Protein AF-0000000070552218 (afdb_homodimer)

InterPro domains:
  IPR000847 LysR, HTH, N-terminal domain [PF00126] (8-64)
  IPR000847 LysR, HTH, N-terminal domain [PR00039] (20-31)
  IPR000847 LysR, HTH, N-terminal domain [PR00039] (31-41)
  IPR000847 LysR, HTH, N-terminal domain [PR00039] (41-52)
  IPR000847 LysR, HTH, N-terminal domain [PS50931] (9-60)
  IPR005119 LysR, substrate-binding [PF03466] (91-292)
  IPR036388 Winged helix-like DNA-binding domain superfamily [G3DSA:1.10.10.10] (3-89)
  IPR036390 Winged helix DNA-binding domain superfamily [SSF46785] (3-112)
  IPR050950 HTH-type LysR transcriptional regulators [PTHR30419] (8-292)

Secondary structure (DSSP, 8-state):
----HHHHHHHHHHHHHT-HHHHHHHHT--HHHHHHHHHHHHHHHTS--EEEETTEEEE-HHHHHHHHHHHHHHHHHHHHHHHHHH-S-TTSEEEEEEE-HHHIIIIIHHHHHHHHHH-TTEEEEEEE--HHHHHHHHHTTSSSEEEEESP----TTEEEEEEEEE-EEEEE-GGGGGGGGSEE-TGGGGGS-EEEE-TTSHHHHHHHHHHHHTT-----SEEESSGGGHHHHHHTT--EEEEEHHHHHHHHHTTSSEEEEESSPPPPEEEEEEEETTS---HHHHHHHHHHH----TT-/----HHHHHHHHHHHHHT-HHHHHHHHT--HHHHHHHHHHHHHHHTS--EEEETTEEEE-HHHHHHHHHHHHHHHHHHHHHHHHHH-S-TTSEEEEEEE-HHHIIIIIHHHHHHHHHH-TTEEEEEEE--HHHHHHHHHTTSSSEEEEESP----TTEEEEEEEEE-EEEEE-GGGGGGGGSEE-HHHHTTS-EEEE-TTSHHHHHHHHHHHHTT-----SEEESSGGGHHHHHHTT--EEEEEHHHHHHHHHTTSSEEEEESSPPPPEEEEEEEETTS---HHHHHHHHHHHS---TT-

Sequence (600 aa):
MDVNFEYYKIFYYVARYKNFTKAAQALGSSQPNVTRAMNCLEQQINSTLFVRNNRGIQLTPEGEKLYIRVTAAMTQLMAAEEELADSASLSHGSISIGASETALNIFLLDKLKAFHMVNPGIRLKIYNHSTPEAIDAVKNGLVDFAVVSSPVYADSSLKTVVLHSFQEILVGGTTFTALGSQELSIRELTDYPLICLGRETMTFRFYKDLFMSHGVELEPDTEAATTDQILPLVKCELGLAFLPETMAQESIDKKEIVKISLKDNIPKRNICLVYDSRHPVSSAARKLRKTIGEINYGENMDVNFEYYKIFYYVARYKNFTKAAQALGSSQPNVTRAMNCLEQQINSTLFVRNNRGIQLTPEGEKLYIRVTAAMTQLMAAEEELADSASLSHGSISIGASETALNIFLLDKLKAFHMVNPGIRLKIYNHSTPEAIDAVKNGLVDFAVVSSPVYADSSLKTVVLHSFQEILVGGTTFTALGSQELSIRELTDYPLICLGRETMTFRFYKDLFMSHGVELEPDTEAATTDQILPLVKCELGLAFLPETMAQESIDKKEIVKISLKDNIPKRNICLVYDSRHPVSSAARKLRKTIGEINYGEN

Foldseek 3Di:
DPQDLVLLVLLLLCAVVLDLCRSCVVVVHHSVVSVVSQVVRCVVVVHDAWDQDPVGIHGDPVNVVSNLLSLLVVQQVVQVVQLVVVPPDLQAGEAEEEEEQQQCPPAVVVLVVVLCVVRVRYHYHYDHDAQVVRLSCQVSNVGQWYKYKDDHDHDPQKDKAFQDKFDKFKKAFLVCVVLQVDAAELVRQVVKAEEEADPPHNRVVLVQVVSVVVPHGDDHPHHDPHQLVVVVCRLVRNTMYIHTCVSCVVCCVVNSMHTHHYPDDDDMMTIMMMHRPVDDDRPNNVVSVCSSRVPPPPVD/DPQDLVLLVLLLLCAVVLDLCRSCVVVVHHSVVSVVSQVVRCVVVVHDAWDQDPVGIHGDPVNVVSNLQSLLVVLQVVQVVQLVVVPPDLQAGEFEEEEEQQQCPPAVVVLVVVLCVVRVRYHYHYDHDALVVRLVCQVSNVGQWYKYKDDHDHDPQKDKAFQDKFDKFKKAFLVCVVLQVDAAELVRQVVKAEEEADPPHNRVVLVQVVSVVVPHGDDHPHHDPHQLVVVVCRLVRNTMYIHTCVSCVVCCVVNSMHTHHYPDDRDMMTIMMMHRPVDDDRPNNVVSVCSSRVHPPPVD

Nearest PDB structures (foldseek):
  3fxu-assembly1_B-2  TM=8.510E-01  e=5.311E-19  Comamonas testosteroni
  3fzv-assembly1_B  TM=5.848E-01  e=6.917E-22  Pseudomonas aeruginosa PAO1
  6m5f-assembly1_B  TM=5.833E-01  e=3.700E-21  Pseudomonas aeruginosa PAO1
  3fxq-assembly1_A  TM=6.002E-01  e=1.039E-20  Comamonas testosteroni
  1al3-assembly1_A  TM=8.439E-01  e=3.898E-15  Klebsiella aerogenes

Organism: Lachnospira eligens (strain ATCC 27750 / DSM 3376 / VPI C15-48 / C15-B4) (NCBI:txid515620)

Radius of gyration: 25.42 Å; Cα contacts (8 Å, |Δi|>4): 1113; chains: 2; bounding box: 60×72×70 Å

Solvent-accessible surface area (backbone atoms only — not comparable to full-atom values): 31681 Å² total; per-residue (Å²): 130,88,70,61,64,63,40,48,56,51,46,46,38,25,64,72,59,37,28,58,58,60,22,10,60,74,68,73,51,47,42,69,57,46,51,50,38,51,53,48,47,25,58,68,68,69,42,71,36,69,42,79,52,100,87,41,52,40,68,30,73,61,23,49,56,48,46,52,51,42,47,11,49,48,46,47,50,53,50,47,52,42,39,65,68,24,56,82,54,98,58,43,45,73,35,36,35,20,22,12,61,63,23,34,72,77,54,44,47,65,53,47,30,56,48,38,72,76,38,70,52,44,41,64,26,40,37,50,26,47,37,67,56,20,50,50,31,31,75,43,38,65,23,66,30,24,37,22,40,44,69,78,90,70,57,88,70,42,46,77,44,83,64,46,76,46,52,61,41,41,34,26,7,59,89,44,46,75,49,42,80,39,68,41,43,76,66,60,50,71,80,45,52,27,42,36,52,39,81,85,29,40,62,29,49,53,49,38,54,53,32,43,75,65,74,36,80,70,74,63,34,24,30,26,74,44,67,78,51,43,54,63,45,21,56,41,59,62,26,34,32,74,39,49,43,84,78,44,44,65,42,41,75,68,62,49,28,35,64,40,44,54,72,59,85,71,76,70,40,36,28,30,40,36,34,44,79,85,53,86,65,53,71,67,39,50,50,49,48,47,60,64,60,58,54,77,69,62,86,108,128,88,70,61,63,64,40,50,55,51,45,47,38,25,65,72,60,39,28,57,58,58,24,10,59,74,68,74,50,47,43,70,58,46,52,50,40,50,53,49,47,26,59,68,68,69,41,70,37,68,43,78,52,100,88,41,51,38,68,30,72,62,23,49,56,47,48,52,52,43,47,11,50,48,48,46,50,52,48,47,52,43,41,65,68,25,57,78,57,96,56,43,46,74,34,37,34,20,23,12,60,62,24,34,73,77,53,44,48,67,54,49,29,58,49,40,73,77,37,70,50,45,43,64,26,40,37,49,28,46,37,66,55,19,51,50,31,32,76,43,37,66,23,66,28,22,37,21,40,44,69,78,90,68,57,89,70,42,46,77,43,83,64,45,78,48,51,60,41,42,33,24,8,58,91,45,47,74,49,43,80,39,68,40,44,75,66,59,49,72,79,46,51,28,43,36,53,39,82,83,31,39,62,31,49,53,49,39,51,53,32,44,76,66,75,35,81,71,73,63,35,23,30,25,73,45,67,78,51,44,55,62,44,21,56,40,58,61,24,33,32,75,39,50,42,85,79,44,44,66,41,41,75,68,61,48,30,32,63,39,44,56,70,58,85,72,76,70,42,36,30,30,40,36,34,43,79,85,54,88,64,53,71,68,40,49,52,50,50,46,61,65,58,56,55,78,68,61,88,109

pLDDT: mean 84.25, std 13.49, range [22.23, 97.31]

Structure (mmCIF, N/CA/C/O backbone):
data_AF-0000000070552218-model_v1
#
loop_
_entity.id
_entity.type
_entity.pdbx_description
1 polymer 'LysR family transcriptional regulator, positive regulator for ilvC'
#
loop_
_atom_site.group_PDB
_atom_site.id
_atom_site.type_symbol
_atom_site.label_atom_id
_atom_site.label_alt_id
_atom_site.label_comp_id
_atom_site.label_asym_id
_atom_site.label_entity_id
_atom_site.label_seq_id
_atom_site.pdbx_PDB_ins_code
_atom_site.Cartn_x
_atom_site.Cartn_y
_atom_site.Cartn_z
_atom_site.occupancy
_atom_site.B_iso_or_equiv
_atom_site.auth_seq_id
_atom_site.auth_comp_id
_atom_site.auth_asym_id
_atom_site.auth_atom_id
_atom_site.pdbx_PDB_model_num
ATOM 1 N N . MET A 1 1 ? -5.609 35.438 -17.219 1 39.53 1 MET A N 1
ATOM 2 C CA . MET A 1 1 ? -6.996 35.188 -16.844 1 39.53 1 MET A CA 1
ATOM 3 C C . MET A 1 1 ? -7.191 35.406 -15.344 1 39.53 1 MET A C 1
ATOM 5 O O . MET A 1 1 ? -6.352 35 -14.539 1 39.53 1 MET A O 1
ATOM 9 N N . ASP A 1 2 ? -7.801 36.469 -14.914 1 55.56 2 ASP A N 1
ATOM 10 C CA . ASP A 1 2 ? -7.992 36.969 -13.555 1 55.56 2 ASP A CA 1
ATOM 11 C C . ASP A 1 2 ? -9.109 36.219 -12.844 1 55.56 2 ASP A C 1
ATOM 13 O O . ASP A 1 2 ? -10.258 36.656 -12.828 1 55.56 2 ASP A O 1
ATOM 17 N N . VAL A 1 3 ? -8.977 35 -12.609 1 61.47 3 VAL A N 1
ATOM 18 C CA . VAL A 1 3 ? -10.016 34.188 -12 1 61.47 3 VAL A CA 1
ATOM 19 C C . VAL A 1 3 ? -10.133 34.5 -10.516 1 61.47 3 VAL A C 1
ATOM 21 O O . VAL A 1 3 ? -9.125 34.75 -9.844 1 61.47 3 VAL A O 1
ATOM 24 N N . ASN A 1 4 ? -11.383 34.906 -10.133 1 65.75 4 ASN A N 1
ATOM 25 C CA . ASN A 1 4 ? -11.688 35.031 -8.711 1 65.75 4 ASN A CA 1
ATOM 26 C C . ASN A 1 4 ? -11.273 33.781 -7.941 1 65.75 4 ASN A C 1
ATOM 28 O O . ASN A 1 4 ? -11.758 32.688 -8.227 1 65.75 4 ASN A O 1
ATOM 32 N N . PHE A 1 5 ? -10.414 34 -7.016 1 68.31 5 PHE A N 1
ATOM 33 C CA . PHE A 1 5 ? -9.844 32.844 -6.289 1 68.31 5 PHE A CA 1
ATOM 34 C C . PHE A 1 5 ? -10.922 32.125 -5.492 1 68.31 5 PHE A C 1
ATOM 36 O O . PHE A 1 5 ? -10.781 30.938 -5.191 1 68.31 5 PHE A O 1
ATOM 43 N N . GLU A 1 6 ? -11.914 32.875 -5.254 1 77.12 6 GLU A N 1
ATOM 44 C CA . GLU A 1 6 ? -13.031 32.25 -4.551 1 77.12 6 GLU A CA 1
ATOM 45 C C . GLU A 1 6 ? -13.625 31.094 -5.371 1 77.12 6 GLU A C 1
ATOM 47 O O . GLU A 1 6 ? -14.102 30.109 -4.816 1 77.12 6 GLU A O 1
ATOM 52 N N . TYR A 1 7 ? -13.531 31.328 -6.629 1 81.31 7 TYR A N 1
ATOM 53 C CA . TYR A 1 7 ? -14.062 30.281 -7.492 1 81.31 7 TYR A CA 1
ATOM 54 C C . TYR A 1 7 ? -13.242 29 -7.367 1 81.31 7 TYR A C 1
ATOM 56 O O . TYR A 1 7 ? -13.789 27.906 -7.43 1 81.31 7 TYR A O 1
ATOM 64 N N . TYR A 1 8 ? -11.984 29.156 -7.18 1 79.5 8 TYR A N 1
ATOM 65 C CA . TYR A 1 8 ? -11.133 27.984 -6.996 1 79.5 8 TYR A CA 1
ATOM 66 C C . TYR A 1 8 ? -11.445 27.281 -5.68 1 79.5 8 TYR A C 1
ATOM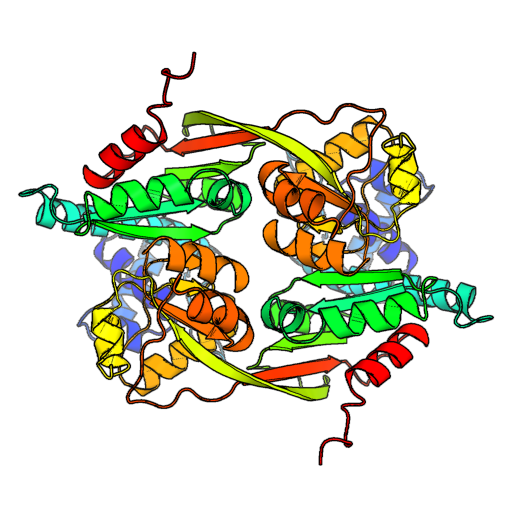 68 O O . TYR A 1 8 ? -11.398 26.047 -5.602 1 79.5 8 TYR A O 1
ATOM 76 N N . LYS A 1 9 ? -11.672 28.078 -4.703 1 80.19 9 LYS A N 1
ATOM 77 C CA . LYS A 1 9 ? -12.086 27.5 -3.43 1 80.19 9 LYS A CA 1
ATOM 78 C C . LYS A 1 9 ? -13.375 26.688 -3.588 1 80.19 9 LYS A C 1
ATOM 80 O O . LYS A 1 9 ? -13.469 25.562 -3.1 1 80.19 9 LYS A O 1
ATOM 85 N N . ILE A 1 10 ? -14.328 27.328 -4.258 1 83.88 10 ILE A N 1
ATOM 86 C CA . ILE A 1 10 ? -15.602 26.656 -4.48 1 83.88 10 ILE A CA 1
ATOM 87 C C . ILE A 1 10 ? -15.383 25.391 -5.309 1 83.88 10 ILE A C 1
ATOM 89 O O . ILE A 1 10 ? -15.93 24.328 -4.992 1 83.88 10 ILE A O 1
ATOM 93 N N . PHE A 1 11 ? -14.547 25.5 -6.301 1 87.69 11 PHE A N 1
ATOM 94 C CA . PHE A 1 11 ? -14.195 24.375 -7.145 1 87.69 11 PHE A CA 1
ATOM 95 C C . PHE A 1 11 ? -13.602 23.234 -6.316 1 87.69 11 PHE A C 1
ATOM 97 O O . PHE A 1 11 ? -13.938 22.078 -6.52 1 87.69 11 PHE A O 1
ATOM 104 N N . TYR A 1 12 ? -12.734 23.594 -5.465 1 82.81 12 TYR A N 1
ATOM 105 C CA . TYR A 1 12 ? -12.102 22.609 -4.59 1 82.81 12 TYR A CA 1
ATOM 106 C C . TYR A 1 12 ? -13.141 21.781 -3.852 1 82.81 12 TYR A C 1
ATOM 108 O O . TYR A 1 12 ? -13.062 20.547 -3.846 1 82.81 12 TYR A O 1
ATOM 116 N N . TYR A 1 13 ? -14.102 22.375 -3.322 1 81.12 13 TYR A N 1
ATOM 117 C CA . TYR A 1 13 ? -15.094 21.672 -2.508 1 81.12 13 TYR A CA 1
ATOM 118 C C . TYR A 1 13 ? -16.062 20.891 -3.383 1 81.12 13 TYR A C 1
ATOM 120 O O . TYR A 1 13 ? -16.516 19.797 -3.012 1 81.12 13 TYR A O 1
ATOM 128 N N . VAL A 1 14 ? -16.375 21.438 -4.535 1 86.69 14 VAL A N 1
ATOM 129 C CA . VAL A 1 14 ? -17.266 20.719 -5.441 1 86.69 14 VAL A CA 1
ATOM 130 C C . VAL A 1 14 ? -16.578 19.453 -5.938 1 86.69 14 VAL A C 1
ATOM 132 O O . VAL A 1 14 ? -17.203 18.391 -6.008 1 86.69 14 VAL A O 1
ATOM 135 N N . ALA A 1 15 ? -15.383 19.625 -6.293 1 84.31 15 ALA A N 1
ATOM 136 C CA . ALA A 1 15 ? -14.617 18.484 -6.793 1 84.31 15 ALA A CA 1
ATOM 137 C C . ALA A 1 15 ? -14.422 17.438 -5.703 1 84.31 15 ALA A C 1
ATOM 139 O O . ALA A 1 15 ? -14.5 16.234 -5.973 1 84.31 15 ALA A O 1
ATOM 140 N N . ARG A 1 16 ? -14.164 17.922 -4.555 1 77.62 16 ARG A N 1
ATOM 141 C CA . ARG A 1 16 ? -13.93 17.062 -3.402 1 77.62 16 ARG A CA 1
ATOM 142 C C . ARG A 1 16 ? -15.172 16.25 -3.066 1 77.62 16 ARG A C 1
ATOM 144 O O . ARG A 1 16 ? -15.078 15.039 -2.807 1 77.62 16 ARG A O 1
ATOM 151 N N . TYR A 1 17 ? -16.344 16.875 -3.092 1 75.25 17 TYR A N 1
ATOM 152 C CA . TYR A 1 17 ? -17.578 16.234 -2.664 1 75.25 17 TYR A CA 1
ATOM 153 C C . TYR A 1 17 ? -18.312 15.617 -3.85 1 75.25 17 TYR A C 1
ATOM 155 O O . TYR A 1 17 ? -19.234 14.812 -3.67 1 75.25 17 TYR A O 1
ATOM 163 N N . LYS A 1 18 ? -17.812 15.984 -5.039 1 81.31 18 LYS A N 1
ATOM 164 C CA . LYS A 1 18 ? -18.469 15.594 -6.277 1 81.31 18 LYS A CA 1
ATOM 165 C C . LYS A 1 18 ? -19.984 15.82 -6.191 1 81.31 18 LYS A C 1
ATOM 167 O O . LYS A 1 18 ? -20.766 14.992 -6.652 1 81.31 18 LYS A O 1
ATOM 172 N N . ASN A 1 19 ? -20.297 16.797 -5.492 1 81.31 19 ASN A N 1
ATOM 173 C CA . ASN A 1 19 ? -21.688 17.172 -5.223 1 81.31 19 ASN A CA 1
ATOM 174 C C . ASN A 1 19 ? -21.812 18.672 -4.957 1 81.31 19 ASN A C 1
ATOM 176 O O . ASN A 1 19 ? -21.203 19.188 -4.02 1 81.31 19 ASN A O 1
ATOM 180 N N . PHE A 1 20 ? -22.703 19.312 -5.715 1 87.5 20 PHE A N 1
ATOM 181 C CA . PHE A 1 20 ? -22.828 20.75 -5.625 1 87.5 20 PHE A CA 1
ATOM 182 C C . PHE A 1 20 ? -23.531 21.156 -4.328 1 87.5 20 PHE A C 1
ATOM 184 O O . PHE A 1 20 ? -23.172 22.156 -3.707 1 87.5 20 PHE A O 1
ATOM 191 N N . THR A 1 21 ? -24.469 20.328 -3.908 1 85 21 THR A N 1
ATOM 192 C CA . THR A 1 21 ? -25.219 20.656 -2.697 1 85 21 THR A CA 1
ATOM 193 C C . THR A 1 21 ? -24.344 20.484 -1.461 1 85 21 THR A C 1
ATOM 195 O O . THR A 1 21 ? -24.344 21.344 -0.575 1 85 21 THR A O 1
ATOM 198 N N . LYS A 1 22 ? -23.672 19.469 -1.46 1 83.12 22 LYS A N 1
ATOM 199 C CA . LYS A 1 22 ? -22.766 19.234 -0.331 1 83.12 22 LYS A CA 1
ATOM 200 C C . LYS A 1 22 ? -21.656 20.281 -0.269 1 83.12 22 LYS A C 1
ATOM 202 O O . LYS A 1 22 ? -21.266 20.703 0.817 1 83.12 22 LYS A O 1
ATOM 207 N N . ALA A 1 23 ? -21.172 20.578 -1.401 1 85.56 23 ALA A N 1
ATOM 208 C CA . ALA A 1 23 ? -20.156 21.625 -1.456 1 85.56 23 ALA A CA 1
ATOM 209 C C . ALA A 1 23 ? -20.719 22.953 -0.918 1 85.56 23 ALA A C 1
ATOM 211 O O . ALA A 1 23 ? -20.031 23.656 -0.177 1 85.56 23 ALA A O 1
ATOM 212 N N . ALA A 1 24 ? -21.922 23.266 -1.205 1 84.81 24 ALA A N 1
ATOM 213 C CA . ALA A 1 24 ? -22.562 24.484 -0.73 1 84.81 24 ALA A CA 1
ATOM 214 C C . ALA A 1 24 ? -22.688 24.5 0.791 1 84.81 24 ALA A C 1
ATOM 216 O O . ALA A 1 24 ? -22.406 25.5 1.439 1 84.81 24 ALA A O 1
ATOM 217 N N . GLN A 1 25 ? -23.047 23.375 1.274 1 80.38 25 GLN A N 1
ATOM 218 C CA . GLN A 1 25 ? -23.156 23.234 2.723 1 80.38 25 GLN A CA 1
ATOM 219 C C . GLN A 1 25 ? -21.812 23.453 3.404 1 80.38 25 GLN A C 1
ATOM 221 O O . GLN A 1 25 ? -21.719 24.188 4.395 1 80.38 25 GLN A O 1
ATOM 226 N N . ALA A 1 26 ? -20.844 22.953 2.838 1 75.75 26 ALA A N 1
ATOM 227 C CA . ALA A 1 26 ? -19.5 23.062 3.395 1 75.75 26 ALA A CA 1
ATOM 228 C C . ALA A 1 26 ? -19 24.516 3.328 1 75.75 26 ALA A C 1
ATOM 230 O O . ALA A 1 26 ? -18.25 24.953 4.199 1 75.75 26 ALA A O 1
ATOM 231 N N . LEU A 1 27 ? -19.391 25.172 2.361 1 78.56 27 LEU A N 1
ATOM 232 C CA . LEU A 1 27 ? -18.922 26.531 2.113 1 78.56 27 LEU A CA 1
ATOM 233 C C . LEU A 1 27 ? -19.828 27.547 2.809 1 78.56 27 LEU A C 1
ATOM 235 O O . LEU A 1 27 ? -19.516 28.734 2.852 1 78.56 27 LEU A O 1
ATOM 239 N N . GLY A 1 28 ? -20.922 27.016 3.406 1 78.88 28 GLY A N 1
ATOM 240 C CA . GLY A 1 28 ? -21.891 27.953 3.945 1 78.88 28 GLY A CA 1
ATOM 241 C C . GLY A 1 28 ? -22.547 28.812 2.881 1 78.88 28 GLY A C 1
ATOM 242 O O . GLY A 1 28 ? -22.766 30 3.088 1 78.88 28 GLY A O 1
ATOM 243 N N . SER A 1 29 ? -22.656 28.234 1.755 1 83.5 29 SER A N 1
ATOM 244 C CA . SER A 1 29 ? -23.234 28.938 0.61 1 83.5 29 SER A CA 1
ATOM 245 C C . SER A 1 29 ? -24.469 28.203 0.094 1 83.5 29 SER A C 1
ATOM 247 O O . SER A 1 29 ? -24.969 27.297 0.743 1 83.5 29 SER A O 1
ATOM 249 N N . SER A 1 30 ? -25.156 28.734 -0.87 1 85.31 30 SER A N 1
ATOM 250 C CA . SER A 1 30 ? -26.297 28.094 -1.502 1 85.31 30 SER A CA 1
ATOM 251 C C . SER A 1 30 ? -25.891 27.359 -2.779 1 85.31 30 SER A C 1
ATOM 253 O O . SER A 1 30 ? -24.922 27.734 -3.428 1 85.31 30 SER A O 1
ATOM 255 N N . GLN A 1 31 ? -26.625 26.344 -3.018 1 88.62 31 GLN A N 1
ATOM 256 C CA . GLN A 1 31 ? -26.344 25.516 -4.188 1 88.62 31 GLN A CA 1
ATOM 257 C C . GLN A 1 31 ? -26.422 26.344 -5.469 1 88.62 31 GLN A C 1
ATOM 259 O O . GLN A 1 31 ? -25.547 26.219 -6.344 1 88.62 31 GLN A O 1
ATOM 264 N N . PRO A 1 32 ? -27.391 27.25 -5.66 1 90 32 PRO A N 1
ATOM 265 C CA . PRO A 1 32 ? -27.391 28.078 -6.871 1 90 32 PRO A CA 1
ATOM 266 C C . PRO A 1 32 ? -26.141 28.938 -6.996 1 90 32 PRO A C 1
ATOM 268 O O . PRO A 1 32 ? -25.625 29.109 -8.102 1 90 32 PRO A O 1
ATOM 271 N N . ASN A 1 33 ? -25.688 29.469 -5.898 1 85.5 33 ASN A N 1
ATOM 272 C CA . ASN A 1 33 ? -24.469 30.266 -5.902 1 85.5 33 ASN A CA 1
ATOM 273 C C . ASN A 1 33 ? -23.266 29.438 -6.309 1 85.5 33 ASN A C 1
ATOM 275 O O . ASN A 1 33 ? -22.422 29.906 -7.078 1 85.5 33 ASN A O 1
ATOM 279 N N . VAL A 1 34 ? -23.172 28.266 -5.77 1 91.19 34 VAL A N 1
ATOM 280 C CA . VAL A 1 34 ? -22.078 27.359 -6.082 1 91.19 34 VAL A CA 1
ATOM 281 C C . VAL A 1 34 ? -22.125 26.984 -7.562 1 91.19 34 VAL A C 1
ATOM 283 O O . VAL A 1 34 ? -21.078 26.953 -8.234 1 91.19 34 VAL A O 1
ATOM 286 N N . THR A 1 35 ? -23.266 26.688 -8.078 1 90.88 35 THR A N 1
ATOM 287 C CA . THR A 1 35 ? -23.453 26.344 -9.484 1 90.88 35 THR A CA 1
ATOM 288 C C . THR A 1 35 ? -23.016 27.5 -10.383 1 90.88 35 THR A C 1
ATOM 290 O O . THR A 1 35 ? -22.312 27.297 -11.367 1 90.88 35 THR A O 1
ATOM 293 N N . ARG A 1 36 ? -23.469 28.656 -10.031 1 88.81 36 ARG A N 1
ATOM 294 C CA . ARG A 1 36 ? -23.109 29.859 -10.789 1 88.81 36 ARG A CA 1
ATOM 295 C C . ARG A 1 36 ? -21.609 30.062 -10.797 1 88.81 36 ARG A C 1
ATOM 297 O O . ARG A 1 36 ? -21.016 30.391 -11.836 1 88.81 36 ARG A O 1
ATOM 304 N N . ALA A 1 37 ? -21.062 29.969 -9.633 1 86.94 37 ALA A N 1
ATOM 305 C CA . ALA A 1 37 ? -19.625 30.141 -9.5 1 86.94 37 ALA A CA 1
ATOM 306 C C . ALA A 1 37 ? -18.859 29.172 -10.398 1 86.94 37 ALA A C 1
ATOM 308 O O . ALA A 1 37 ? -17.891 29.547 -11.039 1 86.94 37 ALA A O 1
ATOM 309 N N . MET A 1 38 ? -19.266 27.922 -10.445 1 91 38 MET A N 1
ATOM 310 C CA . MET A 1 38 ? -18.609 26.906 -11.25 1 91 38 MET A CA 1
ATOM 311 C C . MET A 1 38 ? -18.781 27.188 -12.742 1 91 38 MET A C 1
ATOM 313 O O . MET A 1 38 ? -17.844 27 -13.523 1 91 38 MET A O 1
ATOM 317 N N . ASN A 1 39 ? -19.984 27.609 -13.109 1 89.75 39 ASN A N 1
ATOM 318 C CA . ASN A 1 39 ? -20.203 28.016 -14.492 1 89.75 39 ASN A CA 1
ATOM 319 C C . ASN A 1 39 ? -19.312 29.188 -14.891 1 89.75 39 ASN A C 1
ATOM 321 O O . ASN A 1 39 ? -18.734 29.188 -15.984 1 89.75 39 ASN A O 1
ATOM 325 N N . CYS A 1 40 ? -19.234 30.141 -13.992 1 84.75 40 CYS A N 1
ATOM 326 C CA . CYS A 1 40 ? -18.375 31.281 -14.242 1 84.75 40 CYS A CA 1
ATOM 327 C C . CYS A 1 40 ? -16.922 30.859 -14.375 1 84.75 40 CYS A C 1
ATOM 329 O O . CYS A 1 40 ? -16.203 31.344 -15.258 1 84.75 40 CYS A O 1
ATOM 331 N N . LEU A 1 41 ? -16.469 30 -13.477 1 85.81 41 LEU A N 1
ATOM 332 C CA . LEU A 1 41 ? -15.102 29.516 -13.531 1 85.81 41 LEU A CA 1
ATOM 333 C C . LEU A 1 41 ? -14.82 28.828 -14.867 1 85.81 41 LEU A C 1
ATOM 335 O O . LEU A 1 41 ? -13.805 29.109 -15.508 1 85.81 41 LEU A O 1
ATOM 339 N N . GLU A 1 42 ? -15.727 27.938 -15.273 1 89.5 42 GLU A N 1
ATOM 340 C CA . GLU A 1 42 ? -15.555 27.234 -16.547 1 89.5 42 GLU A CA 1
ATOM 341 C C . GLU A 1 42 ? -15.508 28.203 -17.719 1 89.5 42 GLU A C 1
ATOM 343 O O . GLU A 1 42 ? -14.734 28.016 -18.656 1 89.5 42 GLU A O 1
ATOM 348 N N . GLN A 1 43 ? -16.281 29.188 -17.656 1 84.38 43 GLN A N 1
ATOM 349 C CA . GLN A 1 43 ? -16.312 30.219 -18.688 1 84.38 43 GLN A CA 1
ATOM 350 C C . GLN A 1 43 ? -15.008 31.016 -18.703 1 84.38 43 GLN A C 1
ATOM 352 O O . GLN A 1 43 ? -14.438 31.266 -19.766 1 84.38 43 GLN A O 1
ATOM 357 N N . GLN A 1 44 ? -14.594 31.375 -17.562 1 78.75 44 GLN A N 1
ATOM 358 C CA . GLN A 1 44 ? -13.398 32.188 -17.469 1 78.75 44 GLN A CA 1
ATOM 359 C C . GLN A 1 44 ? -12.156 31.438 -17.938 1 78.75 44 GLN A C 1
ATOM 361 O O . GLN A 1 44 ? -11.266 32.031 -18.547 1 78.75 44 GLN A O 1
ATOM 366 N N . ILE A 1 45 ? -12.141 30.188 -17.625 1 78.5 45 ILE A N 1
ATOM 367 C CA . ILE A 1 45 ? -10.945 29.438 -17.984 1 78.5 45 ILE A CA 1
ATOM 368 C C . ILE A 1 45 ? -11.164 28.734 -19.328 1 78.5 45 ILE A C 1
ATOM 370 O O . ILE A 1 45 ? -10.281 28.016 -19.812 1 78.5 45 ILE A O 1
ATOM 374 N N . ASN A 1 46 ? -12.32 28.859 -19.891 1 82.38 46 ASN A N 1
ATOM 375 C CA . ASN A 1 46 ? -12.703 28.312 -21.188 1 82.38 46 ASN A CA 1
ATOM 376 C C . ASN A 1 46 ? -12.508 26.797 -21.234 1 82.38 46 ASN A C 1
ATOM 378 O O . ASN A 1 46 ? -11.883 26.281 -22.156 1 82.38 46 ASN A O 1
ATOM 382 N N . SER A 1 47 ? -12.883 26.203 -20.203 1 85.06 47 SER A N 1
ATOM 383 C CA . SER A 1 47 ? -12.789 24.75 -20.109 1 85.06 47 SER A CA 1
ATOM 384 C C . SER A 1 47 ? -13.945 24.172 -19.297 1 85.06 47 SER A C 1
ATOM 386 O O . SER A 1 47 ? -14.375 24.766 -18.312 1 85.06 47 SER A O 1
ATOM 388 N N . THR A 1 48 ? -14.414 23.094 -19.734 1 88.94 48 THR A N 1
ATOM 389 C CA . THR A 1 48 ? -15.398 22.359 -18.953 1 88.94 48 THR A CA 1
ATOM 390 C C . THR A 1 48 ? -14.703 21.5 -17.891 1 88.94 48 THR A C 1
ATOM 392 O O . THR A 1 48 ? -13.805 20.719 -18.203 1 88.94 48 THR A O 1
ATOM 395 N N . LEU A 1 49 ? -15.148 21.719 -16.688 1 88.5 49 LEU A N 1
ATOM 396 C CA . LEU A 1 49 ? -14.453 21.062 -15.586 1 88.5 49 LEU A CA 1
ATOM 397 C C . LEU A 1 49 ? -15.273 19.906 -15.031 1 88.5 49 LEU A C 1
ATOM 399 O O . LEU A 1 49 ? -14.719 18.969 -14.438 1 88.5 49 LEU A O 1
ATOM 403 N N . PHE A 1 50 ? -16.562 20.016 -15.117 1 89.94 50 PHE A N 1
ATOM 404 C CA . PHE A 1 50 ? -17.453 19 -14.57 1 89.94 50 PHE A CA 1
ATOM 405 C C . PHE A 1 50 ? -18.391 18.469 -15.641 1 89.94 50 PHE A C 1
ATOM 407 O O . PHE A 1 50 ? -18.781 19.188 -16.562 1 89.94 50 PHE A O 1
ATOM 414 N N . VAL A 1 51 ? -18.594 17.141 -15.531 1 86.06 51 VAL A N 1
ATOM 415 C CA . VAL A 1 51 ? -19.641 16.516 -16.359 1 86.06 51 VAL A CA 1
ATOM 416 C C . VAL A 1 51 ? -20.641 15.805 -15.461 1 86.06 51 VAL A C 1
ATOM 418 O O . VAL A 1 51 ? -20.281 15.227 -14.438 1 86.06 51 VAL A O 1
ATOM 421 N N . ARG A 1 52 ? -21.812 16.016 -15.719 1 77.06 52 ARG A N 1
ATOM 422 C CA . ARG A 1 52 ? -22.875 15.344 -14.984 1 77.06 52 ARG A CA 1
ATOM 423 C C . ARG A 1 52 ? -23.312 14.062 -15.695 1 77.06 52 ARG A C 1
ATOM 425 O O . ARG A 1 52 ? -23.531 14.07 -16.906 1 77.06 52 ARG A O 1
ATOM 432 N N . ASN A 1 53 ? -23.125 13 -15.078 1 68.81 53 ASN A N 1
ATOM 433 C CA . ASN A 1 53 ? -23.609 11.734 -15.602 1 68.81 53 ASN A CA 1
ATOM 434 C C . ASN A 1 53 ? -24.547 11.039 -14.617 1 68.81 53 ASN A C 1
ATOM 436 O O . ASN A 1 53 ? -24.953 11.633 -13.609 1 68.81 53 ASN A O 1
ATOM 440 N N . ASN A 1 54 ? -25.078 9.805 -15.008 1 67 54 ASN A N 1
ATOM 441 C CA . ASN A 1 54 ? -26.016 9.031 -14.203 1 67 54 ASN A CA 1
ATOM 442 C C . ASN A 1 54 ? -25.438 8.703 -12.828 1 67 54 ASN A C 1
ATOM 444 O O . ASN A 1 54 ? -26.172 8.367 -11.898 1 67 54 ASN A O 1
ATOM 448 N N . ARG A 1 55 ? -24.25 8.891 -12.703 1 62.09 55 ARG A N 1
ATOM 449 C CA . ARG A 1 55 ? -23.594 8.523 -11.453 1 62.09 55 ARG A CA 1
ATOM 450 C C . ARG A 1 55 ? -23.297 9.758 -10.609 1 62.09 55 ARG A C 1
ATOM 452 O O . ARG A 1 55 ? -22.703 9.656 -9.539 1 62.09 55 ARG A O 1
ATOM 459 N N . GLY A 1 56 ? -23.672 10.875 -11.125 1 74.69 56 GLY A N 1
ATOM 460 C CA . GLY A 1 56 ? -23.438 12.133 -10.422 1 74.69 56 GLY A CA 1
ATOM 461 C C . GLY A 1 56 ? -22.453 13.039 -11.141 1 74.69 56 GLY A C 1
ATOM 462 O O . GLY A 1 56 ? -22.328 12.984 -12.359 1 74.69 56 GLY A O 1
ATOM 463 N N . ILE A 1 57 ? -21.844 13.977 -10.414 1 81.12 57 ILE A N 1
ATOM 464 C CA . ILE A 1 57 ? -20.922 14.969 -10.945 1 81.12 57 ILE A CA 1
ATOM 465 C C . ILE A 1 57 ? -19.516 14.383 -10.984 1 81.12 57 ILE A C 1
ATOM 467 O O . ILE A 1 57 ? -19.047 13.789 -10.008 1 81.12 57 ILE A O 1
ATOM 471 N N . GLN A 1 58 ? -18.891 14.391 -12.172 1 84.69 58 GLN A N 1
ATOM 472 C CA . GLN A 1 58 ? -17.531 13.93 -12.344 1 84.69 58 GLN A CA 1
ATOM 473 C C . GLN A 1 58 ? -16.641 15.016 -12.953 1 84.69 58 GLN A C 1
ATOM 475 O O . GLN A 1 58 ? -17.125 15.852 -13.719 1 84.69 58 GLN A O 1
ATOM 480 N N . LEU A 1 59 ? -15.352 14.906 -12.555 1 84.75 59 LEU A N 1
ATOM 481 C CA . LEU A 1 59 ? -14.391 15.836 -13.125 1 84.75 59 LEU A CA 1
ATOM 482 C C . LEU A 1 59 ? -14 15.414 -14.539 1 84.75 59 LEU A C 1
ATOM 484 O O . LEU A 1 59 ? -13.852 14.227 -14.812 1 84.75 59 LEU A O 1
ATOM 488 N N . THR A 1 60 ? -13.867 16.406 -15.469 1 81.19 60 THR A N 1
ATOM 489 C CA . THR A 1 60 ? -13.211 16.188 -16.75 1 81.19 60 THR A CA 1
ATOM 490 C C . THR A 1 60 ? -11.703 16.031 -16.578 1 81.19 60 THR A C 1
ATOM 492 O O . THR A 1 60 ? -11.172 16.297 -15.492 1 81.19 60 THR A O 1
ATOM 495 N N . PRO A 1 61 ? -11.062 15.555 -17.562 1 74.69 61 PRO A N 1
ATOM 496 C CA . PRO A 1 61 ? -9.602 15.523 -17.484 1 74.69 61 PRO A CA 1
ATOM 497 C C . PRO A 1 61 ? -9 16.875 -17.141 1 74.69 61 PRO A C 1
ATOM 499 O O . PRO A 1 61 ? -8.062 16.953 -16.344 1 74.69 61 PRO A O 1
ATOM 502 N N . GLU A 1 62 ? -9.539 17.844 -17.734 1 79.69 62 GLU A N 1
ATOM 503 C CA . GLU A 1 62 ? -9.117 19.203 -17.406 1 79.69 62 GLU A CA 1
ATOM 504 C C . GLU A 1 62 ? -9.438 19.547 -15.953 1 79.69 62 GLU A C 1
ATOM 506 O O . GLU A 1 62 ? -8.648 20.203 -15.273 1 79.69 62 GLU A O 1
ATOM 511 N N . GLY A 1 63 ? -10.562 19.109 -15.539 1 84.25 63 GLY A N 1
ATOM 512 C CA . GLY A 1 63 ? -10.945 19.297 -14.148 1 84.25 63 GLY A CA 1
ATOM 513 C C . GLY A 1 63 ? -10.016 18.609 -13.172 1 84.25 63 GLY A C 1
ATOM 514 O O . GLY A 1 63 ? -9.672 19.172 -12.133 1 84.25 63 GLY A O 1
ATOM 515 N N . GLU A 1 64 ? -9.594 17.469 -13.523 1 78.94 64 GLU A N 1
ATOM 516 C CA . GLU A 1 64 ? -8.672 16.719 -12.672 1 78.94 64 GLU A CA 1
ATOM 517 C C . GLU A 1 64 ? -7.324 17.422 -12.555 1 78.94 64 GLU A C 1
ATOM 519 O O . GLU A 1 64 ? -6.75 17.5 -11.469 1 78.94 64 GLU A O 1
ATOM 524 N N . LYS A 1 65 ? -6.895 17.906 -13.664 1 74.88 65 LYS A N 1
ATOM 525 C CA . LYS A 1 65 ? -5.641 18.656 -13.664 1 74.88 65 LYS A CA 1
ATOM 526 C C . LYS A 1 65 ? -5.742 19.891 -12.781 1 74.88 65 LYS A C 1
ATOM 528 O O . LYS A 1 65 ? -4.836 20.172 -11.992 1 74.88 65 LYS A O 1
ATOM 533 N N . LEU A 1 66 ? -6.844 20.578 -12.938 1 79.06 66 LEU A N 1
ATOM 534 C CA . LEU A 1 66 ? -7.055 21.781 -12.133 1 79.06 66 LEU A CA 1
ATOM 535 C C . LEU A 1 66 ? -7.184 21.422 -10.656 1 79.06 66 LEU A C 1
ATOM 537 O O . LEU A 1 66 ? -6.676 22.141 -9.789 1 79.06 66 LEU A O 1
ATOM 541 N N . TYR A 1 67 ? -7.836 20.312 -10.43 1 81.31 67 TYR A N 1
ATOM 542 C CA . TYR A 1 67 ? -8.07 19.906 -9.055 1 81.31 67 TYR A CA 1
ATOM 543 C C . TYR A 1 67 ? -6.75 19.609 -8.336 1 81.31 67 TYR A C 1
ATOM 545 O O . TYR A 1 67 ? -6.578 19.984 -7.176 1 81.31 67 TYR A O 1
ATOM 553 N N . ILE A 1 68 ? -5.867 19.125 -9.016 1 68.06 68 ILE A N 1
ATOM 554 C CA . ILE A 1 68 ? -4.555 18.844 -8.445 1 68.06 68 ILE A CA 1
ATOM 555 C C . ILE A 1 68 ? -3.885 20.141 -8.016 1 68.06 68 ILE A C 1
ATOM 557 O O . ILE A 1 68 ? -3.408 20.25 -6.887 1 68.06 68 ILE A O 1
ATOM 561 N N . ARG A 1 69 ? -3.975 21.062 -8.852 1 68.94 69 ARG A N 1
ATOM 562 C CA . ARG A 1 69 ? -3.314 22.344 -8.594 1 68.94 69 ARG A CA 1
ATOM 563 C C . ARG A 1 69 ? -4.062 23.141 -7.531 1 68.94 69 ARG A C 1
ATOM 565 O O . ARG A 1 69 ? -3.447 23.75 -6.66 1 68.94 69 ARG A O 1
ATOM 572 N N . VAL A 1 70 ? -5.348 23.109 -7.629 1 76.75 70 VAL A N 1
ATOM 573 C CA . VAL A 1 70 ? -6.156 23.875 -6.68 1 76.75 70 VAL A CA 1
ATOM 574 C C . VAL A 1 70 ? -6.023 23.266 -5.285 1 76.75 70 VAL A C 1
ATOM 576 O O . VAL A 1 70 ? -5.957 23.984 -4.289 1 76.75 70 VAL A O 1
ATOM 579 N N . THR A 1 71 ? -5.969 22 -5.297 1 72.06 71 THR A N 1
ATOM 580 C CA . THR A 1 71 ? -5.797 21.344 -4.012 1 72.06 71 THR A CA 1
ATOM 581 C C . THR A 1 71 ? -4.473 21.75 -3.365 1 72.06 71 THR A C 1
ATOM 583 O O . THR A 1 71 ? -4.426 22.047 -2.172 1 72.06 71 THR A O 1
ATOM 586 N N . ALA A 1 72 ? -3.496 21.828 -4.133 1 65.5 72 ALA A N 1
ATOM 587 C CA . ALA A 1 72 ? -2.195 22.266 -3.637 1 65.5 72 ALA A CA 1
ATOM 588 C C . ALA A 1 72 ? -2.266 23.703 -3.104 1 65.5 72 ALA A C 1
ATOM 590 O O . ALA A 1 72 ? -1.728 24 -2.033 1 65.5 72 ALA A O 1
ATOM 591 N N . ALA A 1 73 ? -2.951 24.469 -3.85 1 66.44 73 ALA A N 1
ATOM 592 C CA . ALA A 1 73 ? -3.098 25.859 -3.447 1 66.44 73 ALA A CA 1
ATOM 593 C C . ALA A 1 73 ? -3.896 25.984 -2.152 1 66.44 73 ALA A C 1
ATOM 595 O O . ALA A 1 73 ? -3.512 26.719 -1.245 1 66.44 73 ALA A O 1
ATOM 596 N N . MET A 1 74 ? -4.926 25.234 -2.141 1 68.44 74 MET A N 1
ATOM 597 C CA . MET A 1 74 ? -5.777 25.281 -0.957 1 68.44 74 MET A CA 1
ATOM 598 C C . MET A 1 74 ? -5.023 24.797 0.275 1 68.44 74 MET A C 1
ATOM 600 O O . MET A 1 74 ? -5.148 25.375 1.356 1 68.44 74 MET A O 1
ATOM 604 N N . THR A 1 75 ? -4.297 23.812 0.082 1 63.56 75 THR A N 1
ATOM 605 C CA . THR A 1 75 ? -3.492 23.266 1.173 1 63.56 75 THR A CA 1
ATOM 606 C C . THR A 1 75 ? -2.529 24.328 1.704 1 63.56 75 THR A C 1
ATOM 608 O O . THR A 1 75 ? -2.389 24.5 2.918 1 63.56 75 THR A O 1
ATOM 611 N N . GLN A 1 76 ? -2.004 25.031 0.861 1 59.31 76 GLN A N 1
ATOM 612 C CA . GLN A 1 76 ? -1.067 26.078 1.245 1 59.31 76 GLN A CA 1
ATOM 613 C C . GLN A 1 76 ? -1.786 27.219 1.954 1 59.31 76 GLN A C 1
ATOM 615 O O . GLN A 1 76 ? -1.291 27.75 2.953 1 59.31 76 GLN A O 1
ATOM 620 N N . LEU A 1 77 ? -2.9 27.547 1.448 1 61.28 77 LEU A N 1
ATOM 621 C CA . LEU A 1 77 ? -3.66 28.656 2.037 1 61.28 77 LEU A CA 1
ATOM 622 C C . LEU A 1 77 ? -4.156 28.281 3.432 1 61.28 77 LEU A C 1
ATOM 624 O O . LEU A 1 77 ? -4.078 29.094 4.359 1 61.28 77 LEU A O 1
ATOM 628 N N . MET A 1 78 ? -4.602 27.141 3.502 1 60.25 78 MET A N 1
ATOM 629 C CA . MET A 1 78 ? -5.078 26.672 4.801 1 60.25 78 MET A CA 1
ATOM 630 C C . MET A 1 78 ? -3.934 26.609 5.805 1 60.25 78 MET A C 1
ATOM 632 O O . MET A 1 78 ? -4.098 26.969 6.969 1 60.25 78 MET A O 1
ATOM 636 N N . ALA A 1 79 ? -2.857 26.156 5.32 1 57.97 79 ALA A N 1
ATOM 637 C CA . ALA A 1 79 ? -1.671 26.109 6.168 1 57.97 79 ALA A CA 1
ATOM 638 C C . ALA A 1 79 ? -1.262 27.516 6.609 1 57.97 79 ALA A C 1
ATOM 640 O O . ALA A 1 79 ? -0.878 27.719 7.766 1 57.97 79 ALA A O 1
ATOM 641 N N . ALA A 1 80 ? -1.348 28.391 5.695 1 55.25 80 ALA A N 1
ATOM 642 C CA . ALA A 1 80 ? -1.017 29.781 6.004 1 55.25 80 ALA A CA 1
ATOM 643 C C . ALA A 1 80 ? -1.955 30.344 7.066 1 55.25 80 ALA A C 1
ATOM 645 O O . ALA A 1 80 ? -1.516 31.031 7.988 1 55.25 80 ALA A O 1
ATOM 646 N N . GLU A 1 81 ? -3.158 30.109 6.875 1 55.97 81 GLU A N 1
ATOM 647 C CA . GLU A 1 81 ? -4.141 30.578 7.844 1 55.97 81 GLU A CA 1
ATOM 648 C C . GLU A 1 81 ? -3.877 29.984 9.227 1 55.97 81 GLU A C 1
ATOM 650 O O . GLU A 1 81 ? -3.986 30.688 10.234 1 55.97 81 GLU A O 1
ATOM 655 N N . GLU A 1 82 ? -3.57 28.781 9.164 1 54.38 82 GLU A N 1
ATOM 656 C CA . GLU A 1 82 ? -3.266 28.109 10.422 1 54.38 82 GLU A CA 1
ATOM 657 C C . GLU A 1 82 ? -2.018 28.688 11.07 1 54.38 82 GLU A C 1
ATOM 659 O O . GLU A 1 82 ? -1.978 28.875 12.289 1 54.38 82 GLU A O 1
ATOM 664 N N . GLU A 1 83 ? -1.085 28.922 10.219 1 52.34 83 GLU A N 1
ATOM 665 C CA . GLU A 1 83 ? 0.151 29.531 10.703 1 52.34 83 GLU A CA 1
ATOM 666 C C . GLU A 1 83 ? -0.114 30.891 11.32 1 52.34 83 GLU A C 1
ATOM 668 O O . GLU A 1 83 ? 0.483 31.25 12.344 1 52.34 83 GLU A O 1
ATOM 673 N N . LEU A 1 84 ? -0.827 31.641 10.531 1 50.81 84 LEU A N 1
ATOM 674 C CA . LEU A 1 84 ? -1.147 32.969 11.023 1 50.81 84 LEU A CA 1
ATOM 675 C C . LEU A 1 84 ? -1.951 32.906 12.312 1 50.81 84 LEU A C 1
ATOM 677 O O . LEU A 1 84 ? -1.806 33.75 13.195 1 50.81 84 LEU A O 1
ATOM 681 N N . ALA A 1 85 ? -2.742 31.984 12.227 1 49.06 85 ALA A N 1
ATOM 682 C CA . ALA A 1 85 ? -3.496 31.797 13.461 1 49.06 85 ALA A CA 1
ATOM 683 C C . ALA A 1 85 ? -2.586 31.328 14.594 1 49.06 85 ALA A C 1
ATOM 685 O O . ALA A 1 85 ? -2.791 31.688 15.758 1 49.06 85 ALA A O 1
ATOM 686 N N . ASP A 1 86 ? -1.709 30.422 14.188 1 46.03 86 ASP A N 1
ATOM 687 C CA . ASP A 1 86 ? -0.806 29.797 15.156 1 46.03 86 ASP A CA 1
ATOM 688 C C . ASP A 1 86 ? 0.406 30.688 15.422 1 46.03 86 ASP A C 1
ATOM 690 O O . ASP A 1 86 ? 1.271 30.344 16.234 1 46.03 86 ASP A O 1
ATOM 694 N N . SER A 1 87 ? 0.81 31.547 14.539 1 44.62 87 SER A N 1
ATOM 695 C CA . SER A 1 87 ? 2.035 32.312 14.742 1 44.62 87 SER A CA 1
ATOM 696 C C . SER A 1 87 ? 2.191 32.75 16.203 1 44.62 87 SER A C 1
ATOM 698 O O . SER A 1 87 ? 3.223 33.281 16.594 1 44.62 87 SER A O 1
ATOM 700 N N . ALA A 1 88 ? 1.345 33.094 16.922 1 44.47 88 ALA A N 1
ATOM 701 C CA . ALA A 1 88 ? 2.035 33.531 18.125 1 44.47 88 ALA A CA 1
ATOM 702 C C . ALA A 1 88 ? 2.932 32.406 18.688 1 44.47 88 ALA A C 1
ATOM 704 O O . ALA A 1 88 ? 4.062 32.688 19.109 1 44.47 88 ALA A O 1
ATOM 705 N N . SER A 1 89 ? 2.604 31.281 19.469 1 45.91 89 SER A N 1
ATOM 706 C CA . SER A 1 89 ? 3.391 30.297 20.188 1 45.91 89 SER A CA 1
ATOM 707 C C . SER A 1 89 ? 3.518 29 19.406 1 45.91 89 SER A C 1
ATOM 709 O O . SER A 1 89 ? 2.57 28.578 18.734 1 45.91 89 SER A O 1
ATOM 711 N N . LEU A 1 90 ? 4.867 28.594 18.797 1 53.47 90 LEU A N 1
ATOM 712 C CA . LEU A 1 90 ? 5.258 27.281 18.312 1 53.47 90 LEU A CA 1
ATOM 713 C C . LEU A 1 90 ? 4.371 26.203 18.906 1 53.47 90 LEU A C 1
ATOM 715 O O . LEU A 1 90 ? 4.652 25 18.75 1 53.47 90 LEU A O 1
ATOM 719 N N . SER A 1 91 ? 3.355 26.531 19.609 1 55.31 91 SER A N 1
ATOM 720 C CA . SER A 1 91 ? 2.639 25.578 20.453 1 55.31 91 SER A CA 1
ATOM 721 C C . SER A 1 91 ? 1.517 24.891 19.688 1 55.31 91 SER A C 1
ATOM 723 O O . SER A 1 91 ? 0.999 23.859 20.109 1 55.31 91 SER A O 1
ATOM 725 N N . HIS A 1 92 ? 1.249 25.438 18.328 1 61.94 92 HIS A N 1
ATOM 726 C CA . HIS A 1 92 ? 0.147 24.828 17.609 1 61.94 92 HIS A CA 1
ATOM 727 C C . HIS A 1 92 ? 0.405 24.844 16.094 1 61.94 92 HIS A C 1
ATOM 729 O O . HIS A 1 92 ? 1.273 25.578 15.625 1 61.94 92 HIS A O 1
ATOM 735 N N . GLY A 1 93 ? 0.129 23.891 15.312 1 72.56 93 GLY A N 1
ATOM 736 C CA . GLY A 1 93 ? 0.273 23.812 13.867 1 72.56 93 GLY A CA 1
ATOM 737 C C . GLY A 1 93 ? 0.132 22.391 13.328 1 72.56 93 GLY A C 1
ATOM 738 O O . GLY A 1 93 ? -0.201 21.469 14.07 1 72.56 93 GLY A O 1
ATOM 739 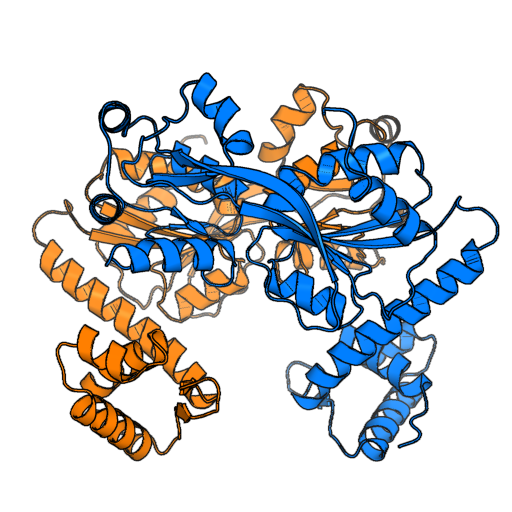N N . SER A 1 94 ? 0.186 22.391 11.93 1 82.31 94 SER A N 1
ATOM 740 C CA . SER A 1 94 ? 0.088 21.094 11.25 1 82.31 94 SER A CA 1
ATOM 741 C C . SER A 1 94 ? 1.229 20.906 10.258 1 82.31 94 SER A C 1
ATOM 743 O O . SER A 1 94 ? 1.656 21.859 9.602 1 82.31 94 SER A O 1
ATOM 745 N N . ILE A 1 95 ? 1.817 19.797 10.281 1 87.94 95 ILE A N 1
ATOM 746 C CA . ILE A 1 95 ? 2.867 19.438 9.336 1 87.94 95 ILE A CA 1
ATOM 747 C C . ILE A 1 95 ? 2.404 18.266 8.477 1 87.94 95 ILE A C 1
ATOM 749 O O . ILE A 1 95 ? 1.954 17.234 9 1 87.94 95 ILE A O 1
ATOM 753 N N . SER A 1 96 ? 2.477 18.391 7.141 1 89.81 96 SER A N 1
ATOM 754 C CA . SER A 1 96 ? 2.129 17.328 6.203 1 89.81 96 SER A CA 1
ATOM 755 C C . SER A 1 96 ? 3.379 16.703 5.598 1 89.81 96 SER A C 1
ATOM 757 O O . SER A 1 96 ? 4.211 17.391 5.016 1 89.81 96 SER A O 1
ATOM 759 N N . ILE A 1 97 ? 3.434 15.352 5.715 1 94.12 97 ILE A N 1
ATOM 760 C CA . ILE A 1 97 ? 4.641 14.648 5.293 1 94.12 97 ILE A CA 1
ATOM 761 C C . ILE A 1 97 ? 4.266 13.5 4.359 1 94.12 97 ILE A C 1
ATOM 763 O O . ILE A 1 97 ? 3.385 12.695 4.676 1 94.12 97 ILE A O 1
ATOM 767 N N . GLY A 1 98 ? 4.891 13.453 3.191 1 94.75 98 GLY A N 1
ATOM 768 C CA . GLY A 1 98 ? 4.875 12.25 2.369 1 94.75 98 GLY A CA 1
ATOM 769 C C . GLY A 1 98 ? 6.031 11.32 2.652 1 94.75 98 GLY A C 1
ATOM 770 O O . GLY A 1 98 ? 7.188 11.75 2.713 1 94.75 98 GLY A O 1
ATOM 771 N N . ALA A 1 99 ? 5.68 10.031 2.869 1 95.5 99 ALA A N 1
ATOM 772 C CA . ALA A 1 99 ? 6.758 9.109 3.215 1 95.5 99 ALA A CA 1
ATOM 773 C C . ALA A 1 99 ? 6.559 7.754 2.533 1 95.5 99 ALA A C 1
ATOM 775 O O . ALA A 1 99 ? 5.438 7.25 2.455 1 95.5 99 ALA A O 1
ATOM 776 N N . SER A 1 100 ? 7.656 7.258 2.004 1 94.5 100 SER A N 1
ATOM 777 C CA . SER A 1 100 ? 7.613 5.871 1.556 1 94.5 100 SER A CA 1
ATOM 778 C C . SER A 1 100 ? 7.617 4.906 2.738 1 94.5 100 SER A C 1
ATOM 780 O O . SER A 1 100 ? 8.102 5.246 3.82 1 94.5 100 SER A O 1
ATOM 782 N N . GLU A 1 101 ? 7.059 3.744 2.537 1 91.19 101 GLU A N 1
ATOM 783 C CA . GLU A 1 101 ? 6.914 2.773 3.619 1 91.19 101 GLU A CA 1
ATOM 784 C C . GLU A 1 101 ? 8.273 2.4 4.211 1 91.19 101 GLU A C 1
ATOM 786 O O . GLU A 1 101 ? 8.422 2.318 5.43 1 91.19 101 GLU A O 1
ATOM 791 N N . THR A 1 102 ? 9.211 2.162 3.367 1 93.12 102 THR A N 1
ATOM 792 C CA . THR A 1 102 ? 10.547 1.806 3.836 1 93.12 102 THR A CA 1
ATOM 793 C C . THR A 1 102 ? 11.141 2.93 4.68 1 93.12 102 THR A C 1
ATOM 795 O O . THR A 1 102 ? 11.672 2.686 5.766 1 93.12 102 THR A O 1
ATOM 798 N N . ALA A 1 103 ? 11.086 4.125 4.207 1 95.19 103 ALA A N 1
ATOM 799 C CA . ALA A 1 103 ? 11.617 5.273 4.938 1 95.19 103 ALA A CA 1
ATOM 800 C C . ALA A 1 103 ? 10.906 5.449 6.273 1 95.19 103 ALA A C 1
ATOM 802 O O . ALA A 1 103 ? 11.539 5.777 7.281 1 95.19 103 ALA A O 1
ATOM 803 N N . LEU A 1 104 ? 9.641 5.27 6.184 1 93.38 104 LEU A N 1
ATOM 804 C CA . LEU A 1 104 ? 8.828 5.402 7.395 1 93.38 104 LEU A CA 1
ATOM 805 C C . LEU A 1 104 ? 9.289 4.418 8.461 1 93.38 104 LEU A C 1
ATOM 807 O O . LEU A 1 104 ? 9.523 4.801 9.609 1 93.38 104 LEU A O 1
ATOM 811 N N . ASN A 1 105 ? 9.523 3.223 8.141 1 90.62 105 ASN A N 1
ATOM 812 C CA . ASN A 1 105 ? 9.75 2.152 9.102 1 90.62 105 ASN A CA 1
ATOM 813 C C . ASN A 1 105 ? 11.203 2.119 9.57 1 90.62 105 ASN A C 1
ATOM 815 O O . ASN A 1 105 ? 11.484 1.803 10.727 1 90.62 105 ASN A O 1
ATOM 819 N N . ILE A 1 106 ? 12.117 2.467 8.773 1 92.19 106 ILE A N 1
ATOM 820 C CA . ILE A 1 106 ? 13.492 2.229 9.188 1 92.19 106 ILE A CA 1
ATOM 821 C C . ILE A 1 106 ? 14.117 3.533 9.672 1 92.19 106 ILE A C 1
ATOM 823 O O . ILE A 1 106 ? 15.211 3.527 10.25 1 92.19 106 ILE A O 1
ATOM 827 N N . PHE A 1 107 ? 13.359 4.66 9.469 1 93.94 107 PHE A N 1
ATOM 828 C CA . PHE A 1 107 ? 14.023 5.914 9.82 1 93.94 107 PHE A CA 1
ATOM 829 C C . PHE A 1 107 ? 13.039 6.887 10.453 1 93.94 107 PHE A C 1
ATOM 831 O O . PHE A 1 107 ? 13.25 7.332 11.586 1 93.94 107 PHE A O 1
ATOM 838 N N . LEU A 1 108 ? 11.938 7.18 9.875 1 94.31 108 LEU A N 1
ATOM 839 C CA . LEU A 1 108 ? 11.141 8.375 10.141 1 94.31 108 LEU A CA 1
ATOM 840 C C . LEU A 1 108 ? 10.289 8.195 11.398 1 94.31 108 LEU A C 1
ATOM 842 O O . LEU A 1 108 ? 10.078 9.156 12.141 1 94.31 108 LEU A O 1
ATOM 846 N N . LEU A 1 109 ? 9.758 7.062 11.648 1 92.38 109 LEU A N 1
ATOM 847 C CA . LEU A 1 109 ? 8.82 6.848 12.75 1 92.38 109 LEU A CA 1
ATOM 848 C C . LEU A 1 109 ? 9.453 7.238 14.078 1 92.38 109 LEU A C 1
ATOM 850 O O . LEU A 1 109 ? 8.828 7.93 14.891 1 92.38 109 LEU A O 1
ATOM 854 N N . ASP A 1 110 ? 10.648 6.844 14.289 1 89.31 110 ASP A N 1
ATOM 855 C CA . ASP A 1 110 ? 11.336 7.156 15.539 1 89.31 110 ASP A CA 1
ATOM 856 C C . ASP A 1 110 ? 11.516 8.664 15.703 1 89.31 110 ASP A C 1
ATOM 858 O O . ASP A 1 110 ? 11.391 9.195 16.812 1 89.31 110 ASP A O 1
ATOM 862 N N . LYS A 1 111 ? 11.82 9.266 14.617 1 91.94 111 LYS A N 1
ATOM 863 C CA . LYS A 1 111 ? 12.008 10.711 14.641 1 91.94 111 LYS A CA 1
ATOM 864 C C . LYS A 1 111 ? 10.688 11.43 14.922 1 91.94 111 LYS A C 1
ATOM 866 O O . LYS A 1 111 ? 10.664 12.438 15.641 1 91.94 111 LYS A O 1
ATOM 871 N N . LEU A 1 112 ? 9.664 10.945 14.328 1 92 112 LEU A N 1
ATOM 872 C CA . LEU A 1 112 ? 8.352 11.547 14.516 1 92 112 LEU A CA 1
ATOM 873 C C . LEU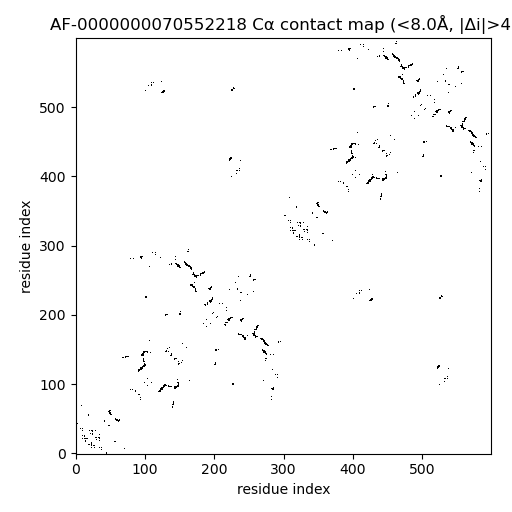 A 1 112 ? 7.871 11.375 15.953 1 92 112 LEU A C 1
ATOM 875 O O . LEU A 1 112 ? 7.277 12.289 16.531 1 92 112 LEU A O 1
ATOM 879 N N . LYS A 1 113 ? 8.078 10.203 16.469 1 89 113 LYS A N 1
ATOM 880 C CA . LYS A 1 113 ? 7.703 9.953 17.859 1 89 113 LYS A CA 1
ATOM 881 C C . LYS A 1 113 ? 8.383 10.938 18.797 1 89 113 LYS A C 1
ATOM 883 O O . LYS A 1 113 ? 7.727 11.555 19.641 1 89 113 LYS A O 1
ATOM 888 N N . ALA A 1 114 ? 9.656 11.102 18.656 1 87.5 114 ALA A N 1
ATOM 889 C CA . ALA A 1 114 ? 10.438 12.008 19.484 1 87.5 114 ALA A CA 1
ATOM 890 C C . ALA A 1 114 ? 9.953 13.445 19.344 1 87.5 114 ALA A C 1
ATOM 892 O O . ALA A 1 114 ? 9.828 14.172 20.328 1 87.5 114 ALA A O 1
ATOM 893 N N . PHE A 1 115 ? 9.711 13.859 18.188 1 89.88 115 PHE A N 1
ATOM 894 C CA . PHE A 1 115 ? 9.258 15.219 17.906 1 89.88 115 PHE A CA 1
ATOM 895 C C . PHE A 1 115 ? 7.887 15.461 18.516 1 89.88 115 PHE A C 1
ATOM 897 O O . PHE A 1 115 ? 7.645 16.516 19.109 1 89.88 115 PHE A O 1
ATOM 904 N N . HIS A 1 116 ? 7.016 14.461 18.297 1 85.81 116 HIS A N 1
ATOM 905 C CA . HIS A 1 116 ? 5.645 14.57 18.781 1 85.81 116 HIS A CA 1
ATOM 906 C C . HIS A 1 116 ? 5.613 14.672 20.312 1 85.81 116 HIS A C 1
ATOM 908 O O . HIS A 1 116 ? 4.781 15.383 20.875 1 85.81 116 HIS A O 1
ATOM 914 N N . MET A 1 117 ? 6.43 13.969 20.969 1 82.62 117 MET A N 1
ATOM 915 C CA . MET A 1 117 ? 6.492 13.977 22.438 1 82.62 117 MET A CA 1
ATOM 916 C C . MET A 1 117 ? 6.906 15.344 22.953 1 82.62 117 MET A C 1
ATOM 918 O O . MET A 1 117 ? 6.434 15.781 24 1 82.62 117 MET A O 1
ATOM 922 N N . VAL A 1 118 ? 7.777 16.078 22.188 1 84.06 118 VAL A N 1
ATOM 923 C CA . VAL A 1 118 ? 8.281 17.391 22.578 1 84.06 118 VAL A CA 1
ATOM 924 C C . VAL A 1 118 ? 7.297 18.469 22.156 1 84.06 118 VAL A C 1
ATOM 926 O O . VAL A 1 118 ? 7.191 19.516 22.797 1 84.06 118 VAL A O 1
ATOM 929 N N . ASN A 1 119 ? 6.602 18.172 21.094 1 85.56 119 ASN A N 1
ATOM 930 C CA . ASN A 1 119 ? 5.652 19.125 20.547 1 85.56 119 ASN A CA 1
ATOM 931 C C . ASN A 1 119 ? 4.266 18.516 20.375 1 85.56 119 ASN A C 1
ATOM 933 O O . ASN A 1 119 ? 3.75 18.422 19.266 1 85.56 119 ASN A O 1
ATOM 937 N N . PRO A 1 120 ? 3.574 18.219 21.406 1 79 120 PRO A N 1
ATOM 938 C CA . PRO A 1 120 ? 2.297 17.5 21.328 1 79 120 PRO A CA 1
ATOM 939 C C . PRO A 1 120 ? 1.19 18.344 20.703 1 79 120 PRO A C 1
ATOM 941 O O . PRO A 1 120 ? 0.176 17.797 20.25 1 79 120 PRO A O 1
ATOM 944 N N . GLY A 1 121 ? 1.39 19.609 20.672 1 77.69 121 GLY A N 1
ATOM 945 C CA . GLY A 1 121 ? 0.383 20.484 20.094 1 77.69 121 GLY A CA 1
ATOM 946 C C . GLY A 1 121 ? 0.439 20.531 18.578 1 77.69 121 GLY A C 1
ATOM 947 O O . GLY A 1 121 ? -0.495 21 17.922 1 77.69 121 GLY A O 1
ATOM 948 N N . ILE A 1 122 ? 1.515 20.062 18.047 1 82.44 122 ILE A N 1
ATOM 949 C CA . ILE A 1 122 ? 1.66 20.047 16.594 1 82.44 122 ILE A CA 1
ATOM 950 C C . ILE A 1 122 ? 0.973 18.797 16.031 1 82.44 122 ILE A C 1
ATOM 952 O O . ILE A 1 122 ? 1.225 17.688 16.469 1 82.44 122 ILE A O 1
ATOM 956 N N . ARG A 1 123 ? 0.113 19.078 15.094 1 82.88 123 ARG A N 1
ATOM 957 C CA . ARG A 1 123 ? -0.589 17.984 14.422 1 82.88 123 ARG A CA 1
ATOM 958 C C . ARG A 1 123 ? 0.219 17.453 13.25 1 82.88 123 ARG A C 1
ATOM 960 O O . ARG A 1 123 ? 0.521 18.188 12.305 1 82.88 123 ARG A O 1
ATOM 967 N N . LEU A 1 124 ? 0.562 16.188 13.25 1 88.38 124 LEU A N 1
ATOM 968 C CA . LEU A 1 124 ? 1.323 15.547 12.18 1 88.38 124 LEU A CA 1
ATOM 969 C C . LEU A 1 124 ? 0.397 14.805 11.219 1 88.38 124 LEU A C 1
ATOM 971 O O . LEU A 1 124 ? -0.414 13.984 11.641 1 88.38 124 LEU A O 1
ATOM 975 N N . LYS A 1 125 ? 0.5 15.203 9.984 1 89.19 125 LYS A N 1
ATOM 976 C CA . LYS A 1 125 ? -0.212 14.523 8.914 1 89.19 125 LYS A CA 1
ATOM 977 C C . LYS A 1 125 ? 0.751 13.734 8.031 1 89.19 125 LYS A C 1
ATOM 979 O O . LYS A 1 125 ? 1.602 14.32 7.352 1 89.19 125 LYS A O 1
ATOM 984 N N . ILE A 1 126 ? 0.569 12.406 8.023 1 92.69 126 ILE A N 1
ATOM 985 C CA . ILE A 1 126 ? 1.497 11.539 7.312 1 92.69 126 ILE A CA 1
ATOM 986 C C . ILE A 1 126 ? 0.757 10.789 6.207 1 92.69 126 ILE A C 1
ATOM 988 O O . ILE A 1 126 ? -0.273 10.156 6.457 1 92.69 126 ILE A O 1
ATOM 992 N N . TYR A 1 127 ? 1.324 10.859 5.078 1 90.62 127 TYR A N 1
ATOM 993 C CA . TYR A 1 127 ? 0.778 10.141 3.932 1 90.62 127 TYR A CA 1
ATOM 994 C C . TYR A 1 127 ? 1.764 9.094 3.424 1 90.62 127 TYR A C 1
ATOM 996 O O . TYR A 1 127 ? 2.826 9.438 2.9 1 90.62 127 TYR A O 1
ATOM 1004 N N . ASN A 1 128 ? 1.391 7.871 3.609 1 90.69 128 ASN A N 1
ATOM 1005 C CA . ASN A 1 128 ? 2.215 6.781 3.104 1 90.69 128 ASN A CA 1
ATOM 1006 C C . ASN A 1 128 ? 2.076 6.625 1.593 1 90.69 128 ASN A C 1
ATOM 1008 O O . ASN A 1 128 ? 1.049 6.152 1.104 1 90.69 128 ASN A O 1
ATOM 1012 N N . HIS A 1 129 ? 3.131 7.047 0.874 1 87.81 129 HIS A N 1
ATOM 1013 C CA . HIS A 1 129 ? 3.18 7.086 -0.583 1 87.81 129 HIS A CA 1
ATOM 1014 C C . HIS A 1 129 ? 4.375 6.301 -1.116 1 87.81 129 HIS A C 1
ATOM 1016 O O . HIS A 1 129 ? 5.34 6.059 -0.387 1 87.81 129 HIS A O 1
ATOM 1022 N N . SER A 1 130 ? 4.199 5.887 -2.396 1 90.69 130 SER A N 1
ATOM 1023 C CA . SER A 1 130 ? 5.418 5.504 -3.104 1 90.69 130 SER A CA 1
ATOM 1024 C C . SER A 1 130 ? 6.344 6.699 -3.295 1 90.69 130 SER A C 1
ATOM 1026 O O . SER A 1 130 ? 5.914 7.848 -3.182 1 90.69 130 SER A O 1
ATOM 1028 N N . THR A 1 131 ? 7.559 6.414 -3.564 1 93.5 131 THR A N 1
ATOM 1029 C CA . THR A 1 131 ? 8.516 7.5 -3.746 1 93.5 131 THR A CA 1
ATOM 1030 C C . THR A 1 131 ? 8.055 8.453 -4.844 1 93.5 131 THR A C 1
ATOM 1032 O O . THR A 1 131 ? 8 9.664 -4.633 1 93.5 131 THR A O 1
ATOM 1035 N N . PRO A 1 132 ? 7.625 8.008 -6.02 1 91.75 132 PRO A N 1
ATOM 1036 C CA . PRO A 1 132 ? 7.156 8.938 -7.051 1 91.75 132 PRO A CA 1
ATOM 1037 C C . PRO A 1 132 ? 5.938 9.742 -6.609 1 91.75 132 PRO A C 1
ATOM 1039 O O . PRO A 1 132 ? 5.852 10.938 -6.887 1 91.75 132 PRO A O 1
ATOM 1042 N N . GLU A 1 133 ? 5.062 9.133 -5.938 1 89.81 133 GLU A N 1
ATOM 1043 C CA . GLU A 1 133 ? 3.865 9.812 -5.449 1 89.81 133 GLU A CA 1
ATOM 1044 C C . GLU A 1 133 ? 4.223 10.891 -4.426 1 89.81 133 GLU A C 1
ATOM 1046 O O . GLU A 1 133 ? 3.621 11.961 -4.414 1 89.81 133 GLU A O 1
ATOM 1051 N N . ALA A 1 134 ? 5.125 10.547 -3.582 1 93.69 134 ALA A N 1
ATOM 1052 C CA . ALA A 1 134 ? 5.559 11.5 -2.561 1 93.69 134 ALA A CA 1
ATOM 1053 C C . ALA A 1 134 ? 6.215 12.719 -3.193 1 93.69 134 ALA A C 1
ATOM 1055 O O . ALA A 1 134 ? 5.988 13.852 -2.756 1 93.69 134 ALA A O 1
ATOM 1056 N N . ILE A 1 135 ? 7 12.477 -4.168 1 92.69 135 ILE A N 1
ATOM 1057 C CA . ILE A 1 135 ? 7.688 13.562 -4.859 1 92.69 135 ILE A CA 1
ATOM 1058 C C . ILE A 1 135 ? 6.66 14.469 -5.543 1 92.69 135 ILE A C 1
ATOM 1060 O O . ILE A 1 135 ? 6.754 15.695 -5.461 1 92.69 135 ILE A O 1
ATOM 1064 N N . ASP A 1 136 ? 5.73 13.852 -6.215 1 88.25 136 ASP A N 1
ATOM 1065 C CA . ASP A 1 136 ? 4.664 14.602 -6.875 1 88.25 136 ASP A CA 1
ATOM 1066 C C . ASP A 1 136 ? 3.875 15.438 -5.863 1 88.25 136 ASP A C 1
ATOM 1068 O O . ASP A 1 136 ? 3.455 16.547 -6.164 1 88.25 136 ASP A O 1
ATOM 1072 N N . ALA A 1 137 ? 3.682 14.875 -4.699 1 86.94 137 ALA A N 1
ATOM 1073 C CA . ALA A 1 137 ? 2.951 15.578 -3.648 1 86.94 137 ALA A CA 1
ATOM 1074 C C . ALA A 1 137 ? 3.707 16.828 -3.197 1 86.94 137 ALA A C 1
ATOM 1076 O O . ALA A 1 137 ? 3.1 17.859 -2.92 1 86.94 137 ALA A O 1
ATOM 1077 N N . VAL A 1 138 ? 4.988 16.734 -3.117 1 88.88 138 VAL A N 1
ATOM 1078 C CA . VAL A 1 138 ? 5.809 17.891 -2.762 1 88.88 138 VAL A CA 1
ATOM 1079 C C . VAL A 1 138 ? 5.738 18.938 -3.871 1 88.88 138 VAL A C 1
ATOM 1081 O O . VAL A 1 138 ? 5.508 20.109 -3.604 1 88.88 138 VAL A O 1
ATOM 1084 N N . LYS A 1 139 ? 5.902 18.453 -5.059 1 82.81 139 LYS A N 1
ATOM 1085 C CA . LYS A 1 139 ? 5.91 19.344 -6.223 1 82.81 139 LYS A CA 1
ATOM 1086 C C . LYS A 1 139 ? 4.609 20.125 -6.324 1 82.81 139 LYS A C 1
ATOM 1088 O O . LYS A 1 139 ? 4.617 21.297 -6.699 1 82.81 139 LYS A O 1
ATOM 1093 N N . ASN A 1 140 ? 3.535 19.484 -5.977 1 77.44 140 ASN A N 1
ATOM 1094 C CA . ASN A 1 140 ? 2.215 20.078 -6.125 1 77.44 140 ASN A CA 1
ATOM 1095 C C . ASN A 1 140 ? 1.774 20.781 -4.844 1 77.44 140 ASN A C 1
ATOM 1097 O O . ASN A 1 140 ? 0.646 21.281 -4.758 1 77.44 140 ASN A O 1
ATOM 1101 N N . GLY A 1 141 ? 2.576 20.75 -3.875 1 78 141 GLY A N 1
ATOM 1102 C CA . GLY A 1 141 ? 2.311 21.469 -2.641 1 78 141 GLY A CA 1
ATOM 1103 C C . GLY A 1 141 ? 1.295 20.781 -1.751 1 78 141 GLY A C 1
ATOM 1104 O O . GLY A 1 141 ? 0.654 21.422 -0.916 1 78 141 GLY A O 1
ATOM 1105 N N . LEU A 1 142 ? 1.126 19.578 -1.918 1 79.19 142 LEU A N 1
ATOM 1106 C CA . LEU A 1 142 ? 0.163 18.812 -1.131 1 79.19 142 LEU A CA 1
ATOM 1107 C C . LEU A 1 142 ? 0.75 18.422 0.224 1 79.19 142 LEU A C 1
ATOM 1109 O O . LEU A 1 142 ? 0.01 18.188 1.182 1 79.19 142 LEU A O 1
ATOM 1113 N N . VAL A 1 143 ? 2.086 18.328 0.271 1 88.62 143 VAL A N 1
ATOM 1114 C CA . VAL A 1 143 ? 2.791 18.062 1.52 1 88.62 143 VAL A CA 1
ATOM 1115 C C . VAL A 1 143 ? 3.939 19.062 1.684 1 88.62 143 VAL A C 1
ATOM 1117 O O . VAL A 1 143 ? 4.414 19.641 0.702 1 88.62 143 VAL A O 1
ATOM 1120 N N . ASP A 1 144 ? 4.344 19.234 2.922 1 86.31 144 ASP A N 1
ATOM 1121 C CA . ASP A 1 144 ? 5.418 20.172 3.223 1 86.31 144 ASP A CA 1
ATOM 1122 C C . ASP A 1 144 ? 6.766 19.641 2.742 1 86.31 144 ASP A C 1
ATOM 1124 O O . ASP A 1 144 ? 7.609 20.406 2.262 1 86.31 144 ASP A O 1
ATOM 1128 N N . PHE A 1 145 ? 7.012 18.375 2.93 1 93.19 145 PHE A N 1
ATOM 1129 C CA . PHE A 1 145 ? 8.195 17.688 2.453 1 93.19 145 PHE A CA 1
ATOM 1130 C C . PHE A 1 145 ? 7.973 16.172 2.434 1 93.19 145 PHE A C 1
ATOM 1132 O O . PHE A 1 145 ? 6.93 15.695 2.877 1 93.19 145 PHE A O 1
ATOM 1139 N N . ALA A 1 146 ? 8.938 15.484 1.848 1 95.81 146 ALA A N 1
ATOM 1140 C CA . ALA A 1 146 ? 8.836 14.031 1.757 1 95.81 146 ALA A CA 1
ATOM 1141 C C . ALA A 1 146 ? 10.102 13.359 2.275 1 95.81 146 ALA A C 1
ATOM 1143 O O . ALA A 1 146 ? 11.188 13.93 2.201 1 95.81 146 ALA A O 1
ATOM 1144 N N . VAL A 1 147 ? 9.961 12.258 2.91 1 96.5 147 VAL A N 1
ATOM 1145 C CA . VAL A 1 147 ? 11.047 11.352 3.273 1 96.5 147 VAL A CA 1
ATOM 1146 C C . VAL A 1 147 ? 10.859 10.008 2.566 1 96.5 147 VAL A C 1
ATOM 1148 O O . VAL A 1 147 ? 9.922 9.266 2.875 1 96.5 147 VAL A O 1
ATOM 1151 N N . VAL A 1 148 ? 11.758 9.695 1.647 1 96.88 148 VAL A N 1
ATOM 1152 C CA . VAL A 1 148 ? 11.508 8.562 0.761 1 96.88 148 VAL A CA 1
ATOM 1153 C C . VAL A 1 148 ? 12.789 7.754 0.579 1 96.88 148 VAL A C 1
ATOM 1155 O O . VAL A 1 148 ? 13.875 8.219 0.93 1 96.88 148 VAL A O 1
ATOM 1158 N N . SER A 1 149 ? 12.609 6.578 0.112 1 96.25 149 SER A N 1
ATOM 1159 C CA . SER A 1 149 ? 13.758 5.734 -0.2 1 96.25 149 SER A CA 1
ATOM 1160 C C . SER A 1 149 ? 14.211 5.926 -1.643 1 96.25 149 SER A C 1
ATOM 1162 O O . SER A 1 149 ? 13.391 6.188 -2.527 1 96.25 149 SER A O 1
ATOM 1164 N N . SER A 1 150 ? 15.477 5.801 -1.866 1 94.38 150 SER A N 1
ATOM 1165 C CA . SER A 1 150 ? 16.062 5.926 -3.199 1 94.38 150 SER A CA 1
ATOM 1166 C C . SER A 1 150 ? 15.688 4.73 -4.074 1 94.38 150 SER A C 1
ATOM 1168 O O . SER A 1 150 ? 15.328 3.668 -3.564 1 94.38 150 SER A O 1
ATOM 1170 N N . PRO A 1 151 ? 15.812 4.918 -5.371 1 93.56 151 PRO A N 1
ATOM 1171 C CA . PRO A 1 151 ? 16.25 6.098 -6.121 1 93.56 151 PRO A CA 1
ATOM 1172 C C . PRO A 1 151 ? 15.219 7.219 -6.121 1 93.56 151 PRO A C 1
ATOM 1174 O O . PRO A 1 151 ? 14.023 6.961 -5.996 1 93.56 151 PRO A O 1
ATOM 1177 N N . VAL A 1 152 ? 15.75 8.398 -6.156 1 92.88 152 VAL A N 1
ATOM 1178 C CA . VAL A 1 152 ? 14.906 9.594 -6.195 1 92.88 152 VAL A CA 1
ATOM 1179 C C . VAL A 1 152 ? 15.18 10.367 -7.484 1 92.88 152 VAL A C 1
ATOM 1181 O O . VAL A 1 152 ? 16.312 10.734 -7.766 1 92.88 152 VAL A O 1
ATOM 1184 N N . TYR A 1 153 ? 14.148 10.508 -8.25 1 88.56 153 TYR A N 1
ATOM 1185 C CA . TYR A 1 153 ? 14.227 11.352 -9.438 1 88.56 153 TYR A CA 1
ATOM 1186 C C . TYR A 1 153 ? 13.398 12.617 -9.266 1 88.56 153 TYR A C 1
ATOM 1188 O O . TYR A 1 153 ? 12.188 12.617 -9.508 1 88.56 153 TYR A O 1
ATOM 1196 N N . ALA A 1 154 ? 14.008 13.617 -8.828 1 83.81 154 ALA A N 1
ATOM 1197 C CA . ALA A 1 154 ? 13.32 14.875 -8.539 1 83.81 154 ALA A CA 1
ATOM 1198 C C . ALA A 1 154 ? 13.719 15.953 -9.539 1 83.81 154 ALA A C 1
ATOM 1200 O O . ALA A 1 154 ? 14.852 15.969 -10.031 1 83.81 154 ALA A O 1
ATOM 1201 N N . ASP A 1 155 ? 12.711 16.766 -9.82 1 79 155 ASP A N 1
ATOM 1202 C CA . ASP A 1 155 ? 12.969 17.922 -10.68 1 79 155 ASP A CA 1
ATOM 1203 C C . ASP A 1 155 ? 14 18.844 -10.047 1 79 155 ASP A C 1
ATOM 1205 O O . ASP A 1 155 ? 14.219 18.812 -8.836 1 79 155 ASP A O 1
ATOM 1209 N N . SER A 1 156 ? 14.516 19.672 -10.883 1 78.94 156 SER A N 1
ATOM 1210 C CA . SER A 1 156 ? 15.57 20.594 -10.461 1 78.94 156 SER A CA 1
ATOM 1211 C C . SER A 1 156 ? 15.055 21.562 -9.406 1 78.94 156 SER A C 1
ATOM 1213 O O . SER A 1 156 ? 15.836 22.141 -8.648 1 78.94 156 SER A O 1
ATOM 1215 N N . SER A 1 157 ? 13.828 21.703 -9.383 1 83.31 157 SER A N 1
ATOM 1216 C CA . SER A 1 157 ? 13.266 22.656 -8.43 1 83.31 157 SER A CA 1
ATOM 1217 C C . SER A 1 157 ? 13.219 22.062 -7.023 1 83.31 157 SER A C 1
ATOM 1219 O O . SER A 1 157 ? 13.07 22.797 -6.043 1 83.31 157 SER A O 1
ATOM 1221 N N . LEU A 1 158 ? 13.383 20.797 -6.941 1 91.19 158 LEU A N 1
ATOM 1222 C CA . LEU A 1 158 ? 13.32 20.141 -5.648 1 91.19 158 LEU A CA 1
ATOM 1223 C C . LEU A 1 158 ? 14.719 19.797 -5.137 1 91.19 158 LEU A C 1
ATOM 1225 O O . LEU A 1 158 ? 15.594 19.438 -5.922 1 91.19 158 LEU A O 1
ATOM 1229 N N . LYS A 1 159 ? 14.914 20 -3.857 1 91.44 159 LYS A N 1
ATOM 1230 C CA . LYS A 1 159 ? 16.156 19.609 -3.201 1 91.44 159 LYS A CA 1
ATOM 1231 C C . LYS A 1 159 ? 16.047 18.219 -2.586 1 91.44 159 LYS A C 1
ATOM 1233 O O . LYS A 1 159 ? 15.016 17.859 -2.025 1 91.44 159 LYS A O 1
ATOM 1238 N N . THR A 1 160 ? 17.062 17.5 -2.744 1 93.75 160 THR A N 1
ATOM 1239 C CA . THR A 1 160 ? 17.156 16.156 -2.176 1 93.75 160 THR A CA 1
ATOM 1240 C C . THR A 1 160 ? 18.359 16.047 -1.238 1 93.75 160 THR A C 1
ATOM 1242 O O . THR A 1 160 ? 19.484 16.359 -1.631 1 93.75 160 THR A O 1
ATOM 1245 N N . VAL A 1 161 ? 18.156 15.617 0.02 1 93.25 161 VAL A N 1
ATOM 1246 C CA . VAL A 1 161 ? 19.219 15.445 1.011 1 93.25 161 VAL A CA 1
ATOM 1247 C C . VAL A 1 161 ? 19.25 13.992 1.493 1 93.25 161 VAL A C 1
ATOM 1249 O O . VAL A 1 161 ? 18.219 13.445 1.897 1 93.25 161 VAL A O 1
ATOM 1252 N N . VAL A 1 162 ? 20.406 13.383 1.506 1 95.19 162 VAL A N 1
ATOM 1253 C CA . VAL A 1 162 ? 20.547 12.016 2.01 1 95.19 162 VAL A CA 1
ATOM 1254 C C . VAL A 1 162 ? 20.531 12.031 3.537 1 95.19 162 VAL A C 1
ATOM 1256 O O . VAL A 1 162 ? 21.297 12.758 4.164 1 95.19 162 VAL A O 1
ATOM 1259 N N . LEU A 1 163 ? 19.688 11.219 4.117 1 95.06 163 LEU A N 1
ATOM 1260 C CA . LEU A 1 163 ? 19.531 11.18 5.566 1 95.06 163 LEU A CA 1
ATOM 1261 C C . LEU A 1 163 ? 20.203 9.945 6.152 1 95.06 163 LEU A C 1
ATOM 1263 O O . LEU A 1 163 ? 20.781 10 7.246 1 95.06 163 LEU A O 1
ATOM 1267 N N . HIS A 1 164 ? 20.062 8.852 5.516 1 94.12 164 HIS A N 1
ATOM 1268 C CA . HIS A 1 164 ? 20.469 7.559 6.062 1 94.12 164 HIS A CA 1
ATOM 1269 C C . HIS A 1 164 ? 20.719 6.547 4.949 1 94.12 164 HIS A C 1
ATOM 1271 O O . HIS A 1 164 ? 19.953 6.484 3.977 1 94.12 164 HIS A O 1
ATOM 1277 N N . SER A 1 165 ? 21.797 5.82 5.055 1 96.12 165 SER A N 1
ATOM 1278 C CA . SER A 1 165 ? 22.078 4.73 4.129 1 96.12 165 SER A CA 1
ATOM 1279 C C . SER A 1 165 ? 21.703 3.381 4.73 1 96.12 165 SER A C 1
ATOM 1281 O O . SER A 1 165 ? 21.828 3.178 5.938 1 96.12 165 SER A O 1
ATOM 1283 N N . PHE A 1 166 ? 21.219 2.514 3.854 1 95.38 166 PHE A N 1
ATOM 1284 C CA . PHE A 1 166 ? 20.859 1.197 4.367 1 95.38 166 PHE A CA 1
ATOM 1285 C C . PHE A 1 166 ? 21.141 0.117 3.328 1 95.38 166 PHE A C 1
ATOM 1287 O O . PHE A 1 166 ? 21.266 0.412 2.139 1 95.38 166 PHE A O 1
ATOM 1294 N N . GLN A 1 167 ? 21.25 -1.113 3.891 1 95.88 167 GLN A N 1
ATOM 1295 C CA . GLN A 1 167 ? 21.531 -2.287 3.07 1 95.88 167 GLN A CA 1
ATOM 1296 C C . GLN A 1 167 ? 20.344 -3.25 3.061 1 95.88 167 GLN A C 1
ATOM 1298 O O . GLN A 1 167 ? 19.719 -3.484 4.098 1 95.88 167 GLN A O 1
ATOM 1303 N N . GLU A 1 168 ? 20.062 -3.695 1.852 1 96.5 168 GLU A N 1
ATOM 1304 C CA . GLU A 1 168 ? 19.078 -4.766 1.748 1 96.5 168 GLU A CA 1
ATOM 1305 C C . GLU A 1 168 ? 19.75 -6.125 1.587 1 96.5 168 GLU A C 1
ATOM 1307 O O . GLU A 1 168 ? 20.828 -6.223 1.006 1 96.5 168 GLU A O 1
ATOM 1312 N N . ILE A 1 169 ? 19.094 -7.113 2.094 1 96.25 169 ILE A N 1
ATOM 1313 C CA . ILE A 1 169 ? 19.625 -8.469 2.049 1 96.25 169 ILE A CA 1
ATOM 1314 C C . ILE A 1 169 ? 18.578 -9.414 1.447 1 96.25 169 ILE A C 1
ATOM 1316 O O . ILE A 1 169 ? 17.391 -9.117 1.453 1 96.25 169 ILE A O 1
ATOM 1320 N N . LEU A 1 170 ? 19.047 -10.492 0.919 1 97.06 170 LEU A N 1
ATOM 1321 C CA . LEU A 1 170 ? 18.188 -11.539 0.392 1 97.06 170 LEU A CA 1
ATOM 1322 C C . LEU A 1 170 ? 17.797 -12.531 1.487 1 97.06 170 LEU A C 1
ATOM 1324 O O . LEU A 1 170 ? 18.656 -13.008 2.227 1 97.06 170 LEU A O 1
ATOM 1328 N N . VAL A 1 171 ? 16.469 -12.789 1.572 1 97.12 171 VAL A N 1
ATOM 1329 C CA . VAL A 1 171 ? 15.992 -13.703 2.607 1 97.12 171 VAL A CA 1
ATOM 1330 C C . VAL A 1 171 ? 15.008 -14.711 2.006 1 97.12 171 VAL A C 1
ATOM 1332 O O . VAL A 1 171 ? 14.445 -14.469 0.938 1 97.12 171 VAL A O 1
ATOM 1335 N N . GLY A 1 172 ? 14.875 -15.805 2.621 1 95.44 172 GLY A N 1
ATOM 1336 C CA . GLY A 1 172 ? 13.898 -16.844 2.33 1 95.44 172 GLY A CA 1
ATOM 1337 C C . GLY A 1 172 ? 13.328 -17.484 3.578 1 95.44 172 GLY A C 1
ATOM 1338 O O . GLY A 1 172 ? 13.82 -17.25 4.684 1 95.44 172 GLY A O 1
ATOM 1339 N N . GLY A 1 173 ? 12.195 -18.188 3.367 1 92.81 173 GLY A N 1
ATOM 1340 C CA . GLY A 1 173 ? 11.656 -18.953 4.477 1 92.81 173 GLY A CA 1
ATOM 1341 C C . GLY A 1 173 ? 12.594 -20.062 4.938 1 92.81 173 GLY A C 1
ATOM 1342 O O . GLY A 1 173 ? 13.703 -20.188 4.426 1 92.81 173 GLY A O 1
ATOM 1343 N N . THR A 1 174 ? 12.125 -20.812 5.863 1 91 174 THR A N 1
ATOM 1344 C CA . THR A 1 174 ? 12.945 -21.828 6.484 1 91 174 THR A CA 1
ATOM 1345 C C . THR A 1 174 ? 13.188 -23 5.52 1 91 174 THR A C 1
ATOM 1347 O O . THR A 1 174 ? 14.195 -23.688 5.617 1 91 174 THR A O 1
ATOM 1350 N N . THR A 1 175 ? 12.281 -23.156 4.605 1 87.19 175 THR A N 1
ATOM 1351 C CA . THR A 1 175 ? 12.438 -24.234 3.629 1 87.19 175 THR A CA 1
ATOM 1352 C C . THR A 1 175 ? 13.633 -23.969 2.721 1 87.19 175 THR A C 1
ATOM 1354 O O . THR A 1 175 ? 14.109 -24.875 2.029 1 87.19 175 THR A O 1
ATOM 1357 N N . PHE A 1 176 ? 14.133 -22.766 2.754 1 89.31 176 PHE A N 1
ATOM 1358 C CA . PHE A 1 176 ? 15.266 -22.406 1.922 1 89.31 176 PHE A CA 1
ATOM 1359 C C . PHE A 1 176 ? 16.562 -22.469 2.719 1 89.31 176 PHE A C 1
ATOM 1361 O O . PHE A 1 176 ? 17.594 -21.922 2.291 1 89.31 176 PHE A O 1
ATOM 1368 N N . THR A 1 177 ? 16.562 -23.078 3.803 1 85.56 177 THR A N 1
ATOM 1369 C CA . THR A 1 177 ? 17.719 -23.141 4.695 1 85.56 177 THR A CA 1
ATOM 1370 C C . THR A 1 177 ? 18.938 -23.703 3.965 1 85.56 177 THR A C 1
ATOM 1372 O O . THR A 1 177 ? 20.062 -23.266 4.195 1 85.56 177 THR A O 1
ATOM 1375 N N . ALA A 1 178 ? 18.703 -24.625 3.133 1 84.81 178 ALA A N 1
ATOM 1376 C CA . ALA A 1 178 ? 19.797 -25.234 2.393 1 84.81 178 ALA A CA 1
ATOM 1377 C C . ALA A 1 178 ? 20.516 -24.203 1.522 1 84.81 178 ALA A C 1
ATOM 1379 O O . ALA A 1 178 ? 21.719 -24.312 1.29 1 84.81 178 ALA A O 1
ATOM 1380 N N . LEU A 1 179 ? 19.797 -23.281 1.108 1 84.62 179 LEU A N 1
ATOM 1381 C CA . LEU A 1 179 ? 20.375 -22.234 0.271 1 84.62 179 LEU A CA 1
ATOM 1382 C C . LEU A 1 179 ? 21.266 -21.312 1.091 1 84.62 179 LEU A C 1
ATOM 1384 O O . LEU A 1 179 ? 22.109 -20.594 0.534 1 84.62 179 LEU A O 1
ATOM 1388 N N . GLY A 1 180 ? 21.078 -21.312 2.334 1 82.69 180 GLY A N 1
ATOM 1389 C CA . GLY A 1 180 ? 21.859 -20.469 3.219 1 82.69 180 GLY A CA 1
ATOM 1390 C C . GLY A 1 180 ? 23.328 -20.797 3.229 1 82.69 180 GLY A C 1
ATOM 1391 O O . GLY A 1 180 ? 24.156 -19.969 3.605 1 82.69 180 GLY A O 1
ATOM 1392 N N . SER A 1 181 ? 23.641 -21.953 2.811 1 83.25 181 SER A N 1
ATOM 1393 C CA . SER A 1 181 ? 25.031 -22.406 2.805 1 83.25 181 SER A CA 1
ATOM 1394 C C . SER A 1 181 ? 25.672 -22.203 1.436 1 83.25 181 SER A C 1
ATOM 1396 O O . SER A 1 181 ? 26.859 -22.484 1.255 1 83.25 181 SER A O 1
ATOM 1398 N N . GLN A 1 182 ? 24.922 -21.672 0.568 1 87.06 182 GLN A N 1
ATOM 1399 C CA . GLN A 1 182 ? 25.406 -21.422 -0.789 1 87.06 182 GLN A CA 1
ATOM 1400 C C . GLN A 1 182 ? 25.391 -19.938 -1.115 1 87.06 182 GLN A C 1
ATOM 1402 O O . GLN A 1 182 ? 24.812 -19.141 -0.369 1 87.06 182 GLN A O 1
ATOM 1407 N N . GLU A 1 183 ? 26.156 -19.672 -2.154 1 92.5 183 GLU A N 1
ATOM 1408 C CA . GLU A 1 183 ? 26.078 -18.328 -2.723 1 92.5 183 GLU A CA 1
ATOM 1409 C C . GLU A 1 183 ? 25.375 -18.328 -4.074 1 92.5 183 GLU A C 1
ATOM 1411 O O . GLU A 1 183 ? 25.812 -19.016 -5.004 1 92.5 183 GLU A O 1
ATOM 1416 N N . LEU A 1 184 ? 24.359 -17.578 -4.121 1 94 184 LEU A N 1
ATOM 1417 C CA . LEU A 1 184 ? 23.578 -17.531 -5.359 1 94 184 LEU A CA 1
ATOM 1418 C C . LEU A 1 184 ? 23.953 -16.297 -6.188 1 94 184 LEU A C 1
ATOM 1420 O O . LEU A 1 184 ? 24.312 -15.258 -5.633 1 94 184 LEU A O 1
ATOM 1424 N N . SER A 1 185 ? 23.906 -16.5 -7.492 1 94.56 185 SER A N 1
ATOM 1425 C CA . SER A 1 185 ? 24 -15.352 -8.383 1 94.56 185 SER A CA 1
ATOM 1426 C C . SER A 1 185 ? 22.609 -14.766 -8.664 1 94.56 185 SER A C 1
ATOM 1428 O O . SER A 1 185 ? 21.594 -15.445 -8.484 1 94.56 185 SER A O 1
ATOM 1430 N N . ILE A 1 186 ? 22.625 -13.523 -9.141 1 94.62 186 ILE A N 1
ATOM 1431 C CA . ILE A 1 186 ? 21.375 -12.875 -9.516 1 94.62 186 ILE A CA 1
ATOM 1432 C C . ILE A 1 186 ? 20.672 -13.703 -10.578 1 94.62 186 ILE A C 1
ATOM 1434 O O . ILE A 1 186 ? 19.438 -13.859 -10.539 1 94.62 186 ILE A O 1
ATOM 1438 N N . ARG A 1 187 ? 21.375 -14.266 -11.445 1 93 187 ARG A N 1
ATOM 1439 C CA . ARG A 1 187 ? 20.812 -15.094 -12.508 1 93 187 ARG A CA 1
ATOM 1440 C C . ARG A 1 187 ? 20.141 -16.328 -11.93 1 93 187 ARG A C 1
ATOM 1442 O O . ARG A 1 187 ? 19.062 -16.734 -12.398 1 93 187 ARG A O 1
ATOM 1449 N N . GLU A 1 188 ? 20.75 -16.906 -10.953 1 93.12 188 GLU A N 1
ATOM 1450 C CA . GLU A 1 188 ? 20.219 -18.109 -10.344 1 93.12 188 GLU A CA 1
ATOM 1451 C C . GLU A 1 188 ? 18.922 -17.828 -9.578 1 93.12 188 GLU A C 1
ATOM 1453 O O . GLU A 1 188 ? 18.109 -18.719 -9.359 1 93.12 188 GLU A O 1
ATOM 1458 N N . LEU A 1 189 ? 18.672 -16.594 -9.195 1 93.69 189 LEU A N 1
ATOM 1459 C CA . LEU A 1 189 ? 17.469 -16.219 -8.445 1 93.69 189 LEU A CA 1
ATOM 1460 C C . LEU A 1 189 ? 16.219 -16.438 -9.289 1 93.69 189 LEU A C 1
ATOM 1462 O O . LEU A 1 189 ? 15.133 -16.625 -8.742 1 93.69 189 LEU A O 1
ATOM 1466 N N . THR A 1 190 ? 16.375 -16.406 -10.594 1 90.62 190 THR A N 1
ATOM 1467 C CA . THR A 1 190 ? 15.234 -16.531 -11.484 1 90.62 190 THR A CA 1
ATOM 1468 C C . THR A 1 190 ? 14.648 -17.938 -11.414 1 90.62 190 THR A C 1
ATOM 1470 O O . THR A 1 190 ? 13.523 -18.188 -11.867 1 90.62 190 THR A O 1
ATOM 1473 N N . ASP A 1 191 ? 15.375 -18.859 -10.82 1 90.06 191 ASP A N 1
ATOM 1474 C CA . ASP A 1 191 ? 14.93 -20.234 -10.688 1 90.06 191 ASP A CA 1
ATOM 1475 C C . ASP A 1 191 ? 14.023 -20.422 -9.477 1 90.06 191 ASP A C 1
ATOM 1477 O O . ASP A 1 191 ? 13.43 -21.484 -9.289 1 90.06 191 ASP A O 1
ATOM 1481 N N . TYR A 1 192 ? 13.906 -19.391 -8.695 1 90.62 192 TYR A N 1
ATOM 1482 C CA . TYR A 1 192 ? 13.109 -19.438 -7.473 1 90.62 192 TYR A CA 1
ATOM 1483 C C . TYR A 1 192 ? 11.977 -18.422 -7.512 1 90.62 192 TYR A C 1
ATOM 1485 O O . TYR A 1 192 ? 12.086 -17.391 -8.18 1 90.62 192 TYR A O 1
ATOM 1493 N N . PRO A 1 193 ? 10.828 -18.75 -6.809 1 91.44 193 PRO A N 1
ATOM 1494 C CA . PRO A 1 193 ? 9.805 -17.703 -6.691 1 91.44 193 PRO A CA 1
ATOM 1495 C C . PRO A 1 193 ? 10.32 -16.453 -6.004 1 91.44 193 PRO A C 1
ATOM 1497 O O . PRO A 1 193 ? 11.055 -16.531 -5.016 1 91.44 193 PRO A O 1
ATOM 1500 N N . LEU A 1 194 ? 9.945 -15.328 -6.547 1 94.75 194 LEU A N 1
ATOM 1501 C CA . LEU A 1 194 ? 10.406 -14.055 -6.008 1 94.75 194 LEU A CA 1
ATOM 1502 C C . LEU A 1 194 ? 9.234 -13.203 -5.539 1 94.75 194 LEU A C 1
ATOM 1504 O O . LEU A 1 194 ? 8.195 -13.156 -6.195 1 94.75 194 LEU A O 1
ATOM 1508 N N . ILE A 1 195 ? 9.43 -12.617 -4.406 1 95.44 195 ILE A N 1
ATOM 1509 C CA . ILE A 1 195 ? 8.492 -11.648 -3.846 1 95.44 195 ILE A CA 1
ATOM 1510 C C . ILE A 1 195 ? 9.055 -10.242 -4.008 1 95.44 195 ILE A C 1
ATOM 1512 O O . ILE A 1 195 ? 10.164 -9.953 -3.557 1 95.44 195 ILE A O 1
ATOM 1516 N N . CYS A 1 196 ? 8.289 -9.383 -4.688 1 95.12 196 CYS A N 1
ATOM 1517 C CA . CYS A 1 196 ? 8.727 -8.008 -4.91 1 95.12 196 CYS A CA 1
ATOM 1518 C C . CYS A 1 196 ? 7.602 -7.023 -4.629 1 95.12 196 CYS A C 1
ATOM 1520 O O . CYS A 1 196 ? 6.465 -7.426 -4.387 1 95.12 196 CYS A O 1
ATOM 1522 N N . LEU A 1 197 ? 8 -5.789 -4.52 1 93.12 197 LEU A N 1
ATOM 1523 C CA . LEU A 1 197 ? 6.996 -4.734 -4.461 1 93.12 197 LEU A CA 1
ATOM 1524 C C . LEU A 1 197 ? 6.398 -4.48 -5.84 1 93.12 197 LEU A C 1
ATOM 1526 O O . LEU A 1 197 ? 6.922 -4.961 -6.848 1 93.12 197 LEU A O 1
ATOM 1530 N N . GLY A 1 198 ? 5.324 -3.75 -5.82 1 88.38 198 GLY A N 1
ATOM 1531 C CA . GLY A 1 198 ? 4.617 -3.465 -7.062 1 88.38 198 GLY A CA 1
ATOM 1532 C C . GLY A 1 198 ? 5.453 -2.682 -8.055 1 88.38 198 GLY A C 1
ATOM 1533 O O . GLY A 1 198 ? 6.387 -1.973 -7.668 1 88.38 198 GLY A O 1
ATOM 1534 N N . ARG A 1 199 ? 5.047 -2.732 -9.289 1 85.06 199 ARG A N 1
ATOM 1535 C CA . ARG A 1 199 ? 5.805 -2.17 -10.406 1 85.06 199 ARG A CA 1
ATOM 1536 C C . ARG A 1 199 ? 5.848 -0.647 -10.328 1 85.06 199 ARG A C 1
ATOM 1538 O O . ARG A 1 199 ? 6.738 -0.014 -10.898 1 85.06 199 ARG A O 1
ATOM 1545 N N . GLU A 1 200 ? 4.938 -0.083 -9.586 1 81.12 200 GLU A N 1
ATOM 1546 C CA . GLU A 1 200 ? 4.852 1.371 -9.492 1 81.12 200 GLU A CA 1
ATOM 1547 C C . GLU A 1 200 ? 5.867 1.919 -8.492 1 81.12 200 GLU A C 1
ATOM 1549 O O . GLU A 1 200 ? 6.094 3.129 -8.43 1 81.12 200 GLU A O 1
ATOM 1554 N N . THR A 1 201 ? 6.512 1.063 -7.801 1 89.88 201 THR A N 1
ATOM 1555 C CA . THR A 1 201 ? 7.41 1.51 -6.742 1 89.88 201 THR A CA 1
ATOM 1556 C C . THR A 1 201 ? 8.828 1.695 -7.273 1 89.88 201 THR A C 1
ATOM 1558 O O . THR A 1 201 ? 9.195 1.099 -8.289 1 89.88 201 THR A O 1
ATOM 1561 N N . MET A 1 202 ? 9.586 2.52 -6.613 1 91.62 202 MET A N 1
ATOM 1562 C CA . MET A 1 202 ? 10.992 2.717 -6.977 1 91.62 202 MET A CA 1
ATOM 1563 C C . MET A 1 202 ? 11.836 1.527 -6.535 1 91.62 202 MET A C 1
ATOM 1565 O O . MET A 1 202 ? 12.883 1.251 -7.133 1 91.62 202 MET A O 1
ATOM 1569 N N . THR A 1 203 ? 11.398 0.838 -5.539 1 93.75 203 THR A N 1
ATOM 1570 C CA . THR A 1 203 ? 12.086 -0.384 -5.145 1 93.75 203 THR A CA 1
ATOM 1571 C C . THR A 1 203 ? 12.062 -1.408 -6.273 1 93.75 203 THR A C 1
ATOM 1573 O O . THR A 1 203 ? 13.078 -2.055 -6.555 1 93.75 203 THR A O 1
ATOM 1576 N N . PHE A 1 204 ? 10.938 -1.537 -6.852 1 93.81 204 PHE A N 1
ATOM 1577 C CA . PHE A 1 204 ? 10.852 -2.453 -7.984 1 93.81 204 PHE A CA 1
ATOM 1578 C C . PHE A 1 204 ? 11.805 -2.023 -9.094 1 93.81 204 PHE A C 1
ATOM 1580 O O . PHE A 1 204 ? 12.508 -2.854 -9.672 1 93.81 204 PHE A O 1
ATOM 1587 N N . ARG A 1 205 ? 11.766 -0.764 -9.398 1 91.19 205 ARG A N 1
ATOM 1588 C CA . ARG A 1 205 ? 12.633 -0.243 -10.445 1 91.19 205 ARG A CA 1
ATOM 1589 C C . ARG A 1 205 ? 14.102 -0.509 -10.125 1 91.19 205 ARG A C 1
ATOM 1591 O O . ARG A 1 205 ? 14.883 -0.862 -11.008 1 91.19 205 ARG A O 1
ATOM 1598 N N . PHE A 1 206 ? 14.484 -0.309 -8.953 1 95.31 206 PHE A N 1
ATOM 1599 C CA . PHE A 1 206 ? 15.844 -0.555 -8.492 1 95.31 206 PHE A CA 1
ATOM 1600 C C . PHE A 1 206 ? 16.266 -1.988 -8.789 1 95.31 206 PHE A C 1
ATOM 1602 O O . PHE A 1 206 ? 17.328 -2.221 -9.375 1 95.31 206 PHE A O 1
ATOM 1609 N N . TYR A 1 207 ? 15.445 -2.932 -8.477 1 95.56 207 TYR A N 1
ATOM 1610 C CA . TYR A 1 207 ? 15.812 -4.336 -8.648 1 95.56 207 TYR A CA 1
ATOM 1611 C C . TYR A 1 207 ? 15.672 -4.754 -10.109 1 95.56 207 TYR A C 1
ATOM 1613 O O . TYR A 1 207 ? 16.438 -5.594 -10.594 1 95.56 207 TYR A O 1
ATOM 1621 N N . LYS A 1 208 ? 14.656 -4.188 -10.727 1 94.06 208 LYS A N 1
ATOM 1622 C CA . LYS A 1 208 ? 14.562 -4.434 -12.164 1 94.06 208 LYS A CA 1
ATOM 1623 C C . LYS A 1 208 ? 15.867 -4.074 -12.875 1 94.06 208 LYS A C 1
ATOM 1625 O O . LYS A 1 208 ? 16.375 -4.855 -13.672 1 94.06 208 LYS A O 1
ATOM 1630 N N . ASP A 1 209 ? 16.391 -2.918 -12.602 1 93.88 209 ASP A N 1
ATOM 1631 C CA . ASP A 1 209 ? 17.656 -2.457 -13.195 1 93.88 209 ASP A CA 1
ATOM 1632 C C . ASP A 1 209 ? 18.812 -3.354 -12.781 1 93.88 209 ASP A C 1
ATOM 1634 O O . ASP A 1 209 ? 19.703 -3.645 -13.594 1 93.88 209 ASP A O 1
ATOM 1638 N N . LEU A 1 210 ? 18.812 -3.742 -11.531 1 94.31 210 LEU A N 1
ATOM 1639 C CA . LEU A 1 210 ? 19.859 -4.625 -11.039 1 94.31 210 LEU A CA 1
ATOM 1640 C C . LEU A 1 210 ? 19.859 -5.953 -11.789 1 94.31 210 LEU A C 1
ATOM 1642 O O . LEU A 1 210 ? 20.906 -6.422 -12.234 1 94.31 210 LEU A O 1
ATOM 1646 N N . PHE A 1 211 ? 18.688 -6.582 -11.914 1 95.38 211 PHE A N 1
ATOM 1647 C CA . PHE A 1 211 ? 18.562 -7.848 -12.625 1 95.38 211 PHE A CA 1
ATOM 1648 C C . PHE A 1 211 ? 18.984 -7.688 -14.086 1 95.38 211 PHE A C 1
ATOM 1650 O O . PHE A 1 211 ? 19.719 -8.523 -14.625 1 95.38 211 PHE A O 1
ATOM 1657 N N . MET A 1 212 ? 18.547 -6.617 -14.625 1 92.94 212 MET A N 1
ATOM 1658 C CA . MET A 1 212 ? 18.875 -6.348 -16.031 1 92.94 212 MET A CA 1
ATOM 1659 C C . MET A 1 212 ? 20.375 -6.215 -16.203 1 92.94 212 MET A C 1
ATOM 1661 O O . MET A 1 212 ? 20.938 -6.656 -17.219 1 92.94 212 MET A O 1
ATOM 1665 N N . SER A 1 213 ? 21.031 -5.602 -15.328 1 93.38 213 SER A N 1
ATOM 1666 C CA . SER A 1 213 ? 22.484 -5.414 -15.391 1 93.38 213 SER A CA 1
ATOM 1667 C C . SER A 1 213 ? 23.219 -6.746 -15.328 1 93.38 213 SER A C 1
ATOM 1669 O O . SER A 1 213 ? 24.375 -6.84 -15.719 1 93.38 213 SER A O 1
ATOM 1671 N N . HIS A 1 214 ? 22.531 -7.738 -14.914 1 93.19 214 HIS A N 1
ATOM 1672 C CA . HIS A 1 214 ? 23.109 -9.078 -14.867 1 93.19 214 HIS A CA 1
ATOM 1673 C C . HIS A 1 214 ? 22.547 -9.953 -15.984 1 93.19 214 HIS A C 1
ATOM 1675 O O . HIS A 1 214 ? 22.688 -11.18 -15.938 1 93.19 214 HIS A O 1
ATOM 1681 N N . GLY A 1 215 ? 21.797 -9.367 -16.844 1 91.69 215 GLY A N 1
ATOM 1682 C CA . GLY A 1 215 ? 21.375 -10.016 -18.078 1 91.69 215 GLY A CA 1
ATOM 1683 C C . GLY A 1 215 ? 20.078 -10.805 -17.922 1 91.69 215 GLY A C 1
ATOM 1684 O O . GLY A 1 215 ? 19.781 -11.672 -18.75 1 91.69 215 GLY A O 1
ATOM 1685 N N . VAL A 1 216 ? 19.375 -10.594 -16.859 1 91.62 216 VAL A N 1
ATOM 1686 C CA . VAL A 1 216 ? 18.141 -11.328 -16.656 1 91.62 216 VAL A CA 1
ATOM 1687 C C . VAL A 1 216 ? 17 -10.359 -16.344 1 91.62 216 VAL A C 1
ATOM 1689 O O . VAL A 1 216 ? 17.25 -9.242 -15.883 1 91.62 216 VAL A O 1
ATOM 1692 N N . GLU A 1 217 ? 15.805 -10.844 -16.547 1 90.19 217 GLU A N 1
ATOM 1693 C CA . GLU A 1 217 ? 14.625 -10.039 -16.25 1 90.19 217 GLU A CA 1
ATOM 1694 C C . GLU A 1 217 ? 14.039 -10.406 -14.891 1 90.19 217 GLU A C 1
ATOM 1696 O O . GLU A 1 217 ? 13.992 -11.586 -14.531 1 90.19 217 GLU A O 1
ATOM 1701 N N . LEU A 1 218 ? 13.594 -9.359 -14.25 1 91 218 LEU A N 1
ATOM 1702 C CA . LEU A 1 218 ? 12.914 -9.57 -12.977 1 91 218 LEU A CA 1
ATOM 1703 C C . LEU A 1 218 ? 11.438 -9.891 -13.203 1 91 218 LEU A C 1
ATOM 1705 O O . LEU A 1 218 ? 10.688 -9.055 -13.703 1 91 218 LEU A O 1
ATOM 1709 N N . GLU A 1 219 ? 11.047 -11.062 -12.836 1 85.94 219 GLU A N 1
ATOM 1710 C CA . GLU A 1 219 ? 9.656 -11.492 -12.93 1 85.94 219 GLU A CA 1
ATOM 1711 C C . GLU A 1 219 ? 9.148 -12.039 -11.602 1 85.94 219 GLU A C 1
ATOM 1713 O O . GLU A 1 219 ? 9.227 -13.25 -11.352 1 85.94 219 GLU A O 1
ATOM 1718 N N . PRO A 1 220 ? 8.531 -11.164 -10.859 1 90.31 220 PRO A N 1
ATOM 1719 C CA . PRO A 1 220 ? 8.094 -11.609 -9.531 1 90.31 220 PRO A CA 1
ATOM 1720 C C . PRO A 1 220 ? 6.898 -12.562 -9.594 1 90.31 220 PRO A C 1
ATOM 1722 O O . PRO A 1 220 ? 6.02 -12.391 -10.438 1 90.31 220 PRO A O 1
ATOM 1725 N N . ASP A 1 221 ? 6.875 -13.461 -8.672 1 87.31 221 ASP A N 1
ATOM 1726 C CA . ASP A 1 221 ? 5.719 -14.328 -8.477 1 87.31 221 ASP A CA 1
ATOM 1727 C C . ASP A 1 221 ? 4.672 -13.656 -7.586 1 87.31 221 ASP A C 1
ATOM 1729 O O . ASP A 1 221 ? 3.471 -13.883 -7.762 1 87.31 221 ASP A O 1
ATOM 1733 N N . THR A 1 222 ? 5.145 -12.922 -6.629 1 90.5 222 THR A N 1
ATOM 1734 C CA . THR A 1 222 ? 4.289 -12.258 -5.652 1 90.5 222 THR A CA 1
ATOM 1735 C C . THR A 1 222 ? 4.617 -10.773 -5.57 1 90.5 222 THR A C 1
ATOM 1737 O O . THR A 1 222 ? 5.789 -10.391 -5.512 1 90.5 222 THR A O 1
ATOM 1740 N N . GLU A 1 223 ? 3.553 -10.023 -5.629 1 90.62 223 GLU A N 1
ATOM 1741 C CA . GLU A 1 223 ? 3.697 -8.578 -5.473 1 90.62 223 GLU A CA 1
ATOM 1742 C C . GLU A 1 223 ? 3.076 -8.102 -4.164 1 90.62 223 GLU A C 1
ATOM 1744 O O . GLU A 1 223 ? 1.881 -8.297 -3.932 1 90.62 223 GLU A O 1
ATOM 1749 N N . ALA A 1 224 ? 3.92 -7.57 -3.357 1 90.75 224 ALA A N 1
ATOM 1750 C CA . ALA A 1 224 ? 3.473 -6.98 -2.098 1 90.75 224 ALA A CA 1
ATOM 1751 C C . ALA A 1 224 ? 3.191 -5.488 -2.26 1 90.75 224 ALA A C 1
ATOM 1753 O O . ALA A 1 224 ? 3.857 -4.809 -3.043 1 90.75 224 ALA A O 1
ATOM 17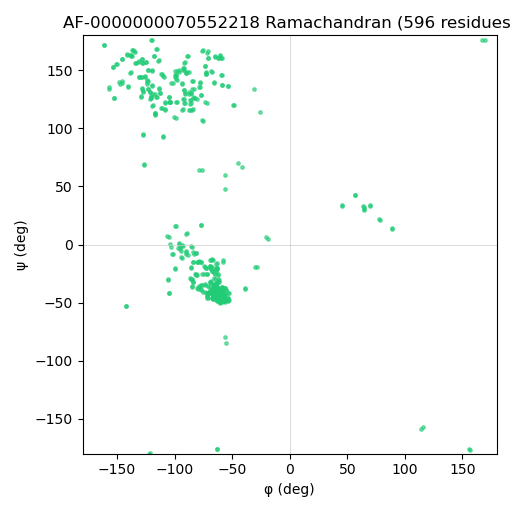54 N N . ALA A 1 225 ? 2.285 -4.996 -1.492 1 85.69 225 ALA A N 1
ATOM 1755 C CA . ALA A 1 225 ? 1.959 -3.574 -1.556 1 85.69 225 ALA A CA 1
ATOM 1756 C C . ALA A 1 225 ? 3.02 -2.736 -0.848 1 85.69 225 ALA A C 1
ATOM 1758 O O . ALA A 1 225 ? 3.326 -1.62 -1.275 1 85.69 225 ALA A O 1
ATOM 1759 N N . THR A 1 226 ? 3.484 -3.283 0.262 1 88.31 226 THR A N 1
ATOM 1760 C CA . THR A 1 226 ? 4.465 -2.564 1.068 1 88.31 226 THR A CA 1
ATOM 1761 C C . THR A 1 226 ? 5.57 -3.506 1.543 1 88.31 226 THR A C 1
ATOM 1763 O O . THR A 1 226 ? 5.41 -4.727 1.5 1 88.31 226 THR A O 1
ATOM 1766 N N . THR A 1 227 ? 6.652 -2.885 1.939 1 89.75 227 THR A N 1
ATOM 1767 C CA . THR A 1 227 ? 7.828 -3.658 2.318 1 89.75 227 THR A CA 1
ATOM 1768 C C . THR A 1 227 ? 7.535 -4.535 3.529 1 89.75 227 THR A C 1
ATOM 1770 O O . THR A 1 227 ? 8.016 -5.668 3.617 1 89.75 227 THR A O 1
ATOM 1773 N N . ASP A 1 228 ? 6.793 -4.07 4.395 1 88.25 228 ASP A N 1
ATOM 1774 C CA . ASP A 1 228 ? 6.516 -4.82 5.613 1 88.25 228 ASP A CA 1
ATOM 1775 C C . ASP A 1 228 ? 5.691 -6.07 5.312 1 88.25 228 ASP A C 1
ATOM 1777 O O . ASP A 1 228 ? 5.656 -7.008 6.117 1 88.25 228 ASP A O 1
ATOM 1781 N N . GLN A 1 229 ? 5.004 -6.047 4.219 1 89.12 229 GLN A N 1
ATOM 1782 C CA . GLN A 1 229 ? 4.203 -7.207 3.842 1 89.12 229 GLN A CA 1
ATOM 1783 C C . GLN A 1 229 ? 5.082 -8.32 3.273 1 89.12 229 GLN A C 1
ATOM 1785 O O . GLN A 1 229 ? 4.648 -9.469 3.17 1 89.12 229 GLN A O 1
ATOM 1790 N N . ILE A 1 230 ? 6.23 -8.016 2.947 1 93.44 230 ILE A N 1
ATOM 1791 C CA . ILE A 1 230 ? 7.125 -8.992 2.34 1 93.44 230 ILE A CA 1
ATOM 1792 C C . ILE A 1 230 ? 7.488 -10.062 3.363 1 93.44 230 ILE A C 1
ATOM 1794 O O . ILE A 1 230 ? 7.484 -11.258 3.051 1 93.44 230 ILE A O 1
ATOM 1798 N N . LEU A 1 231 ? 7.715 -9.656 4.559 1 92.88 231 LEU A N 1
ATOM 1799 C CA . LEU A 1 231 ? 8.203 -10.57 5.582 1 92.88 231 LEU A CA 1
ATOM 1800 C C . LEU A 1 231 ? 7.188 -11.672 5.867 1 92.88 231 LEU A C 1
ATOM 1802 O O . LEU A 1 231 ? 7.535 -12.852 5.879 1 92.88 231 LEU A O 1
ATOM 1806 N N . PRO A 1 232 ? 5.895 -11.352 6.074 1 91.19 232 PRO A N 1
ATOM 1807 C CA . PRO A 1 232 ? 4.91 -12.422 6.273 1 91.19 232 PRO A CA 1
ATOM 1808 C C . PRO A 1 232 ? 4.844 -13.391 5.098 1 91.19 232 PRO A C 1
ATOM 1810 O O . PRO A 1 232 ? 4.637 -14.594 5.293 1 91.19 232 PRO A O 1
ATOM 1813 N N . LEU A 1 233 ? 4.973 -12.883 3.932 1 92.56 233 LEU A N 1
ATOM 1814 C CA . LEU A 1 233 ? 4.938 -13.727 2.742 1 92.56 233 LEU A CA 1
ATOM 1815 C C . LEU A 1 233 ? 6.125 -14.68 2.721 1 92.56 233 LEU A C 1
ATOM 1817 O O . LEU A 1 233 ? 5.977 -15.859 2.387 1 92.56 233 LEU A O 1
ATOM 1821 N N . VAL A 1 234 ? 7.297 -14.18 3.104 1 94.44 234 VAL A N 1
ATOM 1822 C CA . VAL A 1 234 ? 8.508 -14.992 3.166 1 94.44 234 VAL A CA 1
ATOM 1823 C C . VAL A 1 234 ? 8.359 -16.062 4.238 1 94.44 234 VAL A C 1
ATOM 1825 O O . VAL A 1 234 ? 8.703 -17.234 4.012 1 94.44 234 VAL A O 1
ATOM 1828 N N . LYS A 1 235 ? 7.824 -15.68 5.344 1 92.38 235 LYS A N 1
ATOM 1829 C CA . LYS A 1 235 ? 7.629 -16.609 6.453 1 92.38 235 LYS A CA 1
ATOM 1830 C C . LYS A 1 235 ? 6.684 -17.734 6.062 1 92.38 235 LYS A C 1
ATOM 1832 O O . LYS A 1 235 ? 6.789 -18.844 6.586 1 92.38 235 LYS A O 1
ATOM 1837 N N . CYS A 1 236 ? 5.867 -17.469 5.145 1 89.38 236 CYS A N 1
ATOM 1838 C CA . CYS A 1 236 ? 4.902 -18.453 4.68 1 89.38 236 CYS A CA 1
ATOM 1839 C C . CYS A 1 236 ? 5.477 -19.281 3.537 1 89.38 236 CYS A C 1
ATOM 1841 O O . CYS A 1 236 ? 4.738 -19.984 2.846 1 89.38 236 CYS A O 1
ATOM 1843 N N . GLU A 1 237 ? 6.734 -19.141 3.279 1 89.81 237 GLU A N 1
ATOM 1844 C CA . GLU A 1 237 ? 7.484 -19.984 2.357 1 89.81 237 GLU A CA 1
ATOM 1845 C C . GLU A 1 237 ? 7.059 -19.734 0.912 1 89.81 237 GLU A C 1
ATOM 1847 O O . GLU A 1 237 ? 7.02 -20.672 0.104 1 89.81 237 GLU A O 1
ATOM 1852 N N . LEU A 1 238 ? 6.703 -18.516 0.601 1 89.38 238 LEU A N 1
ATOM 1853 C CA . LEU A 1 238 ? 6.148 -18.25 -0.722 1 89.38 238 LEU A CA 1
ATOM 1854 C C . LEU A 1 238 ? 7.23 -17.781 -1.684 1 89.38 238 LEU A C 1
ATOM 1856 O O . LEU A 1 238 ? 6.965 -17.562 -2.869 1 89.38 238 LEU A O 1
ATOM 1860 N N . GLY A 1 239 ? 8.414 -17.578 -1.216 1 92.62 239 GLY A N 1
ATOM 1861 C CA . GLY A 1 239 ? 9.492 -17.203 -2.111 1 92.62 239 GLY A CA 1
ATOM 1862 C C . GLY A 1 239 ? 10.617 -16.469 -1.407 1 92.62 239 GLY A C 1
ATOM 1863 O O . GLY A 1 239 ? 10.633 -16.375 -0.178 1 92.62 239 GLY A O 1
ATOM 1864 N N . LEU A 1 240 ? 11.609 -16.047 -2.275 1 95.62 240 LEU A N 1
ATOM 1865 C CA . LEU A 1 240 ? 12.719 -15.219 -1.826 1 95.62 240 LEU A CA 1
ATOM 1866 C C . LEU A 1 240 ? 12.398 -13.734 -1.997 1 95.62 240 LEU A C 1
ATOM 1868 O O . LEU A 1 240 ? 11.602 -13.367 -2.857 1 95.62 240 LEU A O 1
ATOM 1872 N N . ALA A 1 241 ? 12.992 -12.945 -1.168 1 97.31 241 ALA A N 1
ATOM 1873 C CA . ALA A 1 241 ? 12.734 -11.508 -1.268 1 97.31 241 ALA A CA 1
ATOM 1874 C C . ALA A 1 241 ? 13.906 -10.695 -0.735 1 97.31 241 ALA A C 1
ATOM 1876 O O . ALA A 1 241 ? 14.695 -11.188 0.074 1 97.31 241 ALA A O 1
ATOM 1877 N N . PHE A 1 242 ? 14.07 -9.523 -1.223 1 97 242 PHE A N 1
ATOM 1878 C CA . PHE A 1 242 ? 15.008 -8.547 -0.673 1 97 242 PHE A CA 1
ATOM 1879 C C . PHE A 1 242 ? 14.32 -7.66 0.359 1 97 242 PHE A C 1
ATOM 1881 O O . PHE A 1 242 ? 13.219 -7.168 0.125 1 97 242 PHE A O 1
ATOM 1888 N N . LEU A 1 243 ? 14.961 -7.477 1.485 1 96.5 243 LEU A N 1
ATOM 1889 C CA . LEU A 1 243 ? 14.469 -6.633 2.568 1 96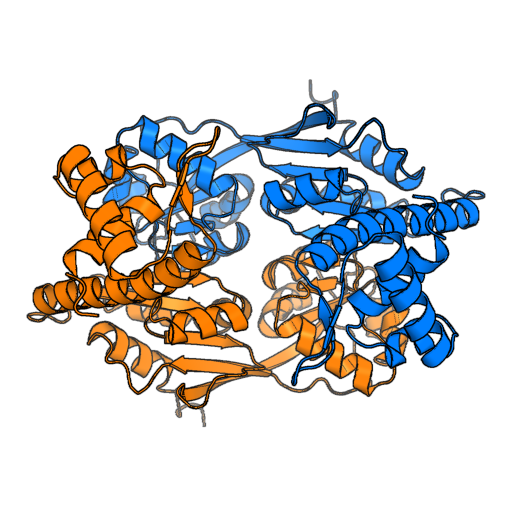.5 243 LEU A CA 1
ATOM 1890 C C . LEU A 1 243 ? 15.602 -5.812 3.178 1 96.5 243 LEU A C 1
ATOM 1892 O O . LEU A 1 243 ? 16.75 -6.262 3.215 1 96.5 243 LEU A O 1
ATOM 1896 N N . PRO A 1 244 ? 15.219 -4.59 3.641 1 96.25 244 PRO A N 1
ATOM 1897 C CA . PRO A 1 244 ? 16.219 -3.945 4.5 1 96.25 244 PRO A CA 1
ATOM 1898 C C . PRO A 1 244 ? 16.656 -4.832 5.66 1 96.25 244 PRO A C 1
ATOM 1900 O O . PRO A 1 244 ? 15.82 -5.465 6.312 1 96.25 244 PRO A O 1
ATOM 1903 N N . GLU A 1 245 ? 17.922 -4.859 5.914 1 95.81 245 GLU A N 1
ATOM 1904 C CA . GLU A 1 245 ? 18.5 -5.715 6.949 1 95.81 245 GLU A CA 1
ATOM 1905 C C . GLU A 1 245 ? 17.844 -5.461 8.297 1 95.81 245 GLU A C 1
ATOM 1907 O O . GLU A 1 245 ? 17.547 -6.402 9.047 1 95.81 245 GLU A O 1
ATOM 1912 N N . THR A 1 246 ? 17.547 -4.258 8.609 1 94 246 THR A N 1
ATOM 1913 C CA . THR A 1 246 ? 16.984 -3.865 9.891 1 94 246 THR A CA 1
ATOM 1914 C C . THR A 1 246 ? 15.586 -4.461 10.062 1 94 246 THR A C 1
ATOM 1916 O O . THR A 1 246 ? 15.148 -4.723 11.188 1 94 246 THR A O 1
ATOM 1919 N N . MET A 1 247 ? 14.867 -4.688 9.008 1 93.25 247 MET A N 1
ATOM 1920 C CA . MET A 1 247 ? 13.508 -5.219 9.07 1 93.25 247 MET A CA 1
ATOM 1921 C C . MET A 1 247 ? 13.523 -6.742 9.133 1 93.25 247 MET A C 1
ATOM 1923 O O . MET A 1 247 ? 12.531 -7.359 9.539 1 93.25 247 MET A O 1
ATOM 1927 N N . ALA A 1 248 ? 14.602 -7.332 8.727 1 95.56 248 ALA A N 1
ATOM 1928 C CA . ALA A 1 248 ? 14.68 -8.789 8.641 1 95.56 248 ALA A CA 1
ATOM 1929 C C . ALA A 1 248 ? 15.398 -9.375 9.859 1 95.56 248 ALA A C 1
ATOM 1931 O O . ALA A 1 248 ? 15.242 -10.555 10.172 1 95.56 248 ALA A O 1
ATOM 1932 N N . GLN A 1 249 ? 16.172 -8.602 10.547 1 95.12 249 GLN A N 1
ATOM 1933 C CA . GLN A 1 249 ? 17.141 -9.07 11.539 1 95.12 249 GLN A CA 1
ATOM 1934 C C . GLN A 1 249 ? 16.453 -9.852 12.648 1 95.12 249 GLN A C 1
ATOM 1936 O O . GLN A 1 249 ? 16.906 -10.93 13.039 1 95.12 249 GLN A O 1
ATOM 1941 N N . GLU A 1 250 ? 15.422 -9.297 13.188 1 92.5 250 GLU A N 1
ATOM 1942 C CA . GLU A 1 250 ? 14.727 -9.953 14.289 1 92.5 250 GLU A CA 1
ATOM 1943 C C . GLU A 1 250 ? 14.258 -11.352 13.891 1 92.5 250 GLU A C 1
ATOM 1945 O O . GLU A 1 250 ? 14.406 -12.305 14.656 1 92.5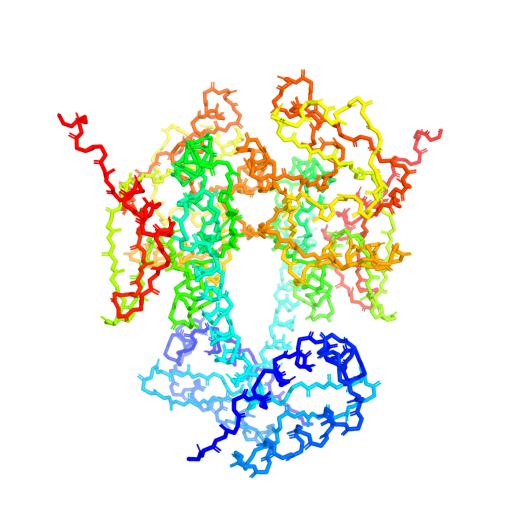 250 GLU A O 1
ATOM 1950 N N . SER A 1 251 ? 13.672 -11.469 12.742 1 95.19 251 SER A N 1
ATOM 1951 C CA . SER A 1 251 ? 13.148 -12.75 12.273 1 95.19 251 SER A CA 1
ATOM 1952 C C . SER A 1 251 ? 14.281 -13.727 11.961 1 95.19 251 SER A C 1
ATOM 1954 O O . SER A 1 251 ? 14.125 -14.938 12.109 1 95.19 251 SER A O 1
ATOM 1956 N N . ILE A 1 252 ? 15.406 -13.219 11.516 1 94.94 252 ILE A N 1
ATOM 1957 C CA . ILE A 1 252 ? 16.578 -14.055 11.281 1 94.94 252 ILE A CA 1
ATOM 1958 C C . ILE A 1 252 ? 17.094 -14.617 12.609 1 94.94 252 ILE A C 1
ATOM 1960 O O . ILE A 1 252 ? 17.359 -15.812 12.719 1 94.94 252 ILE A O 1
ATOM 1964 N N . ASP A 1 253 ? 17.125 -13.781 13.586 1 95.62 253 ASP A N 1
ATOM 1965 C CA . ASP A 1 253 ? 17.609 -14.188 14.906 1 95.62 253 ASP A CA 1
ATOM 1966 C C . ASP A 1 253 ? 16.703 -15.242 15.523 1 95.62 253 ASP A C 1
ATOM 1968 O O . ASP A 1 253 ? 17.172 -16.156 16.219 1 95.62 253 ASP A O 1
ATOM 1972 N N . LYS A 1 254 ? 15.445 -15.117 15.234 1 94.94 254 LYS A N 1
ATOM 1973 C CA . LYS A 1 254 ? 14.461 -16.047 15.766 1 94.94 254 LYS A CA 1
ATOM 1974 C C . LYS A 1 254 ? 14.352 -17.297 14.898 1 94.94 254 LYS A C 1
ATOM 1976 O O . LYS A 1 254 ? 13.516 -18.172 15.148 1 94.94 254 LYS A O 1
ATOM 1981 N N . LYS A 1 255 ? 15.062 -17.359 13.844 1 94.25 255 LYS A N 1
ATOM 1982 C CA . LYS A 1 255 ? 15.125 -18.484 12.922 1 94.25 255 LYS A CA 1
ATOM 1983 C C . LYS A 1 255 ? 13.781 -18.719 12.242 1 94.25 255 LYS A C 1
ATOM 1985 O O . LYS A 1 255 ? 13.383 -19.859 12.008 1 94.25 255 LYS A O 1
ATOM 1990 N N . GLU A 1 256 ? 13.109 -17.609 12.055 1 94.69 256 GLU A N 1
ATOM 1991 C CA . GLU A 1 256 ? 11.836 -17.672 11.336 1 94.69 256 GLU A CA 1
ATOM 1992 C C . GLU A 1 256 ? 12.055 -17.594 9.828 1 94.69 256 GLU A C 1
ATOM 1994 O O . GLU A 1 256 ? 11.211 -18.031 9.047 1 94.69 256 GLU A O 1
ATOM 1999 N N . ILE A 1 257 ? 13.109 -16.922 9.477 1 95.88 257 ILE A N 1
ATOM 2000 C CA . ILE A 1 257 ? 13.555 -16.828 8.094 1 95.88 257 ILE A CA 1
ATOM 2001 C C . ILE A 1 257 ? 15.07 -17 8.023 1 95.88 257 ILE A C 1
ATOM 2003 O O . ILE A 1 257 ? 15.742 -17.016 9.055 1 95.88 257 ILE A O 1
ATOM 2007 N N . VAL A 1 258 ? 15.625 -17.203 6.828 1 96.12 258 VAL A N 1
ATOM 2008 C CA . VAL A 1 258 ? 17.047 -17.422 6.656 1 96.12 258 VAL A CA 1
ATOM 2009 C C . VAL A 1 258 ? 17.625 -16.406 5.68 1 96.12 258 VAL A C 1
ATOM 2011 O O . VAL A 1 258 ? 16.969 -16.031 4.703 1 96.12 258 VAL A O 1
ATOM 2014 N N . LYS A 1 259 ? 18.766 -15.906 6 1 96.25 259 LYS A N 1
ATOM 2015 C CA . LYS A 1 259 ? 19.5 -15.031 5.086 1 96.25 259 LYS A CA 1
ATOM 2016 C C . LYS A 1 259 ? 20.203 -15.844 3.992 1 96.25 259 LYS A C 1
ATOM 2018 O O . LYS A 1 259 ? 20.797 -16.891 4.27 1 96.25 259 LYS A O 1
ATOM 2023 N N . ILE A 1 260 ? 20.125 -15.414 2.787 1 95.75 260 ILE A N 1
ATOM 2024 C CA . ILE A 1 260 ? 20.75 -16.078 1.65 1 95.75 260 ILE A CA 1
ATOM 2025 C C . ILE A 1 260 ? 21.875 -15.203 1.096 1 95.75 260 ILE A C 1
ATOM 2027 O O . ILE A 1 260 ? 21.672 -14.016 0.83 1 95.75 260 ILE A O 1
ATOM 2031 N N . SER A 1 261 ? 23.016 -15.781 0.905 1 94.5 261 SER A N 1
ATOM 2032 C CA . SER A 1 261 ? 24.172 -15.039 0.416 1 94.5 261 SER A CA 1
ATOM 2033 C C . SER A 1 261 ? 24.156 -14.938 -1.105 1 94.5 261 SER A C 1
ATOM 2035 O O . SER A 1 261 ? 23.781 -15.883 -1.794 1 94.5 261 SER A O 1
ATOM 2037 N N . LEU A 1 262 ? 24.547 -13.781 -1.51 1 94.12 262 LEU A N 1
ATOM 2038 C CA . LEU 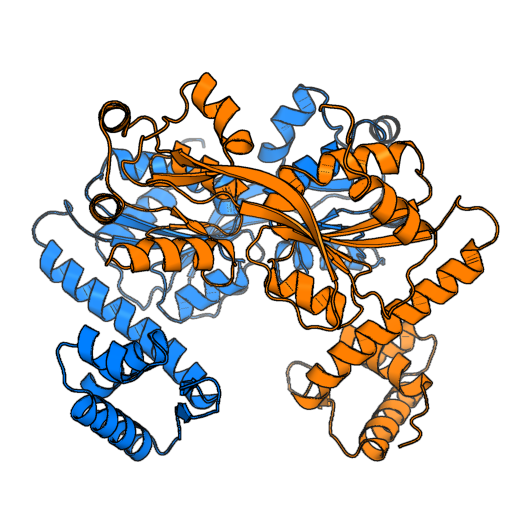A 1 262 ? 24.656 -13.539 -2.945 1 94.12 262 LEU A CA 1
ATOM 2039 C C . LEU A 1 262 ? 26.125 -13.375 -3.357 1 94.12 262 LEU A C 1
ATOM 2041 O O . LEU A 1 262 ? 26.922 -12.82 -2.607 1 94.12 262 LEU A O 1
ATOM 2045 N N . LYS A 1 263 ? 26.422 -13.828 -4.566 1 92.44 263 LYS A N 1
ATOM 2046 C CA . LYS A 1 263 ? 27.734 -13.578 -5.152 1 92.44 263 LYS A CA 1
ATOM 2047 C C . LYS A 1 263 ? 27.906 -12.109 -5.52 1 92.44 263 LYS A C 1
ATOM 2049 O O . LYS A 1 263 ? 29 -11.555 -5.383 1 92.44 263 LYS A O 1
ATOM 2054 N N . ASP A 1 264 ? 26.828 -11.562 -5.965 1 90.81 264 ASP A N 1
ATOM 2055 C CA . ASP A 1 264 ? 26.812 -10.18 -6.426 1 90.81 264 ASP A CA 1
ATOM 2056 C C . ASP A 1 264 ? 26.547 -9.219 -5.27 1 90.81 264 ASP A C 1
ATOM 2058 O O . ASP A 1 264 ? 25.844 -9.57 -4.312 1 90.81 264 ASP A O 1
ATOM 2062 N N . ASN A 1 265 ? 27.125 -8.062 -5.402 1 89.25 265 ASN A N 1
ATOM 2063 C CA . ASN A 1 265 ? 26.844 -7.027 -4.406 1 89.25 265 ASN A CA 1
ATOM 2064 C C . ASN A 1 265 ? 25.578 -6.262 -4.734 1 89.25 265 ASN A C 1
ATOM 2066 O O . ASN A 1 265 ? 25.344 -5.887 -5.887 1 89.25 265 ASN A O 1
ATOM 2070 N N . ILE A 1 266 ? 24.797 -6.121 -3.697 1 92.81 266 ILE A N 1
ATOM 2071 C CA . ILE A 1 266 ? 23.625 -5.27 -3.834 1 92.81 266 ILE A CA 1
ATOM 2072 C C . ILE A 1 266 ? 23.969 -3.84 -3.428 1 92.81 266 ILE A C 1
ATOM 2074 O O . ILE A 1 266 ? 24.391 -3.598 -2.299 1 92.81 266 ILE A O 1
ATOM 2078 N N . PRO A 1 267 ? 23.781 -2.91 -4.324 1 94.88 267 PRO A N 1
ATOM 2079 C CA . PRO A 1 267 ? 24.094 -1.522 -3.975 1 94.88 267 PRO A CA 1
ATOM 2080 C C . PRO A 1 267 ? 23.297 -1.017 -2.777 1 94.88 267 PRO A C 1
ATOM 2082 O O . PRO A 1 267 ? 22.125 -1.363 -2.625 1 94.88 267 PRO A O 1
ATOM 2085 N N . LYS A 1 268 ? 23.938 -0.188 -2.016 1 96.12 268 LYS A N 1
ATOM 2086 C CA . LYS A 1 268 ? 23.234 0.468 -0.919 1 96.12 268 LYS A CA 1
ATOM 2087 C C . LYS A 1 268 ? 22.188 1.453 -1.446 1 96.12 268 LYS A C 1
ATOM 2089 O O . LYS A 1 268 ? 22.359 2.027 -2.523 1 96.12 268 LYS A O 1
ATOM 2094 N N . ARG A 1 269 ? 21.188 1.544 -0.668 1 96.25 269 ARG A N 1
ATOM 2095 C CA . ARG A 1 269 ? 20.172 2.545 -0.938 1 96.25 269 ARG A CA 1
ATOM 2096 C C . ARG A 1 269 ? 20.109 3.586 0.175 1 96.25 269 ARG A C 1
ATOM 2098 O O . ARG A 1 269 ? 20.734 3.416 1.224 1 96.25 269 ARG A O 1
ATOM 2105 N N . ASN A 1 270 ? 19.359 4.691 -0.107 1 96.38 270 ASN A N 1
ATOM 2106 C CA . ASN A 1 270 ? 19.359 5.801 0.841 1 96.38 270 ASN A CA 1
ATOM 2107 C C . ASN A 1 270 ? 17.938 6.254 1.161 1 96.38 270 ASN A C 1
ATOM 2109 O O . ASN A 1 270 ? 17.047 6.152 0.317 1 96.38 270 ASN A O 1
ATOM 2113 N N . ILE A 1 271 ? 17.781 6.629 2.371 1 96.81 271 ILE A N 1
ATOM 2114 C CA . ILE A 1 271 ? 16.625 7.441 2.738 1 96.81 271 ILE A CA 1
ATOM 2115 C C . ILE A 1 271 ? 16.938 8.914 2.494 1 96.81 271 ILE A C 1
ATOM 2117 O O . ILE A 1 271 ? 17.969 9.422 2.932 1 96.81 271 ILE A O 1
ATOM 2121 N N . CYS A 1 272 ? 16 9.578 1.8 1 96.62 272 CYS A N 1
ATOM 2122 C CA . CYS A 1 272 ? 16.25 10.961 1.396 1 96.62 272 CYS A CA 1
ATOM 2123 C C . CYS A 1 272 ? 15.133 11.883 1.861 1 96.62 272 CYS A C 1
ATOM 2125 O O . CYS A 1 272 ? 13.969 11.477 1.892 1 96.62 272 CYS A O 1
ATOM 2127 N N . LEU A 1 273 ? 15.516 13.039 2.203 1 96.06 273 LEU A N 1
ATOM 2128 C CA . LEU A 1 273 ? 14.594 14.148 2.408 1 96.06 273 LEU A CA 1
ATOM 2129 C C . LEU A 1 273 ? 14.422 14.953 1.128 1 96.06 273 LEU A C 1
ATOM 2131 O O . LEU A 1 273 ? 15.406 15.352 0.503 1 96.06 273 LEU A O 1
ATOM 2135 N N . VAL A 1 274 ? 13.227 15.133 0.677 1 95.06 274 VAL A N 1
ATOM 2136 C CA . VAL A 1 274 ? 12.938 15.891 -0.533 1 95.06 274 VAL A CA 1
ATOM 2137 C C . VAL A 1 274 ? 12.016 17.062 -0.199 1 95.06 274 VAL A C 1
ATOM 2139 O O . VAL A 1 274 ? 10.969 16.875 0.428 1 95.06 274 VAL A O 1
ATOM 2142 N N . TYR A 1 275 ? 12.344 18.219 -0.563 1 91.56 275 TYR A N 1
ATOM 2143 C CA . TYR A 1 275 ? 11.516 19.391 -0.314 1 91.56 275 TYR A CA 1
ATOM 2144 C C . TYR A 1 275 ? 11.727 20.453 -1.394 1 91.56 275 TYR A C 1
ATOM 2146 O O . TYR A 1 275 ? 12.711 20.391 -2.139 1 91.56 275 TYR A O 1
ATOM 2154 N N . ASP A 1 276 ? 10.75 21.281 -1.573 1 86.25 276 ASP A N 1
ATOM 2155 C CA . ASP A 1 276 ? 10.844 22.422 -2.486 1 86.25 276 ASP A CA 1
ATOM 2156 C C . ASP A 1 276 ? 11.438 23.641 -1.788 1 86.25 276 ASP A C 1
ATOM 2158 O O . ASP A 1 276 ? 10.805 24.219 -0.9 1 86.25 276 ASP A O 1
ATOM 2162 N N . SER A 1 277 ? 12.539 24.094 -2.186 1 78.12 277 SER A N 1
ATOM 2163 C CA . SER A 1 277 ? 13.219 25.219 -1.528 1 78.12 277 SER A CA 1
ATOM 2164 C C . SER A 1 277 ? 12.539 26.547 -1.839 1 78.12 277 SER A C 1
ATOM 2166 O O . SER A 1 277 ? 12.742 27.531 -1.132 1 78.12 277 SER A O 1
ATOM 2168 N N . ARG A 1 278 ? 11.742 26.562 -2.889 1 72.25 278 ARG A N 1
ATOM 2169 C CA . ARG A 1 278 ? 11.094 27.797 -3.32 1 72.25 278 ARG A CA 1
ATOM 2170 C C . ARG A 1 278 ? 9.805 28.047 -2.543 1 72.25 278 ARG A C 1
ATOM 2172 O O . ARG A 1 278 ? 9.289 29.156 -2.518 1 72.25 278 ARG A O 1
ATOM 2179 N N . HIS A 1 279 ? 9.383 26.969 -1.896 1 71.94 279 HIS A N 1
ATOM 2180 C CA . HIS A 1 279 ? 8.102 27.094 -1.206 1 71.94 279 HIS A CA 1
ATOM 2181 C C . HIS A 1 279 ? 8.297 27.234 0.3 1 71.94 279 HIS A C 1
ATOM 2183 O O . HIS A 1 279 ? 8.977 26.406 0.917 1 71.94 279 HIS A O 1
ATOM 2189 N N . PRO A 1 280 ? 7.781 28.297 0.804 1 63.03 280 PRO A N 1
ATOM 2190 C CA . PRO A 1 280 ? 7.863 28.438 2.262 1 63.03 280 PRO A CA 1
ATOM 2191 C C . PRO A 1 280 ? 7.039 27.375 2.996 1 63.03 280 PRO A C 1
ATOM 2193 O O . PRO A 1 280 ? 5.98 26.969 2.512 1 63.03 280 PRO A O 1
ATOM 2196 N N . VAL A 1 281 ? 7.641 26.891 4.047 1 74.31 281 VAL A N 1
ATOM 2197 C CA . VAL A 1 281 ? 6.926 25.969 4.918 1 74.31 281 VAL A CA 1
ATOM 2198 C C . VAL A 1 281 ? 6.703 26.609 6.285 1 74.31 281 VAL A C 1
ATOM 2200 O O . VAL A 1 281 ? 7.383 27.562 6.645 1 74.31 281 VAL A O 1
ATOM 2203 N N . SER A 1 282 ? 5.738 26.094 7.004 1 74.75 282 SER A N 1
ATOM 2204 C CA . SER A 1 282 ? 5.449 26.594 8.344 1 74.75 282 SER A CA 1
ATOM 2205 C C . SER A 1 282 ? 6.66 26.438 9.258 1 74.75 282 SER A C 1
ATOM 2207 O O . SER A 1 282 ? 7.586 25.688 8.953 1 74.75 282 SER A O 1
ATOM 2209 N N . SER A 1 283 ? 6.672 27.203 10.375 1 77.25 283 SER A N 1
ATOM 2210 C CA . SER A 1 283 ? 7.742 27.109 11.352 1 77.25 283 SER A CA 1
ATOM 2211 C C . SER A 1 283 ? 7.832 25.703 11.93 1 77.25 283 SER A C 1
ATOM 2213 O O . SER A 1 283 ? 8.93 25.188 12.164 1 77.25 283 SER A O 1
ATOM 2215 N N . ALA A 1 284 ? 6.68 25.141 12.141 1 82.56 284 ALA A N 1
ATOM 2216 C CA . ALA A 1 284 ? 6.637 23.781 12.656 1 82.56 284 ALA A CA 1
ATOM 2217 C C . ALA A 1 284 ? 7.273 22.797 11.68 1 82.56 284 ALA A C 1
ATOM 2219 O O . ALA A 1 284 ? 8.055 21.938 12.078 1 82.56 284 ALA A O 1
ATOM 2220 N N . ALA A 1 285 ? 6.953 22.938 10.406 1 86.5 285 ALA A N 1
ATOM 2221 C CA . ALA A 1 285 ? 7.512 22.062 9.375 1 86.5 285 ALA A CA 1
ATOM 2222 C C . ALA A 1 285 ? 9.023 22.25 9.258 1 86.5 285 ALA A C 1
ATOM 2224 O O . ALA A 1 285 ? 9.766 21.281 9.078 1 86.5 285 ALA A O 1
ATOM 2225 N N . ARG A 1 286 ? 9.445 23.453 9.367 1 83.81 286 ARG A N 1
ATOM 2226 C CA . ARG A 1 286 ? 10.867 23.75 9.305 1 83.81 286 ARG A CA 1
ATOM 2227 C C . ARG A 1 286 ? 11.609 23.125 10.484 1 83.81 286 ARG A C 1
ATOM 2229 O O . ARG A 1 286 ? 12.711 22.594 10.328 1 83.81 286 ARG A O 1
ATOM 2236 N N . LYS A 1 287 ? 11.055 23.25 11.617 1 85.5 287 LYS A N 1
ATOM 2237 C CA . LYS A 1 287 ? 11.648 22.656 12.812 1 85.5 287 LYS A CA 1
ATOM 2238 C C . LYS A 1 287 ? 11.781 21.141 12.672 1 85.5 287 LYS A C 1
ATOM 2240 O O . LYS A 1 287 ? 12.82 20.578 13.008 1 85.5 287 LYS A O 1
ATOM 2245 N N . LEU A 1 288 ? 10.734 20.516 12.219 1 89.94 288 LEU A N 1
ATOM 2246 C CA . LEU A 1 288 ? 10.773 19.078 12.039 1 89.94 288 LEU A CA 1
ATOM 2247 C C . LEU A 1 288 ? 11.805 18.688 10.984 1 89.94 288 LEU A C 1
ATOM 2249 O O . LEU A 1 288 ? 12.555 17.719 11.172 1 89.94 288 LEU A O 1
ATOM 2253 N N . ARG A 1 289 ? 11.805 19.391 9.914 1 89.25 289 ARG A N 1
ATOM 2254 C CA . ARG A 1 289 ? 12.766 19.109 8.859 1 89.25 289 ARG A CA 1
ATOM 2255 C C . ARG A 1 289 ? 14.195 19.188 9.383 1 89.25 289 ARG A C 1
ATOM 2257 O O . ARG A 1 289 ? 15.039 18.359 9.047 1 89.25 289 ARG A O 1
ATOM 2264 N N . LYS A 1 290 ? 14.461 20.188 10.156 1 86.25 290 LYS A N 1
ATOM 2265 C CA . LYS A 1 290 ? 15.781 20.344 10.75 1 86.25 290 LYS A CA 1
ATOM 2266 C C . LYS A 1 290 ? 16.109 19.188 11.672 1 86.25 290 LYS A C 1
ATOM 2268 O O . LYS A 1 290 ? 17.234 18.672 11.656 1 86.25 290 LYS A O 1
ATOM 2273 N N . THR A 1 291 ? 15.125 18.812 12.445 1 86.75 291 THR A N 1
ATOM 2274 C CA . THR A 1 291 ? 15.312 17.703 13.375 1 86.75 291 THR A CA 1
ATOM 2275 C C . THR A 1 291 ? 15.617 16.406 12.617 1 86.75 291 THR A C 1
ATOM 2277 O O . THR A 1 291 ? 16.453 15.609 13.047 1 86.75 291 THR A O 1
ATOM 2280 N N . ILE A 1 292 ? 14.914 16.234 11.523 1 90.75 292 ILE A N 1
ATOM 2281 C CA . ILE A 1 292 ? 15.094 15.031 10.727 1 90.75 292 ILE A CA 1
ATOM 2282 C C . ILE A 1 292 ? 16.438 15.07 10.016 1 90.75 292 ILE A C 1
ATOM 2284 O O . ILE A 1 292 ? 17.109 14.047 9.883 1 90.75 292 ILE A O 1
ATOM 2288 N N . GLY A 1 293 ? 16.719 16.219 9.43 1 82 293 GLY A N 1
ATOM 2289 C CA . GLY A 1 293 ? 17.969 16.391 8.688 1 82 293 GLY A CA 1
ATOM 2290 C C . GLY A 1 293 ? 19.188 16.453 9.578 1 82 293 GLY A C 1
ATOM 2291 O O . GLY A 1 293 ? 20.297 16.156 9.141 1 82 293 GLY A O 1
ATOM 2292 N N . GLU A 1 294 ? 19.172 17.156 10.711 1 63.81 294 GLU A N 1
ATOM 2293 C CA . GLU A 1 294 ? 20.312 17.312 11.609 1 63.81 294 GLU A CA 1
ATOM 2294 C C . GLU A 1 294 ? 20.844 15.953 12.055 1 63.81 294 GLU A C 1
ATOM 2296 O O . GLU A 1 294 ? 20.188 15.227 12.797 1 63.81 294 GLU A O 1
ATOM 2301 N N . ILE A 1 295 ? 21.016 15.117 11.102 1 50.47 295 ILE A N 1
ATOM 2302 C CA . ILE A 1 295 ? 21.797 13.914 11.383 1 50.47 295 ILE A CA 1
ATOM 2303 C C . ILE A 1 295 ? 22.859 14.227 12.438 1 50.47 295 ILE A C 1
ATOM 2305 O O . ILE A 1 295 ? 23.453 15.312 12.43 1 50.47 295 ILE A O 1
ATOM 2309 N N . ASN A 1 296 ? 22.969 13.32 13.445 1 42.31 296 ASN A N 1
ATOM 2310 C CA . ASN A 1 296 ? 24.078 13.172 14.383 1 42.31 296 ASN A CA 1
ATOM 2311 C C . ASN A 1 296 ? 25.422 13.242 13.664 1 42.31 296 ASN A C 1
ATOM 2313 O O . ASN A 1 296 ? 25.75 12.367 12.852 1 42.31 296 ASN A O 1
ATOM 2317 N N . TYR A 1 297 ? 25.984 14.219 13.117 1 34.62 297 TYR A N 1
ATOM 2318 C CA . TYR A 1 297 ? 27.438 14.32 13.086 1 34.62 297 TYR A CA 1
ATOM 2319 C C . TYR A 1 297 ? 28.062 13.641 14.305 1 34.62 297 TYR A C 1
ATOM 2321 O O . TYR A 1 297 ? 29.281 13.68 14.492 1 34.62 297 TYR A O 1
ATOM 2329 N N . GLY A 1 298 ? 27.438 13.391 15.367 1 32.03 298 GLY A N 1
ATOM 2330 C CA . GLY A 1 298 ? 28.297 12.867 16.422 1 32.03 298 GLY A CA 1
ATOM 2331 C C . GLY A 1 298 ? 28.922 11.539 16.062 1 32.03 298 GLY A C 1
ATOM 2332 O O . GLY A 1 298 ? 29.75 11.008 16.812 1 32.03 298 GLY A O 1
ATOM 2333 N N . GLU A 1 299 ? 28.312 10.492 15.508 1 29.08 299 GLU A N 1
ATOM 2334 C CA . GLU A 1 299 ? 29.156 9.305 15.586 1 29.08 299 GLU A CA 1
ATOM 2335 C C . GLU A 1 299 ? 30.266 9.344 14.539 1 29.08 299 GLU A C 1
ATOM 2337 O O . GLU A 1 299 ? 30.891 8.32 14.25 1 29.08 299 GLU A O 1
ATOM 2342 N N . ASN A 1 300 ? 30.656 10.477 13.859 1 22.31 300 ASN A N 1
ATOM 2343 C CA . ASN A 1 300 ? 32.125 10.375 13.781 1 22.31 300 ASN A CA 1
ATOM 2344 C C . ASN A 1 300 ? 32.781 10.648 15.133 1 22.31 300 ASN A C 1
ATOM 2346 O O . ASN A 1 300 ? 32.375 11.57 15.852 1 22.31 300 ASN A O 1
ATOM 2350 N N . MET B 1 1 ? -14.789 -7.34 -36.469 1 39.56 1 MET B N 1
ATOM 2351 C CA . MET B 1 1 ? -13.414 -7.086 -36.875 1 39.56 1 MET B CA 1
ATOM 2352 C C . MET B 1 1 ? -12.516 -8.273 -36.531 1 39.56 1 MET B C 1
ATOM 2354 O O . MET B 1 1 ? -12.625 -8.852 -35.469 1 39.56 1 MET B O 1
ATOM 2358 N N . ASP B 1 2 ? -12.133 -9.094 -37.469 1 55.31 2 ASP B N 1
ATOM 2359 C CA . ASP B 1 2 ? -11.391 -10.352 -37.375 1 55.31 2 ASP B CA 1
ATOM 2360 C C . ASP B 1 2 ? -9.906 -10.102 -37.125 1 55.31 2 ASP B C 1
ATOM 2362 O O . ASP B 1 2 ? -9.117 -10.055 -38.094 1 55.31 2 ASP B O 1
ATOM 2366 N N . VAL B 1 3 ? -9.539 -9.562 -36.094 1 61.53 3 VAL B N 1
ATOM 2367 C CA . VAL B 1 3 ? -8.156 -9.219 -35.812 1 61.53 3 VAL B CA 1
ATOM 2368 C C . VAL B 1 3 ? -7.352 -10.484 -35.531 1 61.53 3 VAL B C 1
ATOM 2370 O O . VAL B 1 3 ? -7.852 -11.414 -34.875 1 61.53 3 VAL B O 1
ATOM 2373 N N . ASN B 1 4 ? -6.289 -10.664 -36.375 1 65.38 4 ASN B N 1
ATOM 2374 C CA . ASN B 1 4 ? -5.316 -11.703 -36.062 1 65.38 4 ASN B CA 1
ATOM 2375 C C . ASN B 1 4 ? -4.859 -11.625 -34.594 1 65.38 4 ASN B C 1
ATOM 2377 O O . ASN B 1 4 ? -4.32 -10.609 -34.156 1 65.38 4 ASN B O 1
ATOM 2381 N N . PHE B 1 5 ? -5.102 -12.703 -33.906 1 68 5 PHE B N 1
ATOM 2382 C CA . PHE B 1 5 ? -4.82 -12.727 -32.469 1 68 5 PHE B CA 1
ATOM 2383 C C . PHE B 1 5 ? -3.328 -12.562 -32.219 1 68 5 PHE B C 1
ATOM 2385 O O . PHE B 1 5 ? -2.928 -12.102 -31.141 1 68 5 PHE B O 1
ATOM 2392 N N . GLU B 1 6 ? -2.639 -12.891 -33.188 1 76.81 6 GLU B N 1
ATOM 2393 C CA . GLU B 1 6 ? -1.196 -12.711 -33.062 1 76.81 6 GLU B CA 1
ATOM 2394 C C . GLU B 1 6 ? -0.842 -11.234 -32.875 1 76.81 6 GLU B C 1
ATOM 2396 O O . GLU B 1 6 ? 0.117 -10.906 -32.188 1 76.81 6 GLU B O 1
ATOM 2401 N N . TYR B 1 7 ? -1.662 -10.477 -33.5 1 80.62 7 TYR B N 1
ATOM 2402 C CA . TYR B 1 7 ? -1.411 -9.047 -33.344 1 80.62 7 TYR B CA 1
ATOM 2403 C C . TYR B 1 7 ? -1.623 -8.602 -31.906 1 80.62 7 TYR B C 1
ATOM 2405 O O . TYR B 1 7 ? -0.905 -7.727 -31.406 1 80.62 7 TYR B O 1
ATOM 2413 N N . TYR B 1 8 ? -2.557 -9.203 -31.266 1 79.31 8 TYR B N 1
ATOM 2414 C CA . TYR B 1 8 ? -2.789 -8.867 -29.875 1 79.31 8 TYR B CA 1
ATOM 2415 C C . TYR B 1 8 ? -1.627 -9.328 -29 1 79.31 8 TYR B C 1
ATOM 2417 O O . TYR B 1 8 ? -1.258 -8.656 -28.031 1 79.31 8 TYR B O 1
ATOM 2425 N N . LYS B 1 9 ? -1.148 -10.469 -29.328 1 80.19 9 LYS B N 1
ATOM 2426 C CA . LYS B 1 9 ? 0.038 -10.945 -28.609 1 80.19 9 LYS B CA 1
ATOM 2427 C C . LYS B 1 9 ? 1.2 -9.969 -28.781 1 80.19 9 LYS B C 1
ATOM 2429 O O . LYS B 1 9 ? 1.865 -9.617 -27.797 1 80.19 9 LYS B O 1
ATOM 2434 N N . ILE B 1 10 ? 1.406 -9.57 -30.031 1 83.31 10 ILE B N 1
ATOM 2435 C CA . ILE B 1 10 ? 2.486 -8.633 -30.312 1 83.31 10 ILE B CA 1
ATOM 2436 C C . ILE B 1 10 ? 2.23 -7.316 -29.578 1 83.31 10 ILE B C 1
ATOM 2438 O O . ILE B 1 10 ? 3.141 -6.754 -28.969 1 83.31 10 ILE B O 1
ATOM 2442 N N . PHE B 1 11 ? 0.995 -6.887 -29.609 1 87.19 11 PHE B N 1
ATOM 2443 C CA . PHE B 1 11 ? 0.588 -5.676 -28.906 1 87.19 11 PHE B CA 1
ATOM 2444 C C . PHE B 1 11 ? 0.901 -5.777 -27.422 1 87.19 11 PHE B C 1
ATOM 2446 O O . PHE B 1 11 ? 1.402 -4.828 -26.828 1 87.19 11 PHE B O 1
ATOM 2453 N N . TYR B 1 12 ? 0.587 -6.871 -26.875 1 82.31 12 TYR B N 1
ATOM 2454 C CA . TYR B 1 12 ? 0.841 -7.117 -25.469 1 82.31 12 TYR B CA 1
ATOM 2455 C C . TYR B 1 12 ? 2.305 -6.863 -25.125 1 82.31 12 TYR B C 1
ATOM 2457 O O . TYR B 1 12 ? 2.607 -6.148 -24.156 1 82.31 12 TYR B O 1
ATOM 2465 N N . TYR B 1 13 ? 3.182 -7.328 -25.875 1 80.94 13 TYR B N 1
ATOM 2466 C CA . TYR B 1 13 ? 4.605 -7.23 -25.578 1 80.94 13 TYR B CA 1
ATOM 2467 C C . TYR B 1 13 ? 5.129 -5.828 -25.875 1 80.94 13 TYR B C 1
ATOM 2469 O O . TYR B 1 13 ? 5.996 -5.32 -25.156 1 80.94 13 TYR B O 1
ATOM 2477 N N . VAL B 1 14 ? 4.594 -5.211 -26.891 1 86.44 14 VAL B N 1
ATOM 2478 C CA . VAL B 1 14 ? 5.012 -3.848 -27.203 1 86.44 14 VAL B CA 1
ATOM 2479 C C . VAL B 1 14 ? 4.574 -2.906 -26.078 1 86.44 14 VAL B C 1
ATOM 2481 O O . VAL B 1 14 ? 5.336 -2.033 -25.656 1 86.44 14 VAL B O 1
ATOM 2484 N N . ALA B 1 15 ? 3.375 -3.098 -25.703 1 84 15 ALA B N 1
ATOM 2485 C CA . ALA B 1 15 ? 2.83 -2.26 -24.641 1 84 15 ALA B CA 1
ATOM 2486 C C . ALA B 1 15 ? 3.574 -2.484 -23.328 1 84 15 ALA B C 1
ATOM 2488 O O . ALA B 1 15 ? 3.84 -1.536 -22.594 1 84 15 ALA B O 1
ATOM 2489 N N . ARG B 1 16 ? 3.854 -3.695 -23.109 1 77.19 16 ARG B N 1
ATOM 2490 C CA . ARG B 1 16 ? 4.543 -4.098 -21.875 1 77.19 16 ARG B CA 1
ATOM 2491 C C . ARG B 1 16 ? 5.945 -3.496 -21.828 1 77.19 16 ARG B C 1
ATOM 2493 O O . ARG B 1 16 ? 6.363 -2.986 -20.781 1 77.19 16 ARG B O 1
ATOM 2500 N N . TYR B 1 17 ? 6.684 -3.529 -22.938 1 75.06 17 TYR B N 1
ATOM 2501 C CA . TYR B 1 17 ? 8.078 -3.104 -22.969 1 75.06 17 TYR B CA 1
ATOM 2502 C C . TYR B 1 17 ? 8.188 -1.638 -23.375 1 75.06 17 TYR B C 1
ATOM 2504 O O . TYR B 1 17 ? 9.25 -1.021 -23.203 1 75.06 17 TYR B O 1
ATOM 2512 N N . LYS B 1 18 ? 7.047 -1.123 -23.844 1 81.19 18 LYS B N 1
ATOM 2513 C CA . LYS B 1 18 ? 7.012 0.226 -24.406 1 81.19 18 LYS B CA 1
ATOM 2514 C C . LYS B 1 18 ? 8.18 0.458 -25.359 1 81.19 18 LYS B C 1
ATOM 2516 O O . LYS B 1 18 ? 8.789 1.53 -25.359 1 81.19 18 LYS B O 1
ATOM 2521 N N . ASN B 1 19 ? 8.508 -0.565 -25.984 1 80.88 19 ASN B N 1
ATOM 2522 C CA . ASN B 1 19 ? 9.633 -0.601 -26.906 1 80.88 19 ASN B CA 1
ATOM 2523 C C . ASN B 1 19 ? 9.438 -1.67 -27.984 1 80.88 19 ASN B C 1
ATOM 2525 O O . ASN B 1 19 ? 9.32 -2.855 -27.672 1 80.88 19 ASN B O 1
ATOM 2529 N N . PHE B 1 20 ? 9.547 -1.235 -29.234 1 87.38 20 PHE B N 1
ATOM 2530 C CA . PHE B 1 20 ? 9.273 -2.141 -30.344 1 87.38 20 PHE B CA 1
ATOM 2531 C C . PHE B 1 20 ? 10.414 -3.145 -30.516 1 87.38 20 PHE B C 1
ATOM 2533 O O . PHE B 1 20 ? 10.172 -4.316 -30.812 1 87.38 20 PHE B O 1
ATOM 2540 N N . THR B 1 21 ? 11.625 -2.682 -30.234 1 84.88 21 THR B N 1
ATOM 2541 C CA . THR B 1 21 ? 12.781 -3.561 -30.406 1 84.88 21 THR B CA 1
ATOM 2542 C C . THR B 1 21 ? 12.805 -4.633 -29.328 1 84.88 21 THR B C 1
ATOM 2544 O O . THR B 1 21 ? 13.031 -5.809 -29.609 1 84.88 21 THR B O 1
ATOM 2547 N N . LYS B 1 22 ? 12.57 -4.203 -28.203 1 82.88 22 LYS B N 1
ATOM 2548 C CA . LYS B 1 22 ? 12.547 -5.152 -27.094 1 82.88 22 LYS B CA 1
ATOM 2549 C C . LYS B 1 22 ? 11.406 -6.152 -27.25 1 82.88 22 LYS B C 1
ATOM 2551 O O . LYS B 1 22 ? 11.562 -7.332 -26.938 1 82.88 22 LYS B O 1
ATOM 2556 N N . ALA B 1 23 ? 10.312 -5.645 -27.641 1 85.25 23 ALA B N 1
ATOM 2557 C CA . ALA B 1 23 ? 9.188 -6.531 -27.891 1 85.25 23 ALA B CA 1
ATOM 2558 C C . ALA B 1 23 ? 9.531 -7.566 -28.953 1 85.25 23 ALA B C 1
ATOM 2560 O O . ALA B 1 23 ? 9.188 -8.742 -28.828 1 85.25 23 ALA B O 1
ATOM 2561 N N . ALA B 1 24 ? 10.227 -7.188 -29.969 1 84.56 24 ALA B N 1
ATOM 2562 C CA . ALA B 1 24 ? 10.633 -8.094 -31.031 1 84.56 24 ALA B CA 1
ATOM 2563 C C . ALA B 1 24 ? 11.555 -9.188 -30.5 1 84.56 24 ALA B C 1
ATOM 2565 O O . ALA B 1 24 ? 11.391 -10.359 -30.844 1 84.56 24 ALA B O 1
ATOM 2566 N N . GLN B 1 25 ? 12.43 -8.773 -29.688 1 80.06 25 GLN B N 1
ATOM 2567 C CA . GLN B 1 25 ? 13.352 -9.734 -29.078 1 80.06 25 GLN B CA 1
ATOM 2568 C C . GLN B 1 25 ? 12.602 -10.758 -28.234 1 80.06 25 GLN B C 1
ATOM 2570 O O . GLN B 1 25 ? 12.852 -11.961 -28.344 1 80.06 25 GLN B O 1
ATOM 2575 N N . ALA B 1 26 ? 11.68 -10.305 -27.562 1 75.38 26 ALA B N 1
ATOM 2576 C CA . ALA B 1 26 ? 10.891 -11.18 -26.688 1 75.38 26 ALA B CA 1
ATOM 2577 C C . ALA B 1 26 ? 10.039 -12.141 -27.516 1 75.38 26 ALA B C 1
ATOM 2579 O O . ALA B 1 26 ? 9.789 -13.273 -27.094 1 75.38 26 ALA B O 1
ATOM 2580 N N . LEU B 1 27 ? 9.625 -11.719 -28.609 1 78.25 27 LEU B N 1
ATOM 2581 C CA . LEU B 1 27 ? 8.727 -12.484 -29.453 1 78.25 27 LEU B CA 1
ATOM 2582 C C . LEU B 1 27 ? 9.516 -13.359 -30.422 1 78.25 27 LEU B C 1
ATOM 2584 O O . LEU B 1 27 ? 8.938 -14.211 -31.109 1 78.25 27 LEU B O 1
ATOM 2588 N N . GLY B 1 28 ? 10.852 -13.148 -30.391 1 78.62 28 GLY B N 1
ATOM 2589 C CA . GLY B 1 28 ? 11.633 -13.836 -31.406 1 78.62 28 GLY B CA 1
ATOM 2590 C C . GLY B 1 28 ? 11.32 -13.375 -32.812 1 78.62 28 GLY B C 1
ATOM 2591 O O . GLY B 1 28 ? 11.258 -14.195 -33.75 1 78.62 28 GLY B O 1
ATOM 2592 N N . SER B 1 29 ? 10.953 -12.18 -32.906 1 83.5 29 SER B N 1
ATOM 2593 C CA . SER B 1 29 ? 10.586 -11.578 -34.188 1 83.5 29 SER B CA 1
ATOM 2594 C C . SER B 1 29 ? 11.492 -10.398 -34.5 1 83.5 29 SER B C 1
ATOM 2596 O O . SER B 1 29 ? 12.5 -10.172 -33.844 1 83.5 29 SER B O 1
ATOM 2598 N N . SER B 1 30 ? 11.367 -9.805 -35.625 1 85.25 30 SER B N 1
ATOM 2599 C CA . SER B 1 30 ? 12.117 -8.617 -36.031 1 85.25 30 SER B CA 1
ATOM 2600 C C . SER B 1 30 ? 11.312 -7.344 -35.781 1 85.25 30 SER B C 1
ATOM 2602 O O . SER B 1 30 ? 10.078 -7.367 -35.781 1 85.25 30 SER B O 1
ATOM 2604 N N . GLN B 1 31 ? 12.07 -6.352 -35.5 1 88.62 31 GLN B N 1
ATOM 2605 C CA . GLN B 1 31 ? 11.445 -5.066 -35.188 1 88.62 31 GLN B CA 1
ATOM 2606 C C . GLN B 1 31 ? 10.57 -4.594 -36.344 1 88.62 31 GLN B C 1
ATOM 2608 O O . GLN B 1 31 ? 9.453 -4.121 -36.156 1 88.62 31 GLN B O 1
ATOM 2613 N N . PRO B 1 32 ? 10.984 -4.723 -37.625 1 89.94 32 PRO B N 1
ATOM 2614 C CA . PRO B 1 32 ? 10.086 -4.32 -38.719 1 89.94 32 PRO B CA 1
ATOM 2615 C C . PRO B 1 32 ? 8.781 -5.109 -38.719 1 89.94 32 PRO B C 1
ATOM 2617 O O . PRO B 1 32 ? 7.715 -4.547 -39 1 89.94 32 PRO B O 1
ATOM 2620 N N . ASN B 1 33 ? 8.859 -6.367 -38.469 1 85.38 33 ASN B N 1
ATOM 2621 C CA . ASN B 1 33 ? 7.66 -7.203 -38.375 1 85.38 33 ASN B CA 1
ATOM 2622 C C . ASN B 1 33 ? 6.723 -6.75 -37.281 1 85.38 33 ASN B C 1
ATOM 2624 O O . ASN B 1 33 ? 5.504 -6.703 -37.469 1 85.38 33 ASN B O 1
ATOM 2628 N N . VAL B 1 34 ? 7.289 -6.457 -36.156 1 91.12 34 VAL B N 1
ATOM 2629 C CA . VAL B 1 34 ? 6.52 -5.992 -35 1 91.12 34 VAL B CA 1
ATOM 2630 C C . VAL B 1 34 ? 5.859 -4.656 -35.344 1 91.12 34 VAL B C 1
ATOM 2632 O O . VAL B 1 34 ? 4.688 -4.438 -35 1 91.12 34 VAL B O 1
ATOM 2635 N N . THR B 1 35 ? 6.57 -3.771 -35.938 1 90.81 35 THR B N 1
ATOM 2636 C CA . THR B 1 35 ? 6.047 -2.469 -36.344 1 90.81 35 THR B CA 1
ATOM 2637 C C . THR B 1 35 ? 4.891 -2.625 -37.312 1 90.81 35 THR B C 1
ATOM 2639 O O . THR B 1 35 ? 3.855 -1.974 -37.188 1 90.81 35 THR B O 1
ATOM 2642 N N . ARG B 1 36 ? 5.113 -3.455 -38.281 1 88.81 36 ARG B N 1
ATOM 2643 C CA . ARG B 1 36 ? 4.074 -3.719 -39.25 1 88.81 36 ARG B CA 1
ATOM 2644 C C . ARG B 1 36 ? 2.818 -4.277 -38.594 1 88.81 36 ARG B C 1
ATOM 2646 O O . ARG B 1 36 ? 1.702 -3.873 -38.938 1 88.81 36 ARG B O 1
ATOM 2653 N N . ALA B 1 37 ? 3.045 -5.23 -37.781 1 86.81 37 ALA B N 1
ATOM 2654 C CA . ALA B 1 37 ? 1.924 -5.855 -37.062 1 86.81 37 ALA B CA 1
ATOM 2655 C C . ALA B 1 37 ? 1.121 -4.82 -36.281 1 86.81 37 ALA B C 1
ATOM 2657 O O . ALA B 1 37 ? -0.111 -4.852 -36.281 1 86.81 37 ALA B O 1
ATOM 2658 N N . MET B 1 38 ? 1.773 -3.912 -35.625 1 90.94 38 MET B N 1
ATOM 2659 C CA . MET B 1 38 ? 1.11 -2.887 -34.812 1 90.94 38 MET B CA 1
ATOM 2660 C C . MET B 1 38 ? 0.355 -1.905 -35.688 1 90.94 38 MET B C 1
ATOM 2662 O O . MET B 1 38 ? -0.747 -1.473 -35.344 1 90.94 38 MET B O 1
ATOM 2666 N N . ASN B 1 39 ? 0.985 -1.553 -36.812 1 89.56 39 ASN B N 1
ATOM 2667 C CA . ASN B 1 39 ? 0.293 -0.709 -37.781 1 89.56 39 ASN B CA 1
ATOM 2668 C C . ASN B 1 39 ? -0.972 -1.382 -38.312 1 89.56 39 ASN B C 1
ATOM 2670 O O . ASN B 1 39 ? -2.018 -0.74 -38.438 1 89.56 39 ASN B O 1
ATOM 2674 N N . CYS B 1 40 ? -0.811 -2.643 -38.625 1 84.31 40 CYS B N 1
ATOM 2675 C CA . CYS B 1 40 ? -1.959 -3.402 -39.094 1 84.31 40 CYS B CA 1
ATOM 2676 C C . CYS B 1 40 ? -3.057 -3.461 -38.031 1 84.31 40 CYS B C 1
ATOM 2678 O O . CYS B 1 40 ? -4.238 -3.314 -38.375 1 84.31 40 CYS B O 1
ATOM 2680 N N . LEU B 1 41 ? -2.666 -3.734 -36.812 1 85.62 41 LEU B N 1
ATOM 2681 C CA . LEU B 1 41 ? -3.631 -3.789 -35.719 1 85.62 41 LEU B CA 1
ATOM 2682 C C . LEU B 1 41 ? -4.383 -2.471 -35.594 1 85.62 41 LEU B C 1
ATOM 2684 O O . LEU B 1 41 ? -5.613 -2.459 -35.5 1 85.62 41 LEU B O 1
ATOM 2688 N N . GLU B 1 42 ? -3.641 -1.364 -35.594 1 89.25 42 GLU B N 1
ATOM 2689 C CA . GLU B 1 42 ? -4.254 -0.044 -35.469 1 89.25 42 GLU B CA 1
ATOM 2690 C C . GLU B 1 42 ? -5.207 0.229 -36.625 1 89.25 42 GLU B C 1
ATOM 2692 O O . GLU B 1 42 ? -6.277 0.812 -36.438 1 89.25 42 GLU B O 1
ATOM 2697 N N . GLN B 1 43 ? -4.848 -0.208 -37.75 1 84 43 GLN B N 1
ATOM 2698 C CA . GLN B 1 43 ? -5.691 -0.055 -38.938 1 84 43 GLN B CA 1
ATOM 2699 C C . GLN B 1 43 ? -6.957 -0.902 -38.812 1 84 43 GLN B C 1
ATOM 2701 O O . GLN B 1 43 ? -8.055 -0.431 -39.125 1 84 43 GLN B O 1
ATOM 2706 N N . GLN B 1 44 ? -6.766 -2.076 -38.406 1 78.5 44 GLN B N 1
ATOM 2707 C CA . GLN B 1 44 ? -7.895 -3 -38.344 1 78.5 44 GLN B CA 1
ATOM 2708 C C . GLN B 1 44 ? -8.906 -2.551 -37.281 1 78.5 44 GLN B C 1
ATOM 2710 O O . GLN B 1 44 ? -10.109 -2.707 -37.469 1 78.5 44 GLN B O 1
ATOM 2715 N N . ILE B 1 45 ? -8.383 -2.012 -36.25 1 78.25 45 ILE B N 1
ATOM 2716 C CA . ILE B 1 45 ? -9.297 -1.631 -35.156 1 78.25 45 ILE B CA 1
ATOM 2717 C C . ILE B 1 45 ? -9.648 -0.15 -35.281 1 78.25 45 ILE B C 1
ATOM 2719 O O . ILE B 1 45 ? -10.406 0.384 -34.469 1 78.25 45 ILE B O 1
ATOM 2723 N N . ASN B 1 46 ? -9.078 0.521 -36.219 1 81.88 46 ASN B N 1
ATOM 2724 C CA . ASN B 1 46 ? -9.32 1.927 -36.531 1 81.88 46 ASN B CA 1
ATOM 2725 C C . ASN B 1 46 ? -9.07 2.816 -35.312 1 81.88 46 ASN B C 1
ATOM 2727 O O . ASN B 1 46 ? -9.914 3.639 -34.969 1 81.88 46 ASN B O 1
ATOM 2731 N N . SER B 1 47 ? -8.055 2.508 -34.688 1 84.62 47 SER B N 1
ATOM 2732 C CA . SER B 1 47 ? -7.652 3.291 -33.5 1 84.62 47 SER B CA 1
ATOM 2733 C C . SER B 1 47 ? -6.137 3.365 -33.375 1 84.62 47 SER B C 1
ATOM 2735 O O . SER B 1 47 ? -5.438 2.391 -33.656 1 84.62 47 SER B O 1
ATOM 2737 N N . THR B 1 48 ? -5.695 4.5 -33.031 1 88.81 48 THR B N 1
ATOM 2738 C CA . THR B 1 48 ? -4.281 4.648 -32.688 1 88.81 48 THR B CA 1
ATOM 2739 C C . THR B 1 48 ? -4 4.184 -31.281 1 88.81 48 THR B C 1
ATOM 2741 O O . THR B 1 48 ? -4.66 4.625 -30.328 1 88.81 48 THR B O 1
ATOM 2744 N N . LEU B 1 49 ? -3.057 3.285 -31.203 1 88.5 49 LEU B N 1
ATOM 2745 C CA . LEU B 1 49 ? -2.818 2.658 -29.922 1 88.5 49 LEU B CA 1
ATOM 2746 C C . LEU B 1 49 ? -1.534 3.188 -29.281 1 88.5 49 LEU B C 1
ATOM 2748 O O . LEU B 1 49 ? -1.377 3.15 -28.062 1 88.5 49 LEU B O 1
ATOM 2752 N N . PHE B 1 50 ? -0.605 3.564 -30.109 1 89.75 50 PHE B N 1
ATOM 2753 C CA . PHE B 1 50 ? 0.695 4.02 -29.641 1 89.75 50 PHE B CA 1
ATOM 2754 C C . PHE B 1 50 ? 1.003 5.418 -30.156 1 89.75 50 PHE B C 1
ATOM 2756 O O . PHE B 1 50 ? 0.59 5.777 -31.266 1 89.75 50 PHE B O 1
ATOM 2763 N N . VAL B 1 51 ? 1.611 6.207 -29.25 1 86.06 51 VAL B N 1
ATOM 2764 C CA . VAL B 1 51 ? 2.156 7.492 -29.672 1 86.06 51 VAL B CA 1
ATOM 2765 C C . VAL B 1 51 ? 3.646 7.555 -29.344 1 86.06 51 VAL B C 1
ATOM 2767 O O . VAL B 1 51 ? 4.082 7.027 -28.312 1 86.06 51 VAL B O 1
ATOM 2770 N N . ARG B 1 52 ? 4.383 7.988 -30.25 1 76.62 52 ARG B N 1
ATOM 2771 C CA . ARG B 1 52 ? 5.82 8.156 -30.047 1 76.62 52 ARG B CA 1
ATOM 2772 C C . ARG B 1 52 ? 6.148 9.57 -29.594 1 76.62 52 ARG B C 1
ATOM 2774 O O . ARG B 1 52 ? 5.676 10.547 -30.188 1 76.62 52 ARG B O 1
ATOM 2781 N N . ASN B 1 53 ? 6.625 9.695 -28.469 1 68.31 53 ASN B N 1
ATOM 2782 C CA . ASN B 1 53 ? 7.098 10.992 -28 1 68.31 53 ASN B CA 1
ATOM 2783 C C . ASN B 1 53 ? 8.57 10.945 -27.609 1 68.31 53 ASN B C 1
ATOM 2785 O O . ASN B 1 53 ? 9.258 9.953 -27.875 1 68.31 53 ASN B O 1
ATOM 2789 N N . ASN B 1 54 ? 9.148 12.109 -27.125 1 67.38 54 ASN B N 1
ATOM 2790 C CA . ASN B 1 54 ? 10.555 12.258 -26.734 1 67.38 54 ASN B CA 1
ATOM 2791 C C . ASN B 1 54 ? 10.938 11.266 -25.641 1 67.38 54 ASN B C 1
ATOM 2793 O O . ASN B 1 54 ? 12.125 10.984 -25.453 1 67.38 54 ASN B O 1
ATOM 2797 N N . ARG B 1 55 ? 10.008 10.742 -25.094 1 61.5 55 ARG B N 1
ATOM 2798 C CA . ARG B 1 55 ? 10.273 9.844 -23.969 1 61.5 55 ARG B CA 1
ATOM 2799 C C . ARG B 1 55 ? 10.148 8.383 -24.406 1 61.5 55 ARG B C 1
ATOM 2801 O O . ARG B 1 55 ? 10.273 7.473 -23.578 1 61.5 55 ARG B O 1
ATOM 2808 N N . GLY B 1 56 ? 9.812 8.203 -25.609 1 74.69 56 GLY B N 1
ATOM 2809 C CA . GLY B 1 56 ? 9.656 6.859 -26.156 1 74.69 56 GLY B CA 1
ATOM 2810 C C . GLY B 1 56 ? 8.234 6.551 -26.578 1 74.69 56 GLY B C 1
ATOM 2811 O O . GLY B 1 56 ? 7.484 7.453 -26.969 1 74.69 56 GLY B O 1
ATOM 2812 N N . ILE B 1 57 ? 7.879 5.25 -26.641 1 80.75 57 ILE B N 1
ATOM 2813 C CA . ILE B 1 57 ? 6.566 4.781 -27.078 1 80.75 57 ILE B CA 1
ATOM 2814 C C . ILE B 1 57 ? 5.605 4.75 -25.906 1 80.75 57 ILE B C 1
ATOM 2816 O O . ILE B 1 57 ? 5.945 4.238 -24.828 1 80.75 57 ILE B O 1
ATOM 2820 N N . GLN B 1 58 ? 4.473 5.449 -26.062 1 84.19 58 GLN B N 1
ATOM 2821 C CA . GLN B 1 58 ? 3.438 5.457 -25.031 1 84.19 58 GLN B CA 1
ATOM 2822 C C . GLN B 1 58 ? 2.1 4.992 -25.594 1 84.19 58 GLN B C 1
ATOM 2824 O O . GLN B 1 58 ? 1.812 5.199 -26.781 1 84.19 58 GLN B O 1
ATOM 2829 N N . LEU B 1 59 ? 1.332 4.383 -24.656 1 84.44 59 LEU B N 1
ATOM 2830 C CA . LEU B 1 59 ? -0.012 3.965 -25.047 1 84.44 59 LEU B CA 1
ATOM 2831 C C . LEU B 1 59 ? -0.963 5.156 -25.062 1 84.44 59 LEU B C 1
ATOM 2833 O O . LEU B 1 59 ? -0.882 6.039 -24.219 1 84.44 59 LEU B O 1
ATOM 2837 N N . THR B 1 60 ? -1.863 5.227 -26.094 1 80.94 60 THR B N 1
ATOM 2838 C CA . THR B 1 60 ? -3.014 6.121 -26.078 1 80.94 60 THR B CA 1
ATOM 2839 C C . THR B 1 60 ? -4.055 5.645 -25.062 1 80.94 60 THR B C 1
ATOM 2841 O O . THR B 1 60 ? -3.963 4.527 -24.547 1 80.94 60 THR B O 1
ATOM 2844 N N . PRO B 1 61 ? -4.961 6.477 -24.766 1 74.62 61 PRO B N 1
ATOM 2845 C CA . PRO B 1 61 ? -6.055 6.012 -23.906 1 74.62 61 PRO B CA 1
ATOM 2846 C C . PRO B 1 61 ? -6.734 4.758 -24.453 1 74.62 61 PRO B C 1
ATOM 2848 O O . PRO B 1 61 ? -7.066 3.852 -23.688 1 74.62 61 PRO B O 1
ATOM 2851 N N . GLU B 1 62 ? -6.918 4.762 -25.688 1 79.44 62 GLU B N 1
ATOM 2852 C CA . GLU B 1 62 ? -7.473 3.576 -26.328 1 79.44 62 GLU B CA 1
ATOM 2853 C C . GLU B 1 62 ? -6.531 2.383 -26.203 1 79.44 62 GLU B C 1
ATOM 2855 O O . GLU B 1 62 ? -6.98 1.253 -25.984 1 79.44 62 GLU B O 1
ATOM 2860 N N . GLY B 1 63 ? -5.297 2.682 -26.312 1 83.69 63 GLY B N 1
ATOM 2861 C CA . GLY B 1 63 ? -4.297 1.645 -26.125 1 83.69 63 GLY B CA 1
ATOM 2862 C C . GLY B 1 63 ? -4.297 1.068 -24.719 1 83.69 63 GLY B C 1
ATOM 2863 O O . GLY B 1 63 ? -4.168 -0.144 -24.531 1 83.69 63 GLY B O 1
ATOM 2864 N N . GLU B 1 64 ? -4.484 1.895 -23.781 1 78.88 64 GLU B N 1
ATOM 2865 C CA . GLU B 1 64 ? -4.527 1.456 -22.391 1 78.88 64 GLU B CA 1
ATOM 2866 C C . GLU B 1 64 ? -5.73 0.553 -22.125 1 78.88 64 GLU B C 1
ATOM 2868 O O . GLU B 1 64 ? -5.617 -0.465 -21.438 1 78.88 64 GLU B O 1
ATOM 2873 N N . LYS B 1 65 ? -6.812 0.962 -22.688 1 74.94 65 LYS B N 1
ATOM 2874 C CA . LYS B 1 65 ? -8.016 0.148 -22.562 1 74.94 65 LYS B CA 1
ATOM 2875 C C . LYS B 1 65 ? -7.82 -1.229 -23.203 1 74.94 65 LYS B C 1
ATOM 2877 O O . LYS B 1 65 ? -8.188 -2.246 -22.609 1 74.94 65 LYS B O 1
ATOM 2882 N N . LEU B 1 66 ? -7.242 -1.214 -24.359 1 78.75 66 LEU B N 1
ATOM 2883 C CA . LEU B 1 66 ? -6.984 -2.475 -25.047 1 78.75 66 LEU B CA 1
ATOM 2884 C C . LEU B 1 66 ? -5.977 -3.318 -24.281 1 78.75 66 LEU B C 1
ATOM 2886 O O . LEU B 1 66 ? -6.113 -4.539 -24.188 1 78.75 66 LEU B O 1
ATOM 2890 N N . TYR B 1 67 ? -5.027 -2.621 -23.719 1 81.19 67 TYR B N 1
ATOM 2891 C CA . TYR B 1 67 ? -3.975 -3.33 -23 1 81.19 67 TYR B CA 1
ATOM 2892 C C . TYR B 1 67 ? -4.539 -4.066 -21.797 1 81.19 67 TYR B C 1
ATOM 2894 O O . TYR B 1 67 ? -4.148 -5.203 -21.516 1 81.19 67 TYR B O 1
ATOM 2902 N N . ILE B 1 68 ? -5.453 -3.514 -21.203 1 67.69 68 ILE B N 1
ATOM 2903 C CA . ILE B 1 68 ? -6.098 -4.145 -20.062 1 67.69 68 ILE B CA 1
ATOM 2904 C C . ILE B 1 68 ? -6.77 -5.445 -20.5 1 67.69 68 ILE B C 1
ATOM 2906 O O . ILE B 1 68 ? -6.57 -6.492 -19.875 1 67.69 68 ILE B O 1
ATOM 2910 N N . ARG B 1 69 ? -7.418 -5.359 -21.562 1 68.62 69 ARG B N 1
ATOM 2911 C CA . ARG B 1 69 ? -8.172 -6.516 -22.031 1 68.62 69 ARG B CA 1
ATOM 2912 C C . ARG B 1 69 ? -7.234 -7.57 -22.625 1 68.62 69 ARG B C 1
ATOM 2914 O O . ARG B 1 69 ? -7.434 -8.766 -22.406 1 68.62 69 ARG B O 1
ATOM 2921 N N . VAL B 1 70 ? -6.281 -7.117 -23.344 1 76.19 70 VAL B N 1
ATOM 2922 C CA . VAL B 1 70 ? -5.352 -8.047 -23.969 1 76.19 70 VAL B CA 1
ATOM 2923 C C . VAL B 1 70 ? -4.523 -8.758 -22.906 1 76.19 70 VAL B C 1
ATOM 2925 O O . VAL B 1 70 ? -4.242 -9.953 -23.016 1 76.19 70 VAL B O 1
ATOM 2928 N N . THR B 1 71 ? -4.191 -8 -21.938 1 71.56 71 THR B N 1
ATOM 2929 C CA . THR B 1 71 ? -3.439 -8.602 -20.844 1 71.56 71 THR B CA 1
ATOM 2930 C C . THR B 1 71 ? -4.246 -9.703 -20.172 1 71.56 71 THR B C 1
ATOM 2932 O O . THR B 1 71 ? -3.721 -10.789 -19.906 1 71.56 71 THR B O 1
ATOM 2935 N N . ALA B 1 72 ? -5.461 -9.477 -20.016 1 65.31 72 ALA B N 1
ATOM 2936 C CA . ALA B 1 72 ? -6.344 -10.484 -19.438 1 65.31 72 ALA B CA 1
ATOM 2937 C C . ALA B 1 72 ? -6.414 -11.727 -20.312 1 65.31 72 ALA B C 1
ATOM 2939 O O . ALA B 1 72 ? -6.344 -12.852 -19.828 1 65.31 72 ALA B O 1
ATOM 2940 N N . ALA B 1 73 ? -6.496 -11.438 -21.562 1 66.06 73 ALA B N 1
ATOM 2941 C CA . ALA B 1 73 ? -6.57 -12.531 -22.516 1 66.06 73 ALA B CA 1
ATOM 2942 C C . ALA B 1 73 ? -5.27 -13.336 -22.531 1 66.06 73 ALA B C 1
ATOM 2944 O O . ALA B 1 73 ? -5.293 -14.57 -22.516 1 66.06 73 ALA B O 1
ATOM 2945 N N . MET B 1 74 ? -4.242 -12.594 -22.531 1 68.19 74 MET B N 1
ATOM 2946 C CA . MET B 1 74 ? -2.938 -13.25 -22.562 1 68.19 74 MET B CA 1
ATOM 2947 C C . MET B 1 74 ? -2.723 -14.086 -21.312 1 68.19 74 MET B C 1
ATOM 2949 O O . MET B 1 74 ? -2.205 -15.203 -21.375 1 68.19 74 MET B O 1
ATOM 2953 N N . THR B 1 75 ? -3.113 -13.562 -20.25 1 63.5 75 THR B N 1
ATOM 2954 C CA . THR B 1 75 ? -3.002 -14.281 -19 1 63.5 75 THR B CA 1
ATOM 2955 C C . THR B 1 75 ? -3.779 -15.594 -19.047 1 63.5 75 THR B C 1
ATOM 2957 O O . THR B 1 75 ? -3.279 -16.641 -18.625 1 63.5 75 THR B O 1
ATOM 2960 N N . GLN B 1 76 ? -4.848 -15.539 -19.609 1 59.06 76 GLN B N 1
ATOM 2961 C CA . GLN B 1 76 ? -5.688 -16.734 -19.734 1 59.06 76 GLN B CA 1
ATOM 2962 C C . GLN B 1 76 ? -5.07 -17.734 -20.688 1 59.06 76 GLN B C 1
ATOM 2964 O O . GLN B 1 76 ? -5.074 -18.938 -20.422 1 59.06 76 GLN B O 1
ATOM 2969 N N . LEU B 1 77 ? -4.566 -17.25 -21.734 1 61.25 77 LEU B N 1
ATOM 2970 C CA . LEU B 1 77 ? -3.969 -18.125 -22.734 1 61.25 77 LEU B CA 1
ATOM 2971 C C . LEU B 1 77 ? -2.715 -18.797 -22.188 1 61.25 77 LEU B C 1
ATOM 2973 O O . LEU B 1 77 ? -2.512 -20 -22.375 1 61.25 77 LEU B O 1
ATOM 2977 N N . MET B 1 78 ? -1.991 -18.031 -21.562 1 60.19 78 MET B N 1
ATOM 2978 C CA . MET B 1 78 ? -0.777 -18.578 -20.953 1 60.19 78 MET B CA 1
ATOM 2979 C C . MET B 1 78 ? -1.115 -19.609 -19.891 1 60.19 78 MET B C 1
ATOM 2981 O O . MET B 1 78 ? -0.459 -20.656 -19.797 1 60.19 78 MET B O 1
ATOM 2985 N N . ALA B 1 79 ? -2.094 -19.281 -19.172 1 57.91 79 ALA B N 1
ATOM 2986 C CA . ALA B 1 79 ? -2.557 -20.234 -18.156 1 57.91 79 ALA B CA 1
ATOM 2987 C C . ALA B 1 79 ? -3.045 -21.531 -18.797 1 57.91 79 ALA B C 1
ATOM 2989 O O . ALA B 1 79 ? -2.779 -22.625 -18.297 1 57.91 79 ALA B O 1
ATOM 2990 N N . ALA B 1 80 ? -3.736 -21.359 -19.859 1 55.12 80 ALA B N 1
ATOM 2991 C CA . ALA B 1 80 ? -4.234 -22.531 -20.578 1 55.12 80 ALA B CA 1
ATOM 2992 C C . ALA B 1 80 ? -3.082 -23.391 -21.094 1 55.12 80 ALA B C 1
ATOM 2994 O O . ALA B 1 80 ? -3.131 -24.609 -21.016 1 55.12 80 ALA B O 1
ATOM 2995 N N . GLU B 1 81 ? -2.18 -22.734 -21.641 1 55.59 81 GLU B N 1
ATOM 2996 C CA . GLU B 1 81 ? -1.017 -23.453 -22.141 1 55.59 81 GLU B CA 1
ATOM 2997 C C . GLU B 1 81 ? -0.301 -24.203 -21.016 1 55.59 81 GLU B C 1
ATOM 2999 O O . GLU B 1 81 ? 0.133 -25.344 -21.188 1 55.59 81 GLU B O 1
ATOM 3004 N N . GLU B 1 82 ? -0.229 -23.5 -19.984 1 53.88 82 GLU B N 1
ATOM 3005 C CA . GLU B 1 82 ? 0.41 -24.109 -18.812 1 53.88 82 GLU B CA 1
ATOM 3006 C C . GLU B 1 82 ? -0.387 -25.312 -18.312 1 53.88 82 GLU B C 1
ATOM 3008 O O . GLU B 1 82 ? 0.191 -26.328 -17.938 1 53.88 82 GLU B O 1
ATOM 3013 N N . GLU B 1 83 ? -1.647 -25.094 -18.312 1 52.41 83 GLU B N 1
ATOM 3014 C CA . GLU B 1 83 ? -2.533 -26.188 -17.891 1 52.41 83 GLU B CA 1
ATOM 3015 C C . GLU B 1 83 ? -2.385 -27.391 -18.812 1 52.41 83 GLU B C 1
ATOM 3017 O O . GLU B 1 83 ? -2.406 -28.531 -18.344 1 52.41 83 GLU B O 1
ATOM 3022 N N . LEU B 1 84 ? -2.469 -27.062 -20.062 1 50.59 84 LEU B N 1
ATOM 3023 C CA . LEU B 1 84 ? -2.332 -28.141 -21.031 1 50.59 84 LEU B CA 1
ATOM 3024 C C . LEU B 1 84 ? -0.971 -28.812 -20.891 1 50.59 84 LEU B C 1
ATOM 3026 O O . LEU B 1 84 ? -0.854 -30.031 -21.094 1 50.59 84 LEU B O 1
ATOM 3030 N N . ALA B 1 85 ? -0.144 -27.953 -20.688 1 49.03 85 ALA B N 1
ATOM 3031 C CA . ALA B 1 85 ? 1.176 -28.531 -20.469 1 49.03 85 ALA B CA 1
ATOM 3032 C C . ALA B 1 85 ? 1.207 -29.344 -19.172 1 49.03 85 ALA B C 1
ATOM 3034 O O . ALA B 1 85 ? 1.89 -30.375 -19.094 1 49.03 85 ALA B O 1
ATOM 3035 N N . ASP B 1 86 ? 0.564 -28.734 -18.188 1 45.94 86 ASP B N 1
ATOM 3036 C CA . ASP B 1 86 ? 0.552 -29.328 -16.859 1 45.94 86 ASP B CA 1
ATOM 3037 C C . ASP B 1 86 ? -0.512 -30.422 -16.75 1 45.94 86 ASP B C 1
ATOM 3039 O O . ASP B 1 86 ? -0.667 -31.047 -15.703 1 45.94 86 ASP B O 1
ATOM 3043 N N . SER B 1 87 ? -1.567 -30.391 -17.531 1 44.34 87 SER B N 1
ATOM 3044 C CA . SER B 1 87 ? -2.625 -31.375 -17.344 1 44.34 87 SER B CA 1
ATOM 3045 C C . SER B 1 87 ? -2.051 -32.75 -17 1 44.34 87 SER B C 1
ATOM 3047 O O . SER B 1 87 ? -2.795 -33.688 -16.703 1 44.34 87 SER B O 1
ATOM 3049 N N . ALA B 1 88 ? -1.074 -33.25 -17.438 1 45.41 88 ALA B N 1
ATOM 3050 C CA . ALA B 1 88 ? -1.038 -34.594 -16.891 1 45.41 88 ALA B CA 1
ATOM 3051 C C . ALA B 1 88 ? -1.099 -34.562 -15.375 1 45.41 88 ALA B C 1
ATOM 3053 O O . ALA B 1 88 ? -1.837 -35.344 -14.766 1 45.41 88 ALA B O 1
ATOM 3054 N N . SER B 1 89 ? -0.094 -34.406 -14.414 1 45.81 89 SER B N 1
ATOM 3055 C CA . SER B 1 89 ? -0.014 -34.594 -12.969 1 45.81 89 SER B CA 1
ATOM 3056 C C . SER B 1 89 ? -0.167 -33.25 -12.25 1 45.81 89 SER B C 1
ATOM 3058 O O . SER B 1 89 ? 0.329 -32.219 -12.727 1 45.81 89 SER B O 1
ATOM 3060 N N . LEU B 1 90 ? -1.445 -32.938 -11.453 1 53.38 90 LEU B N 1
ATOM 3061 C CA . LEU B 1 90 ? -1.637 -31.906 -10.453 1 53.38 90 LEU B CA 1
ATOM 3062 C C . LEU B 1 90 ? -0.297 -31.406 -9.914 1 53.38 90 LEU B C 1
ATOM 3064 O O . LEU B 1 90 ? -0.254 -30.656 -8.945 1 53.38 90 LEU B O 1
ATOM 3068 N N . SER B 1 91 ? 0.785 -31.844 -10.43 1 55.19 91 SER B N 1
ATOM 3069 C CA . SER B 1 91 ? 2.084 -31.672 -9.789 1 55.19 91 SER B CA 1
ATOM 3070 C C . SER B 1 91 ? 2.736 -30.359 -10.195 1 55.19 91 SER B C 1
ATOM 3072 O O . SER B 1 91 ? 3.67 -29.891 -9.539 1 55.19 91 SER B O 1
ATOM 3074 N N . HIS B 1 92 ? 2.057 -29.641 -11.281 1 62.16 92 HIS B N 1
ATOM 3075 C CA . HIS B 1 92 ? 2.701 -28.406 -11.711 1 62.16 92 HIS B CA 1
ATOM 3076 C C . HIS B 1 92 ? 1.672 -27.375 -12.18 1 62.16 92 HIS B C 1
ATOM 3078 O O . HIS B 1 92 ? 0.524 -27.734 -12.461 1 62.16 92 HIS B O 1
ATOM 3084 N N . GLY B 1 93 ? 1.707 -26.156 -11.906 1 72.81 93 GLY B N 1
ATOM 3085 C CA . GLY B 1 93 ? 0.826 -25.078 -12.336 1 72.81 93 GLY B CA 1
ATOM 3086 C C . GLY B 1 93 ? 1.05 -23.781 -11.586 1 72.81 93 GLY B C 1
ATOM 3087 O O . GLY B 1 93 ? 1.987 -23.672 -10.797 1 72.81 93 GLY B O 1
ATOM 3088 N N . SER B 1 94 ? 0.242 -22.75 -12.109 1 82.25 94 SER B N 1
ATOM 3089 C CA . SER B 1 94 ? 0.326 -21.453 -11.469 1 82.25 94 SER B CA 1
ATOM 3090 C C . SER B 1 94 ? -1.057 -20.922 -11.094 1 82.25 94 SER B C 1
ATOM 3092 O O . SER B 1 94 ? -2.027 -21.141 -11.82 1 82.25 94 SER B O 1
ATOM 3094 N N . ILE B 1 95 ? -1.174 -20.438 -9.938 1 88 95 ILE B N 1
ATOM 3095 C CA . ILE B 1 95 ? -2.41 -19.828 -9.461 1 88 95 ILE B CA 1
ATOM 3096 C C . ILE B 1 95 ? -2.18 -18.344 -9.188 1 88 95 ILE B C 1
ATOM 3098 O O . ILE B 1 95 ? -1.246 -17.984 -8.469 1 88 95 ILE B O 1
ATOM 3102 N N . SER B 1 96 ? -3 -17.453 -9.766 1 89.75 96 SER B N 1
ATOM 3103 C CA . SER B 1 96 ? -2.932 -16.016 -9.539 1 89.75 96 SER B CA 1
ATOM 3104 C C . SER B 1 96 ? -4.059 -15.555 -8.625 1 89.75 96 SER B C 1
ATOM 3106 O O . SER B 1 96 ? -5.234 -15.789 -8.906 1 89.75 96 SER B O 1
ATOM 3108 N N . ILE B 1 97 ? -3.637 -14.836 -7.551 1 94.12 97 ILE B N 1
ATOM 3109 C CA . ILE B 1 97 ? -4.609 -14.445 -6.539 1 94.12 97 ILE B CA 1
ATOM 3110 C C . ILE B 1 97 ? -4.492 -12.953 -6.258 1 94.12 97 ILE B C 1
ATOM 3112 O O . ILE B 1 97 ? -3.395 -12.445 -6.016 1 94.12 97 ILE B O 1
ATOM 3116 N N . GLY B 1 98 ? -5.613 -12.242 -6.34 1 94.69 98 GLY B N 1
ATOM 3117 C CA . GLY B 1 98 ? -5.699 -10.898 -5.781 1 94.69 98 GLY B CA 1
ATOM 3118 C C . GLY B 1 98 ? -6.184 -10.883 -4.344 1 94.69 98 GLY B C 1
ATOM 3119 O O . GLY B 1 98 ? -7.18 -11.531 -4.012 1 94.69 98 GLY B O 1
ATOM 3120 N N . ALA B 1 99 ? -5.414 -10.156 -3.502 1 95.5 99 ALA B N 1
ATOM 3121 C CA . ALA B 1 99 ? -5.801 -10.164 -2.094 1 95.5 99 ALA B CA 1
ATOM 3122 C C . ALA B 1 99 ? -5.625 -8.781 -1.468 1 95.5 99 ALA B C 1
ATOM 3124 O O . ALA B 1 99 ? -4.637 -8.094 -1.737 1 95.5 99 ALA B O 1
ATOM 3125 N N . SER B 1 100 ? -6.629 -8.406 -0.705 1 94.44 100 SER B N 1
ATOM 3126 C CA . SER B 1 100 ? -6.438 -7.223 0.12 1 94.44 100 SER B CA 1
ATOM 3127 C C . SER B 1 100 ? -5.516 -7.512 1.302 1 94.44 100 SER B C 1
ATOM 3129 O O . SER B 1 100 ? -5.402 -8.656 1.74 1 94.44 100 SER B O 1
ATOM 3131 N N . GLU B 1 101 ? -4.855 -6.492 1.77 1 91.12 101 GLU B N 1
ATOM 3132 C CA . GLU B 1 101 ? -3.869 -6.656 2.834 1 91.12 101 GLU B CA 1
ATOM 3133 C C . GLU B 1 101 ? -4.5 -7.266 4.082 1 91.12 101 GLU B C 1
ATOM 3135 O O . GLU B 1 101 ? -3.924 -8.164 4.703 1 91.12 101 GLU B O 1
ATOM 3140 N N . THR B 1 102 ? -5.625 -6.773 4.453 1 93 102 THR B N 1
ATOM 3141 C CA . THR B 1 102 ? -6.312 -7.297 5.629 1 93 102 THR B CA 1
ATOM 3142 C C . THR B 1 102 ? -6.645 -8.773 5.453 1 93 102 THR B C 1
ATOM 3144 O O . THR B 1 102 ? -6.395 -9.586 6.348 1 93 102 THR B O 1
ATOM 3147 N N . ALA B 1 103 ? -7.203 -9.133 4.348 1 95.12 103 ALA B N 1
ATOM 3148 C CA . ALA B 1 103 ? -7.555 -10.523 4.066 1 95.12 103 ALA B CA 1
ATOM 3149 C C . ALA B 1 103 ? -6.316 -11.414 4.07 1 95.12 103 ALA B C 1
ATOM 3151 O O . ALA B 1 103 ? -6.359 -12.547 4.566 1 95.12 103 ALA B O 1
ATOM 3152 N N . LEU B 1 104 ? -5.328 -10.875 3.479 1 93.31 104 LEU B N 1
ATOM 3153 C CA . LEU B 1 104 ? -4.07 -11.609 3.412 1 93.31 104 LEU B CA 1
ATOM 3154 C C . LEU B 1 104 ? -3.561 -11.945 4.812 1 93.31 104 LEU B C 1
ATOM 3156 O O . LEU B 1 104 ? -3.225 -13.094 5.098 1 93.31 104 LEU B O 1
ATOM 3160 N N . ASN B 1 105 ? -3.574 -11.047 5.695 1 90.62 105 ASN B N 1
ATOM 3161 C CA . ASN B 1 105 ? -2.916 -11.188 6.992 1 90.62 105 ASN B CA 1
ATOM 3162 C C . ASN B 1 105 ? -3.797 -11.93 7.992 1 90.62 105 ASN B C 1
ATOM 3164 O O . ASN B 1 105 ? -3.295 -12.68 8.828 1 90.62 105 ASN B O 1
ATOM 3168 N N . ILE B 1 106 ? -5.039 -11.812 7.93 1 92.19 106 ILE B N 1
ATOM 3169 C CA . ILE B 1 106 ? -5.828 -12.375 9.016 1 92.19 106 ILE B CA 1
ATOM 3170 C C . ILE B 1 106 ? -6.434 -13.711 8.586 1 92.19 106 ILE B C 1
ATOM 3172 O O . ILE B 1 106 ? -6.98 -14.445 9.406 1 92.19 106 ILE B O 1
ATOM 3176 N N . PHE B 1 107 ? -6.273 -14.023 7.258 1 93.94 107 PHE B N 1
ATOM 3177 C CA . PHE B 1 107 ? -6.965 -15.227 6.824 1 93.94 107 PHE B CA 1
ATOM 3178 C C . PHE B 1 107 ? -6.129 -16 5.816 1 93.94 107 PHE B C 1
ATOM 3180 O O . PHE B 1 107 ? -5.801 -17.172 6.039 1 93.94 107 PHE B O 1
ATOM 3187 N N . LEU B 1 108 ? -5.664 -15.43 4.77 1 94.31 108 LEU B N 1
ATOM 3188 C CA . LEU B 1 108 ? -5.242 -16.109 3.551 1 94.31 108 LEU B CA 1
ATOM 3189 C C . LEU B 1 108 ? -3.84 -16.703 3.711 1 94.31 108 LEU B C 1
ATOM 3191 O O . LEU B 1 108 ? -3.543 -17.766 3.178 1 94.31 108 LEU B O 1
ATOM 3195 N N . LEU B 1 109 ? -2.959 -16.047 4.355 1 92.38 109 LEU B N 1
ATOM 3196 C CA . LEU B 1 109 ? -1.562 -16.453 4.434 1 92.38 109 LEU B CA 1
ATOM 3197 C C . LEU B 1 109 ? -1.44 -17.859 5.008 1 92.38 109 LEU B C 1
ATOM 3199 O O . LEU B 1 109 ? -0.713 -18.703 4.469 1 92.38 109 LEU B O 1
ATOM 3203 N N . ASP B 1 110 ? -2.154 -18.109 6.039 1 89.25 110 ASP B N 1
ATOM 3204 C CA . ASP B 1 110 ? -2.102 -19.422 6.672 1 89.25 110 ASP B CA 1
ATOM 3205 C C . ASP B 1 110 ? -2.598 -20.516 5.723 1 89.25 110 ASP B C 1
ATOM 3207 O O . ASP B 1 110 ? -2.053 -21.625 5.695 1 89.25 110 ASP B O 1
ATOM 3211 N N . LYS B 1 111 ? -3.602 -20.172 5.02 1 91.94 111 LYS B N 1
ATOM 3212 C CA . LYS B 1 111 ? -4.156 -21.125 4.059 1 91.94 111 LYS B CA 1
ATOM 3213 C C . LYS B 1 111 ? -3.18 -21.391 2.916 1 91.94 111 LYS B C 1
ATOM 3215 O O . LYS B 1 111 ? -3.061 -22.516 2.441 1 91.94 111 LYS B O 1
ATOM 3220 N N . LEU B 1 112 ? -2.555 -20.344 2.484 1 92 112 LEU B N 1
ATOM 3221 C CA . LEU B 1 112 ? -1.596 -20.484 1.394 1 92 112 LEU B CA 1
ATOM 3222 C C . LEU B 1 112 ? -0.385 -21.297 1.827 1 92 112 LEU B C 1
ATOM 3224 O O . LEU B 1 112 ? 0.132 -22.109 1.053 1 92 112 LEU B O 1
ATOM 3228 N N . LYS B 1 113 ? 0.074 -21.031 3.01 1 88.88 113 LYS B N 1
ATOM 3229 C CA . LYS B 1 113 ? 1.201 -21.797 3.537 1 88.88 113 LYS B CA 1
ATOM 3230 C C . LYS B 1 113 ? 0.893 -23.281 3.547 1 88.88 113 LYS B C 1
ATOM 3232 O O . LYS B 1 113 ? 1.691 -24.094 3.064 1 88.88 113 LYS B O 1
ATOM 3237 N N . ALA B 1 114 ? -0.245 -23.641 4.055 1 87.38 114 ALA B N 1
ATOM 3238 C CA . ALA B 1 114 ? -0.664 -25.047 4.141 1 87.38 114 ALA B CA 1
ATOM 3239 C C . ALA B 1 114 ? -0.782 -25.672 2.752 1 87.38 114 ALA B C 1
ATOM 3241 O O . ALA B 1 114 ? -0.354 -26.797 2.535 1 87.38 114 ALA B O 1
ATOM 3242 N N . PHE B 1 115 ? -1.344 -24.984 1.855 1 89.94 115 PHE B N 1
ATOM 3243 C CA . PHE B 1 115 ? -1.531 -25.484 0.495 1 89.94 115 PHE B CA 1
ATOM 3244 C C . PHE B 1 115 ? -0.188 -25.688 -0.197 1 89.94 115 PHE B C 1
ATOM 3246 O O . PHE B 1 115 ? 0.018 -26.688 -0.88 1 89.94 115 PHE B O 1
ATOM 3253 N N . HIS B 1 116 ? 0.664 -24.656 -0.014 1 85.62 116 HIS B N 1
ATOM 3254 C CA . HIS B 1 116 ? 1.974 -24.688 -0.653 1 85.62 116 HIS B CA 1
ATOM 3255 C C . HIS B 1 116 ? 2.803 -25.859 -0.144 1 85.62 116 HIS B C 1
ATOM 3257 O O . HIS B 1 116 ? 3.562 -26.469 -0.904 1 85.62 116 HIS B O 1
ATOM 3263 N N . MET B 1 117 ? 2.73 -26.172 1.081 1 82.62 117 MET B N 1
ATOM 3264 C CA . MET B 1 117 ? 3.473 -27.281 1.684 1 82.62 117 MET B CA 1
ATOM 3265 C C . MET B 1 117 ? 3.035 -28.609 1.094 1 82.62 117 MET B C 1
ATOM 3267 O O . MET B 1 117 ? 3.854 -29.516 0.917 1 82.62 117 MET B O 1
ATOM 3271 N N . VAL B 1 118 ? 1.729 -28.734 0.715 1 84.06 118 VAL B N 1
ATOM 3272 C CA . VAL B 1 118 ? 1.167 -29.969 0.173 1 84.06 118 VAL B CA 1
ATOM 3273 C C . VAL B 1 118 ? 1.392 -30.016 -1.337 1 84.06 118 VAL B C 1
ATOM 3275 O O . VAL B 1 118 ? 1.527 -31.094 -1.914 1 84.06 118 VAL B O 1
ATOM 3278 N N . ASN B 1 119 ? 1.449 -28.859 -1.905 1 85.44 119 ASN B N 1
ATOM 3279 C CA . ASN B 1 119 ? 1.615 -28.75 -3.352 1 85.44 119 ASN B CA 1
ATOM 3280 C C . ASN B 1 119 ? 2.795 -27.859 -3.717 1 85.44 119 ASN B C 1
ATOM 3282 O O . ASN B 1 119 ? 2.617 -26.828 -4.367 1 85.44 119 ASN B O 1
ATOM 3286 N N . PRO B 1 120 ? 3.984 -28.25 -3.469 1 79.06 120 PRO B N 1
ATOM 3287 C CA . PRO B 1 120 ? 5.152 -27.375 -3.666 1 79.06 120 PRO B CA 1
ATOM 3288 C C . PRO B 1 120 ? 5.434 -27.094 -5.141 1 79.06 120 PRO B C 1
ATOM 3290 O O . PRO B 1 120 ? 6.148 -26.141 -5.461 1 79.06 120 PRO B O 1
ATOM 3293 N N . GLY B 1 121 ? 4.902 -27.891 -5.977 1 77.75 121 GLY B N 1
ATOM 3294 C CA . GLY B 1 121 ? 5.121 -27.688 -7.398 1 77.75 121 GLY B CA 1
ATOM 3295 C C . GLY B 1 121 ? 4.234 -26.609 -7.992 1 77.75 121 GLY B C 1
ATOM 3296 O O . GLY B 1 121 ? 4.469 -26.156 -9.117 1 77.75 121 GLY B O 1
ATOM 3297 N N . ILE B 1 122 ? 3.238 -26.25 -7.266 1 82.25 122 ILE B N 1
ATOM 3298 C CA . ILE B 1 122 ? 2.334 -25.219 -7.738 1 82.25 122 ILE B CA 1
ATOM 3299 C C . ILE B 1 122 ? 2.918 -23.844 -7.422 1 82.25 122 ILE B C 1
ATOM 3301 O O . ILE B 1 122 ? 3.293 -23.562 -6.277 1 82.25 122 ILE B O 1
ATOM 3305 N N . ARG B 1 123 ? 3.012 -23.062 -8.453 1 83.06 123 ARG B N 1
ATOM 3306 C CA . ARG B 1 123 ? 3.514 -21.688 -8.289 1 83.06 123 ARG B CA 1
ATOM 3307 C C . ARG B 1 123 ? 2.387 -20.734 -7.91 1 83.06 123 ARG B C 1
ATOM 3309 O O . ARG B 1 123 ? 1.42 -20.578 -8.664 1 83.06 123 ARG B O 1
ATOM 3316 N N . LEU B 1 124 ? 2.492 -20.062 -6.785 1 88.44 124 LEU B N 1
ATOM 3317 C CA . LEU B 1 124 ? 1.492 -19.109 -6.316 1 88.44 124 LEU B CA 1
ATOM 3318 C C . LEU B 1 124 ? 1.906 -17.688 -6.652 1 88.44 124 LEU B C 1
ATOM 3320 O O . LEU B 1 124 ? 3.01 -17.25 -6.309 1 88.44 124 LEU B O 1
ATOM 3324 N N . LYS B 1 125 ? 1.038 -17.047 -7.379 1 89.31 125 LYS B N 1
ATOM 3325 C CA . LYS B 1 125 ? 1.209 -15.633 -7.684 1 89.31 125 LYS B CA 1
ATOM 3326 C C . LYS B 1 125 ? 0.199 -14.781 -6.922 1 89.31 125 LYS B C 1
ATOM 3328 O O . LYS B 1 125 ? -1.007 -14.875 -7.156 1 89.31 125 LYS B O 1
ATOM 3333 N N . ILE B 1 126 ? 0.733 -13.93 -6.035 1 92.75 126 ILE B N 1
ATOM 3334 C CA . ILE B 1 126 ? -0.13 -13.141 -5.16 1 92.75 126 ILE B CA 1
ATOM 3335 C C . ILE B 1 126 ? 0.064 -11.656 -5.445 1 92.75 126 ILE B C 1
ATO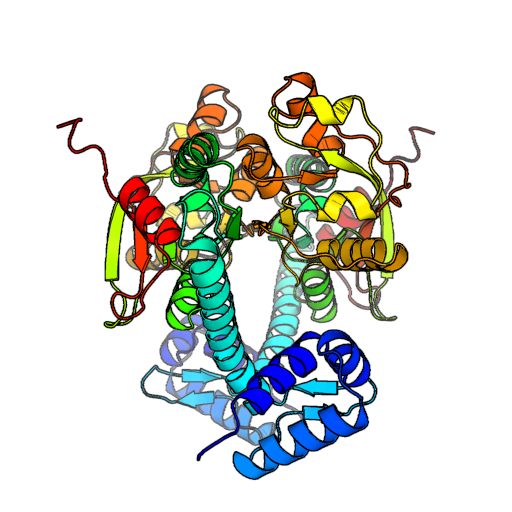M 3337 O O . ILE B 1 126 ? 1.193 -11.164 -5.449 1 92.75 126 ILE B O 1
ATOM 3341 N N . TYR B 1 127 ? -1.018 -11.039 -5.625 1 90.69 127 TYR B N 1
ATOM 3342 C CA . TYR B 1 127 ? -1.006 -9.594 -5.84 1 90.69 127 TYR B CA 1
ATOM 3343 C C . TYR B 1 127 ? -1.754 -8.875 -4.727 1 90.69 127 TYR B C 1
ATOM 3345 O O . TYR B 1 127 ? -2.973 -9.008 -4.598 1 90.69 127 TYR B O 1
ATOM 3353 N N . ASN B 1 128 ? -1.015 -8.148 -3.957 1 90.81 128 ASN B N 1
ATOM 3354 C CA . ASN B 1 128 ? -1.621 -7.355 -2.896 1 90.81 128 ASN B CA 1
ATOM 3355 C C . ASN B 1 128 ? -2.295 -6.105 -3.451 1 90.81 128 ASN B C 1
ATOM 3357 O O . ASN B 1 128 ? -1.619 -5.156 -3.857 1 90.81 128 ASN B O 1
ATOM 3361 N N . HIS B 1 129 ? -3.629 -6.133 -3.457 1 87.88 129 HIS B N 1
ATOM 3362 C CA . HIS B 1 129 ? -4.477 -5.094 -4.027 1 87.88 129 HIS B CA 1
ATOM 3363 C C . HIS B 1 129 ? -5.477 -4.566 -3 1 87.88 129 HIS B C 1
ATOM 3365 O O . HIS B 1 129 ? -5.75 -5.234 -2 1 87.88 129 HIS B O 1
ATOM 3371 N N . SER B 1 130 ? -5.93 -3.309 -3.295 1 90.62 130 SER B N 1
ATOM 3372 C CA . SER B 1 130 ? -7.16 -2.912 -2.623 1 90.62 130 SER B CA 1
ATOM 3373 C C . SER B 1 130 ? -8.336 -3.77 -3.076 1 90.62 130 SER B C 1
ATOM 3375 O O . SER B 1 130 ? -8.273 -4.426 -4.117 1 90.62 130 SER B O 1
ATOM 3377 N N . THR B 1 131 ? -9.367 -3.752 -2.301 1 93.56 131 THR B N 1
ATOM 3378 C CA . THR B 1 131 ? -10.531 -4.559 -2.65 1 93.56 131 THR B CA 1
ATOM 3379 C C . THR B 1 131 ? -11.047 -4.191 -4.039 1 93.56 131 THR B C 1
ATOM 3381 O O . THR B 1 131 ? -11.242 -5.066 -4.887 1 93.56 131 THR B O 1
ATOM 3384 N N . PRO B 1 132 ? -11.219 -2.914 -4.402 1 91.69 132 PRO B N 1
ATOM 3385 C CA . PRO B 1 132 ? -11.688 -2.58 -5.75 1 91.69 132 PRO B CA 1
ATOM 3386 C C . PRO B 1 132 ? -10.719 -3.039 -6.844 1 91.69 132 PRO B C 1
ATOM 3388 O O . PRO B 1 132 ? -11.156 -3.537 -7.883 1 91.69 132 PRO B O 1
ATOM 3391 N N . GLU B 1 133 ? -9.484 -2.914 -6.613 1 89.75 133 GLU B N 1
ATOM 3392 C CA . GLU B 1 133 ? -8.477 -3.34 -7.578 1 89.75 133 GLU B CA 1
ATOM 3393 C C . GLU B 1 133 ? -8.508 -4.852 -7.781 1 89.75 133 GLU B C 1
ATOM 3395 O O . GLU B 1 133 ? -8.344 -5.34 -8.898 1 89.75 133 GLU B O 1
ATOM 3400 N N . ALA B 1 134 ? -8.656 -5.531 -6.699 1 93.75 134 ALA B N 1
ATOM 3401 C CA . ALA B 1 134 ? -8.711 -6.988 -6.77 1 93.75 134 ALA B CA 1
ATOM 3402 C C . ALA B 1 134 ? -9.93 -7.457 -7.562 1 93.75 134 ALA B C 1
ATOM 3404 O O . ALA B 1 134 ? -9.836 -8.398 -8.352 1 93.75 134 ALA B O 1
ATOM 3405 N N . ILE B 1 135 ? -11.016 -6.816 -7.328 1 92.69 135 ILE B N 1
ATOM 3406 C CA . ILE B 1 135 ? -12.25 -7.16 -8.031 1 92.69 135 ILE B CA 1
ATOM 3407 C C . ILE B 1 135 ? -12.078 -6.902 -9.523 1 92.69 135 ILE B C 1
ATOM 3409 O O . ILE B 1 135 ? -12.461 -7.734 -10.352 1 92.69 135 ILE B O 1
ATOM 3413 N N . ASP B 1 136 ? -11.531 -5.758 -9.852 1 88.06 136 ASP B N 1
ATOM 3414 C CA . ASP B 1 136 ? -11.273 -5.422 -11.25 1 88.06 136 ASP B CA 1
ATOM 3415 C C . ASP B 1 136 ? -10.344 -6.441 -11.898 1 88.06 136 ASP B C 1
ATOM 3417 O O . ASP B 1 136 ? -10.5 -6.773 -13.07 1 88.06 136 ASP B O 1
ATOM 3421 N N . ALA B 1 137 ? -9.383 -6.91 -11.133 1 86.88 137 ALA B N 1
ATOM 3422 C CA . ALA B 1 137 ? -8.445 -7.902 -11.641 1 86.88 137 ALA B CA 1
ATOM 3423 C C . ALA B 1 137 ? -9.156 -9.211 -11.969 1 86.88 137 ALA B C 1
ATOM 3425 O O . ALA B 1 137 ? -8.828 -9.867 -12.961 1 86.88 137 ALA B O 1
ATOM 3426 N N . VAL B 1 138 ? -10.094 -9.578 -11.172 1 88.88 138 VAL B N 1
ATOM 3427 C CA . VAL B 1 138 ? -10.883 -10.781 -11.43 1 88.88 138 VAL B CA 1
ATOM 3428 C C . VAL B 1 138 ? -11.734 -10.578 -12.68 1 88.88 138 VAL B C 1
ATOM 3430 O O . VAL B 1 138 ? -11.758 -11.43 -13.57 1 88.88 138 VAL B O 1
ATOM 3433 N N . LYS B 1 139 ? -12.367 -9.453 -12.703 1 82.62 139 LYS B N 1
ATOM 3434 C CA . LYS B 1 139 ? -13.273 -9.125 -13.805 1 82.62 139 LYS B CA 1
ATOM 3435 C C . LYS B 1 139 ? -12.539 -9.156 -15.141 1 82.62 139 LYS B C 1
ATOM 3437 O O . LYS B 1 139 ? -13.086 -9.594 -16.156 1 82.62 139 LYS B O 1
ATOM 3442 N N . ASN B 1 140 ? -11.32 -8.703 -15.125 1 77.31 140 ASN B N 1
ATOM 3443 C CA . ASN B 1 140 ? -10.539 -8.57 -16.344 1 77.31 140 ASN B CA 1
ATOM 3444 C C . ASN B 1 140 ? -9.703 -9.82 -16.609 1 77.31 140 ASN B C 1
ATOM 3446 O O . ASN B 1 140 ? -8.914 -9.852 -17.562 1 77.31 140 ASN B O 1
ATOM 3450 N N . GLY B 1 141 ? -9.773 -10.75 -15.758 1 77.75 141 GLY B N 1
ATOM 3451 C CA . GLY B 1 141 ? -9.102 -12.031 -15.953 1 77.75 141 GLY B CA 1
ATOM 3452 C C . GLY B 1 141 ? -7.621 -11.977 -15.656 1 77.75 141 GLY B C 1
ATOM 3453 O O . GLY B 1 141 ? -6.848 -12.789 -16.156 1 77.75 141 GLY B O 1
ATOM 3454 N N . LEU B 1 142 ? -7.234 -11.062 -14.93 1 79.06 142 LEU B N 1
ATOM 3455 C CA . LEU B 1 142 ? -5.828 -10.898 -14.586 1 79.06 142 LEU B CA 1
ATOM 3456 C C . LEU B 1 142 ? -5.434 -11.844 -13.453 1 79.06 142 LEU B C 1
ATOM 3458 O O . LEU B 1 142 ? -4.262 -12.195 -13.305 1 79.06 142 LEU B O 1
ATOM 3462 N N . VAL B 1 143 ? -6.438 -12.227 -12.625 1 88.62 143 VAL B N 1
ATOM 3463 C CA . VAL B 1 143 ? -6.23 -13.195 -11.555 1 88.62 143 VAL B CA 1
ATOM 3464 C C . VAL B 1 143 ? -7.332 -14.25 -11.594 1 88.62 143 VAL B C 1
ATOM 3466 O O . VAL B 1 143 ? -8.406 -14.016 -12.156 1 88.62 143 VAL B O 1
ATOM 3469 N N . ASP B 1 144 ? -7.02 -15.398 -11.023 1 86.12 144 ASP B N 1
ATOM 3470 C CA . ASP B 1 144 ? -7.973 -16.5 -11.008 1 86.12 144 ASP B CA 1
ATOM 3471 C C . ASP B 1 144 ? -9.141 -16.203 -10.062 1 86.12 144 ASP B C 1
ATOM 3473 O O . ASP B 1 144 ? -10.281 -16.562 -10.359 1 86.12 144 ASP B O 1
ATOM 3477 N N . PHE B 1 145 ? -8.844 -15.648 -8.93 1 93.12 145 PHE B N 1
ATOM 3478 C CA . PHE B 1 145 ? -9.836 -15.219 -7.949 1 93.12 145 PHE B CA 1
ATOM 3479 C C . PHE B 1 145 ? -9.234 -14.219 -6.965 1 93.12 145 PHE B C 1
ATOM 3481 O O . PHE B 1 145 ? -8.031 -13.953 -7.008 1 93.12 145 PHE B O 1
ATOM 3488 N N . ALA B 1 146 ? -10.117 -13.656 -6.164 1 95.88 146 ALA B N 1
ATOM 3489 C CA . ALA B 1 146 ? -9.664 -12.672 -5.184 1 95.88 146 ALA B CA 1
ATOM 3490 C C . ALA B 1 146 ? -10.18 -13.016 -3.787 1 95.88 146 ALA B C 1
ATOM 3492 O O . ALA B 1 146 ? -11.242 -13.625 -3.641 1 95.88 146 ALA B O 1
ATOM 3493 N N . VAL B 1 147 ? -9.398 -12.773 -2.795 1 96.5 147 VAL B N 1
ATOM 3494 C CA . VAL B 1 147 ? -9.789 -12.812 -1.39 1 96.5 147 VAL B CA 1
ATOM 3495 C C . VAL B 1 147 ? -9.641 -11.422 -0.775 1 96.5 147 VAL B C 1
ATOM 3497 O O . VAL B 1 147 ? -8.523 -10.93 -0.615 1 96.5 147 VAL B O 1
ATOM 3500 N N . VAL B 1 148 ? -10.758 -10.812 -0.408 1 96.88 148 VAL B N 1
ATOM 3501 C CA . VAL B 1 148 ? -10.711 -9.398 -0.057 1 96.88 148 VAL B CA 1
ATOM 3502 C C . VAL B 1 148 ? -11.586 -9.141 1.17 1 96.88 148 VAL B C 1
ATOM 3504 O O . VAL B 1 148 ? -12.383 -10 1.56 1 96.88 148 VAL B O 1
ATOM 3507 N N . SER B 1 149 ? -11.367 -8.031 1.769 1 96.25 149 SER B N 1
ATOM 3508 C CA . SER B 1 149 ? -12.195 -7.625 2.9 1 96.25 149 SER B CA 1
ATOM 3509 C C . SER B 1 149 ? -13.391 -6.809 2.439 1 96.25 149 SER B C 1
ATOM 3511 O O . SER B 1 149 ? -13.312 -6.074 1.452 1 96.25 149 SER B O 1
ATOM 3513 N N . SER B 1 150 ? -14.477 -6.93 3.137 1 94.38 150 SER B N 1
ATOM 3514 C CA . SER B 1 150 ? -15.695 -6.18 2.846 1 94.38 150 SER B CA 1
ATOM 3515 C C . SER B 1 150 ? -15.531 -4.703 3.186 1 94.38 150 SER B C 1
ATOM 3517 O O . SER B 1 150 ? -14.656 -4.336 3.977 1 94.38 150 SER B O 1
ATOM 3519 N N . PRO B 1 151 ? -16.391 -3.881 2.598 1 93.38 151 PRO B N 1
ATOM 3520 C CA . PRO B 1 151 ? -17.484 -4.172 1.673 1 93.38 151 PRO B CA 1
ATOM 3521 C C . PRO B 1 151 ? -17 -4.555 0.278 1 93.38 151 PRO B C 1
ATOM 3523 O O . PRO B 1 151 ? -15.914 -4.145 -0.135 1 93.38 151 PRO B O 1
ATOM 3526 N N . VAL B 1 152 ? -17.797 -5.402 -0.327 1 92.88 152 VAL B N 1
ATOM 3527 C CA . VAL B 1 152 ? -17.5 -5.855 -1.685 1 92.88 152 VAL B CA 1
ATOM 3528 C C . VAL B 1 152 ? -18.641 -5.453 -2.617 1 92.88 152 VAL B C 1
ATOM 3530 O O . VAL B 1 152 ? -19.797 -5.797 -2.373 1 92.88 152 VAL B O 1
ATOM 3533 N N . TYR B 1 153 ? -18.281 -4.66 -3.582 1 88.38 153 TYR B N 1
ATOM 3534 C CA . TYR B 1 153 ? -19.25 -4.316 -4.625 1 88.38 153 TYR B CA 1
ATOM 3535 C C . TYR B 1 153 ? -18.875 -4.977 -5.949 1 88.38 153 TYR B C 1
ATOM 3537 O O . TYR B 1 153 ? -18.062 -4.441 -6.707 1 88.38 153 TYR B O 1
ATOM 3545 N N . ALA B 1 154 ? -19.391 -6.082 -6.176 1 83.81 154 ALA B N 1
ATOM 3546 C CA . ALA B 1 154 ? -19.062 -6.855 -7.371 1 83.81 154 ALA B CA 1
ATOM 3547 C C . ALA B 1 154 ? -20.234 -6.887 -8.344 1 83.81 154 ALA B C 1
ATOM 3549 O O . ALA B 1 154 ? -21.406 -6.859 -7.922 1 83.81 154 ALA B O 1
ATOM 3550 N N . ASP B 1 155 ? -19.844 -6.863 -9.602 1 78.69 155 ASP B N 1
ATOM 3551 C CA . ASP B 1 155 ? -20.844 -7.004 -10.648 1 78.69 155 ASP B CA 1
ATOM 3552 C C . ASP B 1 155 ? -21.578 -8.336 -10.531 1 78.69 155 ASP B C 1
ATOM 3554 O O . ASP B 1 155 ? -21.078 -9.273 -9.906 1 78.69 155 ASP B O 1
ATOM 3558 N N . SER B 1 156 ? -22.672 -8.359 -11.172 1 78.5 156 SER B N 1
ATOM 3559 C CA . SER B 1 156 ? -23.531 -9.539 -11.117 1 78.5 156 SER B CA 1
ATOM 3560 C C . SER B 1 156 ? -22.828 -10.758 -11.711 1 78.5 156 SER B C 1
ATOM 3562 O O . SER B 1 156 ? -23.188 -11.898 -11.406 1 78.5 156 SER B O 1
ATOM 3564 N N . SER B 1 157 ? -21.891 -10.508 -12.453 1 83.25 157 SER B N 1
ATOM 3565 C CA . SER B 1 157 ? -21.219 -11.625 -13.094 1 83.25 157 SER B CA 1
ATOM 3566 C C . SER B 1 157 ? -20.234 -12.297 -12.141 1 83.25 157 SER B C 1
ATOM 3568 O O . SER B 1 157 ? -19.797 -13.422 -12.383 1 83.25 157 SER B O 1
ATOM 3570 N N . LEU B 1 158 ? -19.938 -11.641 -11.102 1 91 158 LEU B N 1
ATOM 3571 C CA . LEU B 1 158 ? -19 -12.18 -10.125 1 91 158 LEU B CA 1
ATOM 3572 C C . LEU B 1 158 ? -19.719 -12.758 -8.922 1 91 158 LEU B C 1
ATOM 3574 O O . LEU B 1 158 ? -20.734 -12.219 -8.484 1 91 158 LEU B O 1
ATOM 3578 N N . LYS B 1 159 ? -19.25 -13.891 -8.453 1 91.19 159 LYS B N 1
ATOM 3579 C CA . LYS B 1 159 ? -19.75 -14.5 -7.234 1 91.19 159 LYS B CA 1
ATOM 3580 C C . LYS B 1 159 ? -18.922 -14.086 -6.023 1 91.19 159 LYS B C 1
ATOM 3582 O O . LYS B 1 159 ? -17.703 -13.984 -6.109 1 91.19 159 LYS B O 1
ATOM 3587 N N . THR B 1 160 ? -19.594 -13.82 -5.004 1 93.69 160 THR B N 1
ATOM 3588 C CA . THR B 1 160 ? -18.969 -13.461 -3.738 1 93.69 160 THR B CA 1
ATOM 3589 C C . THR B 1 160 ? -19.375 -14.438 -2.637 1 93.69 160 THR B C 1
ATOM 3591 O O . THR B 1 160 ? -20.562 -14.656 -2.398 1 93.69 160 THR B O 1
ATOM 3594 N N . VAL B 1 161 ? -18.406 -15.055 -1.927 1 93.19 161 VAL B N 1
ATOM 3595 C CA . VAL B 1 161 ? -18.641 -15.992 -0.834 1 93.19 161 VAL B CA 1
ATOM 3596 C C . VAL B 1 161 ? -17.984 -15.477 0.442 1 93.19 161 VAL B C 1
ATOM 3598 O O . VAL B 1 161 ? -16.797 -15.148 0.442 1 93.19 161 VAL B O 1
ATOM 3601 N N . VAL B 1 162 ? -18.703 -15.453 1.534 1 95.19 162 VAL B N 1
ATOM 3602 C CA . VAL B 1 162 ? -18.141 -15.039 2.816 1 95.19 162 VAL B CA 1
ATOM 3603 C C . VAL B 1 162 ? -17.297 -16.172 3.402 1 95.19 162 VAL B C 1
ATOM 3605 O O . VAL B 1 162 ? -17.781 -17.312 3.529 1 95.19 162 VAL B O 1
ATOM 3608 N N . LEU B 1 163 ? -16.094 -15.875 3.775 1 95 163 LEU B N 1
ATOM 3609 C CA . LEU B 1 163 ? -15.164 -16.875 4.289 1 95 163 LEU B CA 1
ATOM 3610 C C . LEU B 1 163 ? -15.016 -16.75 5.805 1 95 163 LEU B C 1
ATOM 3612 O O . LEU B 1 163 ? -14.883 -17.766 6.5 1 95 163 LEU B O 1
ATOM 3616 N N . HIS B 1 164 ? -14.93 -15.578 6.277 1 94 164 HIS B N 1
ATOM 3617 C CA . HIS B 1 164 ? -14.57 -15.312 7.664 1 94 164 HIS B CA 1
ATOM 3618 C C . HIS B 1 164 ? -15.078 -13.953 8.117 1 94 164 HIS B C 1
ATOM 3620 O O . HIS B 1 164 ? -14.992 -12.977 7.363 1 94 164 HIS B O 1
ATOM 3626 N N . SER B 1 165 ? -15.672 -13.898 9.289 1 96.06 165 SER B N 1
ATOM 3627 C CA . SER B 1 165 ? -16.078 -12.633 9.883 1 96.06 165 SER B CA 1
ATOM 3628 C C . SER B 1 165 ? -15.062 -12.148 10.906 1 96.06 165 SER B C 1
ATOM 3630 O O . SER B 1 165 ? -14.445 -12.953 11.609 1 96.06 165 SER B O 1
ATOM 3632 N N . PHE B 1 166 ? -14.906 -10.836 10.945 1 95.31 166 PHE B N 1
ATOM 3633 C CA . PHE B 1 166 ? -13.961 -10.312 11.93 1 95.31 166 PHE B CA 1
ATOM 3634 C C . PHE B 1 166 ? -14.43 -8.969 12.469 1 95.31 166 PHE B C 1
ATOM 3636 O O . PHE B 1 166 ? -15.266 -8.305 11.859 1 95.31 166 PHE B O 1
ATOM 3643 N N . GLN B 1 167 ? -13.859 -8.672 13.656 1 95.88 167 GLN B N 1
ATOM 3644 C CA . GLN B 1 167 ? -14.188 -7.434 14.359 1 95.88 167 GLN B CA 1
ATOM 3645 C C . GLN B 1 167 ? -12.984 -6.5 14.422 1 95.88 167 GLN B C 1
ATOM 3647 O O . GLN B 1 167 ? -11.859 -6.945 14.664 1 95.88 167 GLN B O 1
ATOM 3652 N N . GLU B 1 168 ? -13.281 -5.262 14.109 1 96.44 168 GLU B N 1
ATOM 3653 C CA . GLU B 1 168 ? -12.25 -4.25 14.328 1 96.44 168 GLU B CA 1
ATOM 3654 C C . GLU B 1 168 ? -12.469 -3.508 15.641 1 96.44 168 GLU B C 1
ATOM 3656 O O . GLU B 1 168 ? -13.609 -3.334 16.078 1 96.44 168 GLU B O 1
ATOM 3661 N N . ILE B 1 169 ? -11.383 -3.08 16.219 1 96.31 169 ILE B N 1
ATOM 3662 C CA . ILE B 1 169 ? -11.43 -2.381 17.5 1 96.31 169 ILE B CA 1
ATOM 3663 C C . ILE B 1 169 ? -10.664 -1.063 17.391 1 96.31 169 ILE B C 1
ATOM 3665 O O . ILE B 1 169 ? -9.812 -0.903 16.516 1 96.31 169 ILE B O 1
ATOM 3669 N N . LEU B 1 170 ? -11.016 -0.167 18.234 1 97.06 170 LEU B N 1
ATOM 3670 C CA . LEU B 1 170 ? -10.312 1.108 18.328 1 97.06 170 LEU B CA 1
ATOM 3671 C C . LEU B 1 170 ? -9.125 1.007 19.281 1 97.06 170 LEU B C 1
ATOM 3673 O O . LEU B 1 170 ? -9.258 0.501 20.391 1 97.06 170 LEU B O 1
ATOM 3677 N N . VAL B 1 171 ? -7.957 1.501 18.781 1 97.19 171 VAL B N 1
ATOM 3678 C CA . VAL B 1 171 ? -6.758 1.425 19.609 1 97.19 171 VAL B CA 1
ATOM 3679 C C . VAL B 1 171 ? -6.02 2.762 19.578 1 97.19 171 VAL B C 1
ATOM 3681 O O . VAL B 1 171 ? -6.227 3.568 18.656 1 97.19 171 VAL B O 1
ATOM 3684 N N . GLY B 1 172 ? -5.262 3.02 20.547 1 95.5 172 GLY B N 1
ATOM 3685 C CA . GLY B 1 172 ? -4.348 4.145 20.672 1 95.5 172 GLY B CA 1
ATOM 3686 C C . GLY B 1 172 ? -3.031 3.777 21.328 1 95.5 172 GLY B C 1
ATOM 3687 O O . GLY B 1 172 ? -2.883 2.672 21.859 1 95.5 172 GLY B O 1
ATOM 3688 N N . GLY B 1 173 ? -2.053 4.672 21.141 1 92.94 173 GLY B N 1
ATOM 3689 C CA . GLY B 1 173 ? -0.802 4.469 21.859 1 92.94 173 GLY B CA 1
ATOM 3690 C C . GLY B 1 173 ? -0.961 4.531 23.359 1 92.94 173 GLY B C 1
ATOM 3691 O O . GLY B 1 173 ? -2.076 4.668 23.875 1 92.94 173 GLY B O 1
ATOM 3692 N N . THR B 1 174 ? 0.135 4.441 24.016 1 91 174 THR B N 1
ATOM 3693 C CA . THR B 1 174 ? 0.127 4.375 25.469 1 91 174 THR B CA 1
ATOM 3694 C C . THR B 1 174 ? -0.25 5.723 26.078 1 91 174 THR B C 1
ATOM 3696 O O . THR B 1 174 ? -0.788 5.785 27.188 1 91 174 THR B O 1
ATOM 3699 N N . THR B 1 175 ? 0.006 6.762 25.344 1 87.31 175 THR B N 1
ATOM 3700 C CA . THR B 1 175 ? -0.338 8.094 25.844 1 87.31 175 THR B CA 1
ATOM 3701 C C . THR B 1 175 ? -1.852 8.258 25.938 1 87.31 175 THR B C 1
ATOM 3703 O O . THR B 1 175 ? -2.338 9.18 26.594 1 87.31 175 THR B O 1
ATOM 3706 N N . PHE B 1 176 ? -2.566 7.363 25.359 1 89.44 176 PHE B N 1
ATOM 3707 C CA . PHE B 1 176 ? -4.023 7.426 25.375 1 89.44 176 PHE B CA 1
ATOM 3708 C C . PHE B 1 176 ? -4.59 6.496 26.453 1 89.44 176 PHE B C 1
ATOM 3710 O O . PHE B 1 176 ? -5.781 6.191 26.453 1 89.44 176 PHE B O 1
ATOM 3717 N N . THR B 1 177 ? -3.83 6.07 27.328 1 85.5 177 THR B N 1
ATOM 3718 C CA . THR B 1 177 ? -4.227 5.117 28.359 1 85.5 177 THR B CA 1
ATOM 3719 C C . THR B 1 177 ? -5.418 5.641 29.156 1 85.5 177 THR B C 1
ATOM 3721 O O . THR B 1 177 ? -6.301 4.871 29.531 1 85.5 177 THR B O 1
ATOM 3724 N N . ALA B 1 178 ? -5.414 6.883 29.375 1 84.88 178 ALA B N 1
ATOM 3725 C CA . ALA B 1 178 ? -6.508 7.48 30.141 1 84.88 178 ALA B CA 1
ATOM 3726 C C . ALA B 1 178 ? -7.844 7.293 29.422 1 84.88 178 ALA B C 1
ATOM 3728 O O . ALA B 1 178 ? -8.891 7.18 30.078 1 84.88 178 ALA B O 1
ATOM 3729 N N . LEU B 1 179 ? -7.777 7.242 28.188 1 84.81 179 LEU B N 1
ATOM 3730 C CA . LEU B 1 179 ? -8.992 7.062 27.406 1 84.81 179 LEU B CA 1
ATOM 3731 C C . LEU B 1 179 ? -9.523 5.637 27.531 1 84.81 179 LEU B C 1
ATOM 3733 O O . LEU B 1 179 ? -10.695 5.375 27.25 1 84.81 179 LEU B O 1
ATOM 3737 N N . GLY B 1 180 ? -8.688 4.773 27.922 1 82.81 180 GLY B N 1
ATOM 3738 C CA . GLY B 1 180 ? -9.055 3.375 28.062 1 82.81 180 GLY B CA 1
ATOM 3739 C C . GLY B 1 180 ? -10.117 3.143 29.125 1 82.81 180 GLY B C 1
ATOM 3740 O O . GLY B 1 180 ? -10.805 2.119 29.109 1 82.81 180 GLY B O 1
ATOM 3741 N N . SER B 1 181 ? -10.242 4.066 29.984 1 83.25 181 SER B N 1
ATOM 3742 C CA . SER B 1 181 ? -11.203 3.938 31.078 1 83.25 181 SER B CA 1
ATOM 3743 C C . SER B 1 181 ? -12.516 4.637 30.734 1 83.25 181 SER B C 1
ATOM 3745 O O . SER B 1 181 ? -13.477 4.578 31.516 1 83.25 181 SER B O 1
ATOM 3747 N N . GLN B 1 182 ? -12.562 5.188 29.594 1 87 182 GLN B N 1
ATOM 3748 C CA . GLN B 1 182 ? -13.758 5.895 29.141 1 87 182 GLN B CA 1
ATOM 3749 C C . GLN B 1 182 ? -14.352 5.234 27.906 1 87 182 GLN B C 1
ATOM 3751 O O . GLN B 1 182 ? -13.727 4.363 27.297 1 87 182 GLN B O 1
ATOM 3756 N N . GLU B 1 183 ? -15.602 5.621 27.719 1 92.5 183 GLU B N 1
ATOM 3757 C CA . GLU B 1 183 ? -16.25 5.242 26.469 1 92.5 183 GLU B CA 1
ATOM 3758 C C . GLU B 1 183 ? -16.438 6.453 25.547 1 92.5 183 GLU B C 1
ATOM 3760 O O . GLU B 1 183 ? -17.094 7.422 25.922 1 92.5 183 GLU B O 1
ATOM 3765 N N . LEU B 1 184 ? -15.875 6.328 24.406 1 94 184 LEU B N 1
ATOM 3766 C CA . LEU B 1 184 ? -15.961 7.445 23.469 1 94 184 LEU B CA 1
ATOM 3767 C C . LEU B 1 184 ? -17.062 7.207 22.453 1 94 184 LEU B C 1
ATOM 3769 O O . LEU B 1 184 ? -17.344 6.062 22.078 1 94 184 LEU B O 1
ATOM 3773 N N . SER B 1 185 ? -17.688 8.305 22.062 1 94.5 185 SER B N 1
ATOM 3774 C CA . SER B 1 185 ? -18.562 8.242 20.906 1 94.5 185 SER B CA 1
ATOM 3775 C C . SER B 1 185 ? -17.797 8.5 19.609 1 94.5 185 SER B C 1
ATOM 3777 O O . SER B 1 185 ? -16.703 9.062 19.641 1 94.5 185 SER B O 1
ATOM 3779 N N . ILE B 1 186 ? -18.438 8.094 18.516 1 94.62 186 ILE B N 1
ATOM 3780 C CA . ILE B 1 186 ? -17.844 8.336 17.203 1 94.62 186 ILE B CA 1
ATOM 3781 C C . ILE B 1 186 ? -17.625 9.828 17 1 94.62 186 ILE B C 1
ATOM 3783 O O . ILE B 1 186 ? -16.594 10.25 16.469 1 94.62 186 ILE B O 1
ATOM 3787 N N . ARG B 1 187 ? -18.484 10.617 17.469 1 93 187 ARG B N 1
ATOM 3788 C CA . ARG B 1 187 ? -18.375 12.062 17.359 1 93 187 ARG B CA 1
ATOM 3789 C C . ARG B 1 187 ? -17.156 12.586 18.125 1 93 187 ARG B C 1
ATOM 3791 O O . ARG B 1 187 ? -16.469 13.484 17.656 1 93 187 ARG B O 1
ATOM 3798 N N . GLU B 1 188 ? -16.938 12.031 19.25 1 93.12 188 GLU B N 1
ATOM 3799 C CA . GLU B 1 188 ? -15.836 12.469 20.094 1 93.12 188 GLU B CA 1
ATOM 3800 C C . GLU B 1 188 ? -14.492 12.094 19.484 1 93.12 188 GLU B C 1
ATOM 3802 O O . GLU B 1 188 ? -13.469 12.711 19.797 1 93.12 188 GLU B O 1
ATOM 3807 N N . LEU B 1 189 ? -14.438 11.148 18.578 1 93.69 189 LEU B N 1
ATOM 3808 C CA . LEU B 1 189 ? -13.203 10.711 17.938 1 93.69 189 LEU B CA 1
ATOM 3809 C C . LEU B 1 189 ? -12.609 11.828 17.078 1 93.69 189 LEU B C 1
ATOM 3811 O O . LEU B 1 189 ? -11.398 11.859 16.844 1 93.69 189 LEU B O 1
ATOM 3815 N N . THR B 1 190 ? -13.453 12.727 16.641 1 90.69 190 THR B N 1
ATOM 3816 C CA . THR B 1 190 ? -13 13.797 15.758 1 90.69 190 THR B CA 1
ATOM 3817 C C . THR B 1 190 ? -12.094 14.766 16.516 1 90.69 190 THR B C 1
ATOM 3819 O O . THR B 1 190 ? -11.391 15.578 15.898 1 90.69 190 THR B O 1
ATOM 3822 N N . ASP B 1 191 ? -12.086 14.672 17.812 1 90.06 191 ASP B N 1
ATOM 3823 C CA . ASP B 1 191 ? -11.266 15.539 18.656 1 90.06 191 ASP B CA 1
ATOM 3824 C C . ASP B 1 191 ? -9.836 15.016 18.766 1 90.06 191 ASP B C 1
ATOM 3826 O O . ASP B 1 191 ? -8.953 15.688 19.297 1 90.06 191 ASP B O 1
ATOM 3830 N N . TYR B 1 192 ? -9.617 13.844 18.25 1 90.62 192 TYR B N 1
ATOM 3831 C CA . TYR B 1 192 ? -8.312 13.203 18.328 1 90.62 192 TYR B CA 1
ATOM 3832 C C . TYR B 1 192 ? -7.746 12.938 16.938 1 90.62 192 TYR B C 1
ATOM 3834 O O . TYR B 1 192 ? -8.5 12.773 15.977 1 90.62 192 TYR B O 1
ATOM 3842 N N . PRO B 1 193 ? -6.359 12.961 16.812 1 91.5 193 PRO B N 1
ATOM 3843 C CA . PRO B 1 193 ? -5.801 12.539 15.531 1 91.5 193 PRO B CA 1
ATOM 3844 C C . PRO B 1 193 ? -6.199 11.117 15.156 1 91.5 193 PRO B C 1
ATOM 3846 O O . PRO B 1 193 ? -6.211 10.227 16 1 91.5 193 PRO B O 1
ATOM 3849 N N . LEU B 1 194 ? -6.535 10.945 13.906 1 94.81 194 LEU B N 1
ATOM 3850 C CA . LEU B 1 194 ? -6.98 9.641 13.43 1 94.81 194 LEU B CA 1
ATOM 3851 C C . LEU B 1 194 ? -6.055 9.117 12.336 1 94.81 194 LEU B C 1
ATOM 3853 O O . LEU B 1 194 ? -5.605 9.883 11.477 1 94.81 194 LEU B O 1
ATOM 3857 N N . ILE B 1 195 ? -5.754 7.867 12.453 1 95.56 195 ILE B N 1
ATOM 3858 C CA . ILE B 1 195 ? -4.996 7.137 11.445 1 95.56 195 ILE B CA 1
ATOM 3859 C C . ILE B 1 195 ? -5.934 6.242 10.641 1 95.56 195 ILE B C 1
ATOM 3861 O O . ILE B 1 195 ? -6.648 5.414 11.211 1 95.56 195 ILE B O 1
ATOM 3865 N N . CYS B 1 196 ? -5.945 6.445 9.32 1 95.12 196 CYS B N 1
ATOM 3866 C CA . CYS B 1 196 ? -6.812 5.648 8.461 1 95.12 196 CYS B CA 1
ATOM 3867 C C . CYS B 1 196 ? -6.062 5.168 7.223 1 95.12 196 CYS B C 1
ATOM 3869 O O . CYS B 1 196 ? -4.918 5.562 6.996 1 95.12 196 CYS B O 1
ATOM 3871 N N . LEU B 1 197 ? -6.691 4.227 6.566 1 93.06 197 LEU B N 1
ATOM 3872 C CA . LEU B 1 197 ? -6.176 3.836 5.258 1 93.06 197 LEU B CA 1
ATOM 3873 C C . LEU B 1 197 ? -6.531 4.879 4.203 1 93.06 197 LEU B C 1
ATOM 3875 O O . LEU B 1 197 ? -7.355 5.762 4.449 1 93.06 197 LEU B O 1
ATOM 3879 N N . GLY B 1 198 ? -5.879 4.738 3.074 1 88.19 198 GLY B N 1
ATOM 3880 C CA . GLY B 1 198 ? -6.086 5.684 1.989 1 88.19 198 GLY B CA 1
ATOM 3881 C C . GLY B 1 198 ? -7.516 5.703 1.482 1 88.19 198 GLY B C 1
ATOM 3882 O O . GLY B 1 198 ? -8.242 4.723 1.626 1 88.19 198 GLY B O 1
ATOM 3883 N N . ARG B 1 199 ? -7.855 6.762 0.813 1 84.56 199 ARG B N 1
ATOM 3884 C CA . ARG B 1 199 ? -9.227 7.027 0.38 1 84.56 199 ARG B CA 1
ATOM 3885 C C . ARG B 1 199 ? -9.664 6.035 -0.691 1 84.56 199 ARG B C 1
ATOM 3887 O O . ARG B 1 199 ? -10.859 5.824 -0.897 1 84.56 199 ARG B O 1
ATOM 3894 N N . GLU B 1 200 ? -8.711 5.414 -1.315 1 80.88 200 GLU B N 1
ATOM 3895 C CA . GLU B 1 200 ? -9.023 4.488 -2.4 1 80.88 200 GLU B CA 1
ATOM 3896 C C . GLU B 1 200 ? -9.438 3.121 -1.859 1 80.88 200 GLU B C 1
ATOM 3898 O O . GLU B 1 200 ? -9.938 2.275 -2.605 1 80.88 200 GLU B O 1
ATOM 3903 N N . THR B 1 201 ? -9.312 2.939 -0.604 1 89.69 201 THR B N 1
ATOM 3904 C CA . THR B 1 201 ? -9.562 1.624 -0.028 1 89.69 201 THR B CA 1
ATOM 3905 C C . THR B 1 201 ? -11.023 1.493 0.404 1 89.69 201 THR B C 1
ATOM 3907 O O . THR B 1 201 ? -11.695 2.498 0.647 1 89.69 201 THR B O 1
ATOM 3910 N N . MET B 1 202 ? -11.492 0.283 0.488 1 91.44 202 MET B N 1
ATOM 3911 C CA . MET B 1 202 ? -12.844 0.024 0.965 1 91.44 202 MET B CA 1
ATOM 3912 C C . MET B 1 202 ? -12.93 0.172 2.48 1 91.44 202 MET B C 1
ATOM 3914 O O . MET B 1 202 ? -13.992 0.47 3.025 1 91.44 202 MET B O 1
ATOM 3918 N N . THR B 1 203 ? -11.828 -0.014 3.133 1 93.75 203 THR B N 1
ATOM 3919 C CA . THR B 1 203 ? -11.797 0.236 4.57 1 93.75 203 THR B CA 1
ATOM 3920 C C . THR B 1 203 ? -12.102 1.7 4.871 1 93.75 203 THR B C 1
ATOM 3922 O O . THR B 1 203 ? -12.867 2.004 5.793 1 93.75 203 THR B O 1
ATOM 3925 N N . PHE B 1 204 ? -11.492 2.535 4.117 1 93.81 204 PHE B N 1
ATOM 3926 C CA . PHE B 1 204 ? -11.781 3.951 4.309 1 93.81 204 PHE B CA 1
ATOM 3927 C C . PHE B 1 204 ? -13.258 4.234 4.074 1 93.81 204 PHE B C 1
ATOM 3929 O O . PHE B 1 204 ? -13.891 4.953 4.852 1 93.81 204 PHE B O 1
ATOM 3936 N N . ARG B 1 205 ? -13.773 3.701 3.006 1 91.19 205 ARG B N 1
ATOM 3937 C CA . ARG B 1 205 ? -15.18 3.906 2.688 1 91.19 205 ARG B CA 1
ATOM 3938 C C . ARG B 1 205 ? -16.078 3.402 3.814 1 91.19 205 ARG B C 1
ATOM 3940 O O . ARG B 1 205 ? -17.078 4.043 4.156 1 91.19 205 ARG B O 1
ATOM 3947 N N . PHE B 1 206 ? -15.797 2.299 4.336 1 95.25 206 PHE B N 1
ATOM 3948 C CA . PHE B 1 206 ? -16.531 1.708 5.441 1 95.25 206 PHE B CA 1
ATOM 3949 C C . PHE B 1 206 ? -16.609 2.674 6.621 1 95.25 206 PHE B C 1
ATOM 3951 O O . PHE B 1 206 ? -17.688 2.941 7.145 1 95.25 206 PHE B O 1
ATOM 3958 N N . TYR B 1 207 ? -15.523 3.254 6.988 1 95.5 207 TYR B N 1
ATOM 3959 C CA . TYR B 1 207 ? -15.492 4.129 8.156 1 95.5 207 TYR B CA 1
ATOM 3960 C C . TYR B 1 207 ? -16.062 5.504 7.82 1 95.5 207 TYR B C 1
ATOM 3962 O O . TYR B 1 207 ? -16.672 6.148 8.672 1 95.5 207 TYR B O 1
ATOM 3970 N N . LYS B 1 208 ? -15.766 5.922 6.598 1 93.88 208 LYS B N 1
ATOM 3971 C CA . LYS B 1 208 ? -16.406 7.16 6.168 1 93.88 208 LYS B CA 1
ATOM 3972 C C . LYS B 1 208 ? -17.922 7.09 6.34 1 93.88 208 LYS B C 1
ATOM 3974 O O . LYS B 1 208 ? -18.531 8.008 6.895 1 93.88 208 LYS B O 1
ATOM 3979 N N . ASP B 1 209 ? -18.531 6.043 5.898 1 93.75 209 ASP B N 1
ATOM 3980 C CA . ASP B 1 209 ? -19.969 5.836 6.012 1 93.75 209 ASP B CA 1
ATOM 3981 C C . ASP B 1 209 ? -20.391 5.734 7.473 1 93.75 209 ASP B C 1
ATOM 3983 O O . ASP B 1 209 ? -21.438 6.254 7.859 1 93.75 209 ASP B O 1
ATOM 3987 N N . LEU B 1 210 ? -19.594 5.043 8.242 1 94.31 210 LEU B N 1
ATOM 3988 C CA . LEU B 1 210 ? -19.891 4.906 9.664 1 94.31 210 LEU B CA 1
ATOM 3989 C C . LEU B 1 210 ? -19.906 6.27 10.352 1 94.31 210 LEU B C 1
ATOM 3991 O O . LEU B 1 210 ? -20.828 6.578 11.102 1 94.31 210 LEU B O 1
ATOM 3995 N N . PHE B 1 211 ? -18.891 7.082 10.117 1 95.31 211 PHE B N 1
ATOM 3996 C CA . PHE B 1 211 ? -18.812 8.414 10.703 1 95.31 211 PHE B CA 1
ATOM 3997 C C . PHE B 1 211 ? -19.984 9.281 10.242 1 95.31 211 PHE B C 1
ATOM 3999 O O . PHE B 1 211 ? -20.609 9.969 11.055 1 95.31 211 PHE B O 1
ATOM 4006 N N . MET B 1 212 ? -20.25 9.156 9 1 92.75 212 MET B N 1
ATOM 4007 C CA . MET B 1 212 ? -21.344 9.93 8.438 1 92.75 212 MET B CA 1
ATOM 4008 C C . MET B 1 212 ? -22.672 9.547 9.094 1 92.75 212 MET B C 1
ATOM 4010 O O . MET B 1 212 ? -23.516 10.398 9.328 1 92.75 212 MET B O 1
ATOM 4014 N N . SER B 1 213 ? -22.875 8.336 9.344 1 93.38 213 SER B N 1
ATOM 4015 C CA . SER B 1 213 ? -24.094 7.852 9.969 1 93.38 213 SER B CA 1
ATOM 4016 C C . SER B 1 213 ? -24.25 8.398 11.383 1 93.38 213 SER B C 1
ATOM 4018 O O . SER B 1 213 ? -25.359 8.406 11.938 1 93.38 213 SER B O 1
ATOM 4020 N N . HIS B 1 214 ? -23.203 8.883 11.914 1 93.19 214 HIS B N 1
ATOM 4021 C CA . HIS B 1 214 ? -23.234 9.5 13.234 1 93.19 214 HIS B CA 1
ATOM 4022 C C . HIS B 1 214 ? -23.156 11.016 13.141 1 93.19 214 HIS B C 1
ATOM 4024 O O . HIS B 1 214 ? -22.875 11.695 14.141 1 93.19 214 HIS B O 1
ATOM 4030 N N . GLY B 1 215 ? -23.203 11.523 11.953 1 91.56 215 GLY B N 1
ATOM 4031 C CA . GLY B 1 215 ? -23.359 12.953 11.719 1 91.56 215 GLY B CA 1
ATOM 4032 C C . GLY B 1 215 ? -22.031 13.688 11.656 1 91.56 215 GLY B C 1
ATOM 4033 O O . GLY B 1 215 ? -21.984 14.914 11.812 1 91.56 215 GLY B O 1
ATOM 4034 N N . VAL B 1 216 ? -20.953 12.984 11.539 1 91.5 216 VAL B N 1
ATOM 4035 C CA . VAL B 1 216 ? -19.656 13.641 11.484 1 91.5 216 VAL B CA 1
ATOM 4036 C C . VAL B 1 216 ? -18.875 13.141 10.266 1 91.5 216 VAL B C 1
ATOM 4038 O O . VAL B 1 216 ? -19.156 12.062 9.75 1 91.5 216 VAL B O 1
ATOM 4041 N N . GLU B 1 217 ? -17.906 13.938 9.875 1 90.19 217 GLU B N 1
ATOM 4042 C CA . GLU B 1 217 ? -17.047 13.562 8.75 1 90.19 217 GLU B CA 1
ATOM 4043 C C . GLU B 1 217 ? -15.734 12.953 9.234 1 90.19 217 GLU B C 1
ATOM 4045 O O . GLU B 1 217 ? -15.156 13.422 10.219 1 90.19 217 GLU B O 1
ATOM 4050 N N . LEU B 1 218 ? -15.352 11.969 8.484 1 91.06 218 LEU B N 1
ATOM 4051 C CA . LEU B 1 218 ? -14.055 11.359 8.766 1 91.06 218 LEU B CA 1
ATOM 4052 C C . LEU B 1 218 ? -12.93 12.141 8.102 1 91.06 218 LEU B C 1
ATOM 4054 O O . LEU B 1 218 ? -12.859 12.227 6.875 1 91.06 218 LEU B O 1
ATOM 4058 N N . GLU B 1 219 ? -12.078 12.688 8.898 1 85.94 219 GLU B N 1
ATOM 4059 C CA . GLU B 1 219 ? -10.914 13.422 8.414 1 85.94 219 GLU B CA 1
ATOM 4060 C C . GLU B 1 219 ? -9.625 12.914 9.062 1 85.94 219 GLU B C 1
ATOM 4062 O O . GLU B 1 219 ? -9.203 13.422 10.094 1 85.94 219 GLU B O 1
ATOM 4067 N N . PRO B 1 220 ? -8.984 12.016 8.359 1 90.31 220 PRO B N 1
ATOM 4068 C CA . PRO B 1 220 ? -7.785 11.43 8.961 1 90.31 220 PRO B CA 1
ATOM 4069 C C . PRO B 1 220 ? -6.605 12.398 8.992 1 90.31 220 PRO B C 1
ATOM 4071 O O . PRO B 1 220 ? -6.422 13.18 8.055 1 90.31 220 PRO B O 1
ATOM 4074 N N . ASP B 1 221 ? -5.824 12.273 10 1 87.44 221 ASP B N 1
ATOM 4075 C CA . ASP B 1 221 ? -4.551 12.984 10.094 1 87.44 221 ASP B CA 1
ATOM 4076 C C . ASP B 1 221 ? -3.441 12.227 9.375 1 87.44 221 ASP B C 1
ATOM 4078 O O . ASP B 1 221 ? -2.527 12.836 8.812 1 87.44 221 ASP B O 1
ATOM 4082 N N . THR B 1 222 ? -3.5 10.938 9.461 1 90.44 222 THR B N 1
ATOM 4083 C CA . THR B 1 222 ? -2.49 10.055 8.883 1 90.44 222 THR B CA 1
ATOM 4084 C C . THR B 1 222 ? -3.137 9 7.992 1 90.44 222 THR B C 1
ATOM 4086 O O . THR B 1 222 ? -4.133 8.383 8.375 1 90.44 222 THR B O 1
ATOM 4089 N N . GLU B 1 223 ? -2.553 8.906 6.84 1 90.62 223 GLU B N 1
ATOM 4090 C CA . GLU B 1 223 ? -3 7.875 5.91 1 90.62 223 GLU B CA 1
ATOM 4091 C C . GLU B 1 223 ? -1.937 6.797 5.73 1 90.62 223 GLU B C 1
ATOM 4093 O O . GLU B 1 223 ? -0.818 7.086 5.301 1 90.62 223 GLU B O 1
ATOM 4098 N N . ALA B 1 224 ? -2.311 5.633 6.121 1 90.69 224 ALA B N 1
ATOM 4099 C CA . ALA B 1 224 ? -1.443 4.473 5.934 1 90.69 224 ALA B CA 1
ATOM 4100 C C . ALA B 1 224 ? -1.738 3.775 4.609 1 90.69 224 ALA B C 1
ATOM 4102 O O . ALA B 1 224 ? -2.883 3.76 4.148 1 90.69 224 ALA B O 1
ATOM 4103 N N . ALA B 1 225 ? -0.747 3.17 4.055 1 85.56 225 ALA B N 1
ATOM 4104 C CA . ALA B 1 225 ? -0.932 2.453 2.797 1 85.56 225 ALA B CA 1
ATOM 4105 C C . ALA B 1 225 ? -1.628 1.114 3.023 1 85.56 225 ALA B C 1
ATOM 4107 O O . ALA B 1 225 ? -2.418 0.668 2.188 1 85.56 225 ALA B O 1
ATOM 4108 N N . THR B 1 226 ? -1.242 0.489 4.121 1 88.38 226 THR B N 1
ATOM 4109 C CA . THR B 1 226 ? -1.788 -0.827 4.434 1 88.38 226 THR B CA 1
ATOM 4110 C C . THR B 1 226 ? -2.121 -0.935 5.922 1 88.38 226 THR B C 1
ATOM 4112 O O . THR B 1 226 ? -1.664 -0.121 6.727 1 88.38 226 THR B O 1
ATOM 4115 N N . THR B 1 227 ? -2.928 -1.916 6.207 1 89.75 227 THR B N 1
ATOM 4116 C CA . THR B 1 227 ? -3.418 -2.078 7.57 1 89.75 227 THR B CA 1
ATOM 4117 C C . THR B 1 227 ? -2.264 -2.359 8.531 1 89.75 227 THR B C 1
ATOM 4119 O O . THR B 1 227 ? -2.264 -1.886 9.664 1 89.75 227 THR B O 1
ATOM 4122 N N . ASP B 1 228 ? -1.345 -3.062 8.125 1 88.31 228 ASP B N 1
ATOM 4123 C CA . ASP B 1 228 ? -0.238 -3.432 9 1 88.31 228 ASP B CA 1
ATOM 4124 C C . ASP B 1 228 ? 0.61 -2.213 9.359 1 88.31 228 ASP B C 1
ATOM 4126 O O . ASP B 1 228 ? 1.365 -2.238 10.328 1 88.31 228 ASP B O 1
ATOM 4130 N N . GLN B 1 229 ? 0.532 -1.211 8.539 1 89.12 229 GLN B N 1
ATOM 4131 C CA . GLN B 1 229 ? 1.29 0.004 8.812 1 89.12 229 GLN B CA 1
ATOM 4132 C C . GLN B 1 229 ? 0.615 0.841 9.898 1 89.12 229 GLN B C 1
ATOM 4134 O O . GLN B 1 229 ? 1.231 1.742 10.469 1 89.12 229 GLN B O 1
ATOM 4139 N N . ILE B 1 230 ? -0.559 0.561 10.18 1 93.5 230 ILE B N 1
ATOM 4140 C CA . ILE B 1 230 ? -1.313 1.341 11.156 1 93.5 230 ILE B CA 1
ATOM 4141 C C . ILE B 1 230 ? -0.729 1.128 12.547 1 93.5 230 ILE B C 1
ATOM 4143 O O . ILE B 1 230 ? -0.547 2.084 13.305 1 93.5 230 ILE B O 1
ATOM 4147 N N . LEU B 1 231 ? -0.37 -0.068 12.836 1 92.94 231 LEU B N 1
ATOM 4148 C CA . LEU B 1 231 ? 0.069 -0.418 14.188 1 92.94 231 LEU B CA 1
ATOM 4149 C C . LEU B 1 231 ? 1.344 0.333 14.555 1 92.94 231 LEU B C 1
ATOM 4151 O O . LEU B 1 231 ? 1.426 0.935 15.625 1 92.94 231 LEU B O 1
ATOM 4155 N N . PRO B 1 232 ? 2.375 0.364 13.695 1 91.19 232 PRO B N 1
ATOM 4156 C CA . PRO B 1 232 ? 3.568 1.146 14.023 1 91.19 232 PRO B CA 1
ATOM 4157 C C . PRO B 1 232 ? 3.264 2.625 14.25 1 91.19 232 PRO B C 1
ATOM 4159 O O . PRO B 1 232 ? 3.881 3.264 15.102 1 91.19 232 PRO B O 1
ATOM 4162 N N . LEU B 1 233 ? 2.385 3.141 13.484 1 92.62 233 LEU B N 1
ATOM 4163 C CA . LEU B 1 233 ? 2.012 4.543 13.625 1 92.62 233 LEU B CA 1
ATOM 4164 C C . LEU B 1 233 ? 1.342 4.793 14.977 1 92.62 233 LEU B C 1
ATOM 4166 O O . LEU B 1 233 ? 1.623 5.793 15.633 1 92.62 233 LEU B O 1
ATOM 4170 N N . VAL B 1 234 ? 0.488 3.873 15.398 1 94.5 234 VAL B N 1
ATOM 4171 C CA . VAL B 1 234 ? -0.196 3.963 16.688 1 94.5 234 VAL B CA 1
ATOM 4172 C C . VAL B 1 234 ? 0.821 3.861 17.812 1 94.5 234 VAL B C 1
ATOM 4174 O O . VAL B 1 234 ? 0.768 4.633 18.781 1 94.5 234 VAL B O 1
ATOM 4177 N N . LYS B 1 235 ? 1.727 2.965 17.672 1 92.38 235 LYS B N 1
ATOM 4178 C CA . LYS B 1 235 ? 2.758 2.758 18.688 1 92.38 235 LYS B CA 1
ATOM 4179 C C . LYS B 1 235 ? 3.617 4.008 18.859 1 92.38 235 LYS B C 1
ATOM 4181 O O . LYS B 1 235 ? 4.145 4.258 19.938 1 92.38 235 LYS B O 1
ATOM 4186 N N . CYS B 1 236 ? 3.674 4.758 17.828 1 89.38 236 CYS B N 1
ATOM 4187 C CA . CYS B 1 236 ? 4.469 5.98 17.859 1 89.38 236 CYS B CA 1
ATOM 4188 C C . CYS B 1 236 ? 3.635 7.164 18.344 1 89.38 236 CYS B C 1
ATOM 4190 O O . CYS B 1 236 ? 4.043 8.312 18.203 1 89.38 236 CYS B O 1
ATOM 4192 N N . GLU B 1 237 ? 2.459 6.906 18.828 1 89.75 237 GLU B N 1
ATOM 4193 C CA . GLU B 1 237 ? 1.618 7.887 19.5 1 89.75 237 GLU B CA 1
ATOM 4194 C C . GLU B 1 237 ? 1.088 8.93 18.516 1 89.75 237 GLU B C 1
ATOM 4196 O O . GLU B 1 237 ? 0.946 10.102 18.875 1 89.75 237 GLU B O 1
ATOM 4201 N N . LEU B 1 238 ? 0.837 8.508 17.297 1 89.44 238 LEU B N 1
ATOM 4202 C CA . LEU B 1 238 ? 0.477 9.492 16.281 1 89.44 238 LEU B CA 1
ATOM 4203 C C . LEU B 1 238 ? -1.038 9.602 16.141 1 89.44 238 LEU B C 1
ATOM 4205 O O . LEU B 1 238 ? -1.539 10.422 15.375 1 89.44 238 LEU B O 1
ATOM 4209 N N . GLY B 1 239 ? -1.757 8.805 16.828 1 92.69 239 GLY B N 1
ATOM 4210 C CA . GLY B 1 239 ? -3.205 8.922 16.781 1 92.69 239 GLY B CA 1
ATOM 4211 C C . GLY B 1 239 ? -3.922 7.633 17.141 1 92.69 239 GLY B C 1
ATOM 4212 O O . GLY B 1 239 ? -3.291 6.66 17.562 1 92.69 239 GLY B O 1
ATOM 4213 N N . LEU B 1 240 ? -5.285 7.727 17.016 1 95.69 240 LEU B N 1
ATOM 4214 C CA . LEU B 1 240 ? -6.156 6.57 17.188 1 95.69 240 LEU B CA 1
ATOM 4215 C C . LEU B 1 240 ? -6.434 5.895 15.852 1 95.69 240 LEU B C 1
ATOM 4217 O O . LEU B 1 240 ? -6.387 6.539 14.805 1 95.69 240 LEU B O 1
ATOM 4221 N N . ALA B 1 241 ? -6.68 4.621 15.914 1 97.31 241 ALA B N 1
ATOM 4222 C CA . ALA B 1 241 ? -6.949 3.902 14.672 1 97.31 241 ALA B CA 1
ATOM 4223 C C . ALA B 1 241 ? -7.816 2.676 14.922 1 97.31 241 ALA B C 1
ATOM 4225 O O . ALA B 1 241 ? -7.852 2.146 16.031 1 97.31 241 ALA B O 1
ATOM 4226 N N . PHE B 1 242 ? -8.555 2.283 13.953 1 97 242 PHE B N 1
ATOM 4227 C CA . PHE B 1 242 ? -9.273 1.016 13.961 1 97 242 PHE B CA 1
ATOM 4228 C C . PHE B 1 242 ? -8.43 -0.088 13.328 1 97 242 PHE B C 1
ATOM 4230 O O . PHE B 1 242 ? -7.836 0.107 12.266 1 97 242 PHE B O 1
ATOM 4237 N N . LEU B 1 243 ? -8.367 -1.224 13.992 1 96.5 243 LEU B N 1
ATOM 4238 C CA . LEU B 1 243 ? -7.641 -2.395 13.523 1 96.5 243 LEU B CA 1
ATOM 4239 C C . LEU B 1 243 ? -8.438 -3.67 13.766 1 96.5 243 LEU B C 1
ATOM 4241 O O . LEU B 1 243 ? -9.188 -3.76 14.742 1 96.5 243 LEU B O 1
ATOM 4245 N N . PRO B 1 244 ? -8.234 -4.645 12.836 1 96.31 244 PRO B N 1
ATOM 4246 C CA . PRO B 1 244 ? -8.734 -5.961 13.242 1 96.31 244 PRO B CA 1
ATOM 4247 C C . PRO B 1 244 ? -8.188 -6.406 14.594 1 96.31 244 PRO B C 1
ATOM 4249 O O . PRO B 1 244 ? -6.996 -6.262 14.867 1 96.31 244 PRO B O 1
ATOM 4252 N N . GLU B 1 245 ? -9.047 -6.949 15.406 1 95.88 245 GLU B N 1
ATOM 4253 C CA . GLU B 1 245 ? -8.68 -7.363 16.766 1 95.88 245 GLU B CA 1
ATOM 4254 C C . GLU B 1 245 ? -7.496 -8.32 16.75 1 95.88 245 GLU B C 1
ATOM 4256 O O . GLU B 1 245 ? -6.594 -8.211 17.578 1 95.88 245 GLU B O 1
ATOM 4261 N N . THR B 1 246 ? -7.449 -9.195 15.82 1 93.94 246 THR B N 1
ATOM 4262 C CA . THR B 1 246 ? -6.414 -10.211 15.719 1 93.94 246 THR B CA 1
ATOM 4263 C C . THR B 1 246 ? -5.051 -9.57 15.469 1 93.94 246 THR B C 1
ATOM 4265 O O . THR B 1 246 ? -4.02 -10.117 15.859 1 93.94 246 THR B O 1
ATOM 4268 N N . MET B 1 247 ? -4.996 -8.445 14.828 1 93.25 247 MET B N 1
ATOM 4269 C CA . MET B 1 247 ? -3.74 -7.777 14.508 1 93.25 247 MET B CA 1
ATOM 4270 C C . MET B 1 247 ? -3.273 -6.902 15.664 1 93.25 247 MET B C 1
ATOM 4272 O O . MET B 1 247 ? -2.1 -6.531 15.734 1 93.25 247 MET B O 1
ATOM 4276 N N . ALA B 1 248 ? -4.168 -6.562 16.531 1 95.56 248 ALA B N 1
ATOM 4277 C CA . ALA B 1 248 ? -3.859 -5.637 17.625 1 95.56 248 ALA B CA 1
ATOM 4278 C C . ALA B 1 248 ? -3.59 -6.391 18.922 1 95.56 248 ALA B C 1
ATOM 4280 O O . ALA B 1 248 ? -2.949 -5.863 19.828 1 95.56 248 ALA B O 1
ATOM 4281 N N . GLN B 1 249 ? -4.039 -7.598 19.031 1 95.19 249 GLN B N 1
ATOM 4282 C CA . GLN B 1 249 ? -4.121 -8.328 20.297 1 95.19 249 GLN B CA 1
ATOM 4283 C C . GLN B 1 249 ? -2.742 -8.477 20.938 1 95.19 249 GLN B C 1
ATOM 4285 O O . GLN B 1 249 ? -2.576 -8.25 22.141 1 95.19 249 GLN B O 1
ATOM 4290 N N . GLU B 1 250 ? -1.806 -8.906 20.172 1 92.5 250 GLU B N 1
ATOM 4291 C CA . GLU B 1 250 ? -0.468 -9.125 20.703 1 92.5 250 GLU B CA 1
ATOM 4292 C C . GLU B 1 250 ? 0.088 -7.844 21.328 1 92.5 250 GLU B C 1
ATOM 4294 O O . GLU B 1 250 ? 0.662 -7.875 22.422 1 92.5 250 GLU B O 1
ATOM 4299 N N . SER B 1 251 ? -0.041 -6.754 20.656 1 95.19 251 SER B N 1
ATOM 4300 C CA . SER B 1 251 ? 0.481 -5.477 21.141 1 95.19 251 SER B CA 1
ATOM 4301 C C . SER B 1 251 ? -0.296 -4.984 22.359 1 95.19 251 SER B C 1
ATOM 4303 O O . SER B 1 251 ? 0.262 -4.312 23.219 1 95.19 251 SER B O 1
ATOM 4305 N N . ILE B 1 252 ? -1.562 -5.297 22.422 1 94.94 252 ILE B N 1
ATOM 4306 C CA . ILE B 1 252 ? -2.367 -4.953 23.594 1 94.94 252 ILE B CA 1
ATOM 4307 C C . ILE B 1 252 ? -1.881 -5.742 24.797 1 94.94 252 ILE B C 1
ATOM 4309 O O . ILE B 1 252 ? -1.689 -5.18 25.875 1 94.94 252 ILE B O 1
ATOM 4313 N N . ASP B 1 253 ? -1.614 -6.984 24.594 1 95.69 253 ASP B N 1
ATOM 4314 C CA . ASP B 1 253 ? -1.15 -7.855 25.672 1 95.69 253 ASP B CA 1
ATOM 4315 C C . ASP B 1 253 ? 0.208 -7.398 26.203 1 95.69 253 ASP B C 1
ATOM 4317 O O . ASP B 1 253 ? 0.476 -7.496 27.391 1 95.69 253 ASP B O 1
ATOM 4321 N N . LYS B 1 254 ? 0.985 -6.898 25.297 1 94.94 254 LYS B N 1
ATOM 4322 C CA . LYS B 1 254 ? 2.324 -6.441 25.672 1 94.94 254 LYS B CA 1
ATOM 4323 C C . LYS B 1 254 ? 2.293 -5.008 26.188 1 94.94 254 LYS B C 1
ATOM 4325 O O . LYS B 1 254 ? 3.34 -4.422 26.469 1 94.94 254 LYS B O 1
ATOM 4330 N N . LYS B 1 255 ? 1.172 -4.402 26.203 1 94.12 255 LYS B N 1
ATOM 4331 C CA . LYS B 1 255 ? 0.949 -3.051 26.703 1 94.12 255 LYS B CA 1
ATOM 4332 C C . LYS B 1 255 ? 1.706 -2.02 25.875 1 94.12 255 LYS B C 1
ATOM 4334 O O . LYS B 1 255 ? 2.225 -1.04 26.406 1 94.12 255 LYS B O 1
ATOM 4339 N N . GLU B 1 256 ? 1.808 -2.355 24.609 1 94.69 256 GLU B N 1
ATOM 4340 C CA . GLU B 1 256 ? 2.426 -1.421 23.672 1 94.69 256 GLU B CA 1
ATOM 4341 C C . GLU B 1 256 ? 1.407 -0.415 23.156 1 94.69 256 GLU B C 1
ATOM 4343 O O . GLU B 1 256 ? 1.775 0.676 22.703 1 94.69 256 GLU B O 1
ATOM 4348 N N . ILE B 1 257 ? 0.192 -0.876 23.094 1 95.88 257 ILE B N 1
ATOM 4349 C CA . ILE B 1 257 ? -0.942 -0.038 22.734 1 95.88 257 ILE B CA 1
ATOM 4350 C C . ILE B 1 257 ? -2.121 -0.322 23.656 1 95.88 257 ILE B C 1
ATOM 4352 O O . ILE B 1 257 ? -2.082 -1.268 24.453 1 95.88 257 ILE B O 1
ATOM 4356 N N . VAL B 1 258 ? -3.141 0.523 23.641 1 96.19 258 VAL B N 1
ATOM 4357 C CA . VAL B 1 258 ? -4.293 0.369 24.516 1 96.19 258 VAL B CA 1
ATOM 4358 C C . VAL B 1 258 ? -5.574 0.311 23.688 1 96.19 258 VAL B C 1
ATOM 4360 O O . VAL B 1 258 ? -5.699 1.002 22.688 1 96.19 258 VAL B O 1
ATOM 4363 N N . LYS B 1 259 ? -6.457 -0.562 24.094 1 96.25 259 LYS B N 1
ATOM 4364 C CA . LYS B 1 259 ? -7.785 -0.624 23.5 1 96.25 259 LYS B CA 1
ATOM 4365 C C . LYS B 1 259 ? -8.688 0.481 24.047 1 96.25 259 LYS B C 1
ATOM 4367 O O . LYS B 1 259 ? -8.703 0.737 25.25 1 96.25 259 LYS B O 1
ATOM 4372 N N . ILE B 1 260 ? -9.406 1.136 23.203 1 95.75 260 ILE B N 1
ATOM 4373 C CA . ILE B 1 260 ? -10.32 2.199 23.594 1 95.75 260 ILE B CA 1
ATOM 4374 C C . ILE B 1 260 ? -11.758 1.756 23.344 1 95.75 260 ILE B C 1
ATOM 4376 O O . ILE B 1 260 ? -12.094 1.289 22.25 1 95.75 260 ILE B O 1
ATOM 4380 N N . SER B 1 261 ? -12.602 1.908 24.312 1 94.5 261 SER B N 1
ATOM 4381 C CA . SER B 1 261 ? -13.992 1.486 24.203 1 94.5 261 SER B CA 1
ATOM 4382 C C . SER B 1 261 ? -14.844 2.557 23.531 1 94.5 261 SER B C 1
ATOM 4384 O O . SER B 1 261 ? -14.641 3.752 23.75 1 94.5 261 SER B O 1
ATOM 4386 N N . LEU B 1 262 ? -15.703 2.043 22.734 1 94.12 262 LEU B N 1
ATOM 4387 C CA . LEU B 1 262 ? -16.641 2.928 22.047 1 94.12 262 LEU B CA 1
ATOM 4388 C C . LEU B 1 262 ? -18.062 2.715 22.578 1 94.12 262 LEU B C 1
ATOM 4390 O O . LEU B 1 262 ? -18.453 1.588 22.891 1 94.12 262 LEU B O 1
ATOM 4394 N N . LYS B 1 263 ? -18.828 3.805 22.594 1 92.44 263 LYS B N 1
ATOM 4395 C CA . LYS B 1 263 ? -20.25 3.713 22.906 1 92.44 263 LYS B CA 1
ATOM 4396 C C . LYS B 1 263 ? -21.031 3.043 21.766 1 92.44 263 LYS B C 1
ATOM 4398 O O . LYS B 1 263 ? -21.969 2.287 22.016 1 92.44 263 LYS B O 1
ATOM 4403 N N . ASP B 1 264 ? -20.562 3.346 20.594 1 90.88 264 ASP B N 1
ATOM 4404 C CA . ASP B 1 264 ? -21.219 2.852 19.391 1 90.88 264 ASP B CA 1
ATOM 4405 C C . ASP B 1 264 ? -20.656 1.494 18.969 1 90.88 264 ASP B C 1
ATOM 4407 O O . ASP B 1 264 ? -19.484 1.203 19.219 1 90.88 264 ASP B O 1
ATOM 4411 N N . ASN B 1 265 ? -21.516 0.718 18.391 1 89.31 265 ASN B N 1
ATOM 4412 C CA . ASN B 1 265 ? -21.062 -0.564 17.859 1 89.31 265 ASN B CA 1
ATOM 4413 C C . ASN B 1 265 ? -20.453 -0.416 16.469 1 89.31 265 ASN B C 1
ATOM 4415 O O . ASN B 1 265 ? -21.016 0.28 15.617 1 89.31 265 ASN B O 1
ATOM 4419 N N . ILE B 1 266 ? -19.328 -1.049 16.344 1 92.81 266 ILE B N 1
ATOM 4420 C CA . ILE B 1 266 ? -18.719 -1.118 15.016 1 92.81 266 ILE B CA 1
ATOM 4421 C C . ILE B 1 266 ? -19.188 -2.385 14.305 1 92.81 266 ILE B C 1
ATOM 4423 O O . ILE B 1 266 ? -18.984 -3.496 14.797 1 92.81 266 ILE B O 1
ATOM 4427 N N . PRO B 1 267 ? -19.797 -2.234 13.164 1 94.81 267 PRO B N 1
ATOM 4428 C CA . PRO B 1 267 ? -20.266 -3.424 12.445 1 94.81 267 PRO B CA 1
ATOM 4429 C C . PRO B 1 267 ? -19.125 -4.383 12.102 1 94.81 267 PRO B C 1
ATOM 4431 O O . PRO B 1 267 ? -18.016 -3.941 11.781 1 94.81 267 PRO B O 1
ATOM 4434 N N . LYS B 1 268 ? -19.453 -5.641 12.133 1 96.12 268 LYS B N 1
ATOM 4435 C CA . LYS B 1 268 ? -18.484 -6.641 11.695 1 96.12 268 LYS B CA 1
ATOM 4436 C C . LYS B 1 268 ? -18.25 -6.547 10.188 1 96.12 268 LYS B C 1
ATOM 4438 O O . LYS B 1 268 ? -19.141 -6.148 9.438 1 96.12 268 LYS B O 1
ATOM 4443 N N . ARG B 1 269 ? -17.078 -6.895 9.875 1 96.19 269 ARG B N 1
ATOM 4444 C CA . ARG B 1 269 ? -16.703 -7.004 8.469 1 96.19 269 ARG B CA 1
ATOM 4445 C C . ARG B 1 269 ? -16.344 -8.445 8.109 1 96.19 269 ARG B C 1
ATOM 4447 O O . ARG B 1 269 ? -16.203 -9.297 8.984 1 96.19 269 ARG B O 1
ATOM 4454 N N . ASN B 1 270 ? -16.234 -8.695 6.777 1 96.31 270 ASN B N 1
ATOM 4455 C CA . ASN B 1 270 ? -16.031 -10.062 6.324 1 96.31 270 ASN B CA 1
ATOM 4456 C C . ASN B 1 270 ? -14.875 -10.164 5.336 1 96.31 270 ASN B C 1
ATOM 4458 O O . ASN B 1 270 ? -14.602 -9.219 4.594 1 96.31 270 ASN B O 1
ATOM 4462 N N . ILE B 1 271 ? -14.203 -11.242 5.445 1 96.81 271 ILE B N 1
ATOM 4463 C CA . ILE B 1 271 ? -13.328 -11.672 4.355 1 96.81 271 ILE B CA 1
ATOM 4464 C C . ILE B 1 271 ? -14.133 -12.477 3.334 1 96.81 271 ILE B C 1
ATOM 4466 O O . ILE B 1 271 ? -14.859 -13.406 3.697 1 96.81 271 ILE B O 1
ATOM 4470 N N . CYS B 1 272 ? -13.977 -12.094 2.062 1 96.56 272 CYS B N 1
ATOM 4471 C CA . CYS B 1 272 ? -14.797 -12.703 1.021 1 96.56 272 CYS B CA 1
ATOM 4472 C C . CYS B 1 272 ? -13.93 -13.281 -0.092 1 96.56 272 CYS B C 1
ATOM 4474 O O . CYS B 1 272 ? -12.883 -12.719 -0.422 1 96.56 272 CYS B O 1
ATOM 4476 N N . LEU B 1 273 ? -14.391 -14.344 -0.604 1 96 273 LEU B N 1
ATOM 4477 C CA . LEU B 1 273 ? -13.875 -14.898 -1.851 1 96 273 LEU B CA 1
ATOM 4478 C C . LEU B 1 273 ? -14.68 -14.391 -3.045 1 96 273 LEU B C 1
ATOM 4480 O O . LEU B 1 273 ? -15.906 -14.453 -3.043 1 96 273 LEU B O 1
ATOM 4484 N N . VAL B 1 274 ? -14.023 -13.805 -4.004 1 95 274 VAL B N 1
ATOM 4485 C CA . VAL B 1 274 ? -14.68 -13.289 -5.199 1 95 274 VAL B CA 1
ATOM 4486 C C . VAL B 1 274 ? -14.117 -13.977 -6.441 1 95 274 VAL B C 1
ATOM 4488 O O . VAL B 1 274 ? -12.898 -14.031 -6.629 1 95 274 VAL B O 1
ATOM 4491 N N . TYR B 1 275 ? -14.922 -14.516 -7.254 1 91.56 275 TYR B N 1
ATOM 4492 C CA . TYR B 1 275 ? -14.477 -15.172 -8.477 1 91.56 275 TYR B CA 1
ATOM 4493 C C . TYR B 1 275 ? -15.539 -15.078 -9.562 1 91.56 275 TYR B C 1
ATOM 4495 O O . TYR B 1 275 ? -16.703 -14.781 -9.281 1 91.56 275 TYR B O 1
ATOM 4503 N N . ASP B 1 276 ? -15.094 -15.164 -10.781 1 85.94 276 ASP B N 1
ATOM 4504 C CA . ASP B 1 276 ? -15.992 -15.203 -11.93 1 85.94 276 ASP B CA 1
ATOM 4505 C C . ASP B 1 276 ? -16.422 -16.625 -12.234 1 85.94 276 ASP B C 1
ATOM 4507 O O . ASP B 1 276 ? -15.617 -17.453 -12.656 1 85.94 276 ASP B O 1
ATOM 4511 N N . SER B 1 277 ? -17.672 -16.922 -12.102 1 78.38 277 SER B N 1
ATOM 4512 C CA . SER B 1 277 ? -18.172 -18.281 -12.305 1 78.38 277 SER B CA 1
ATOM 4513 C C . SER B 1 277 ? -18.188 -18.656 -13.781 1 78.38 277 SER B C 1
ATOM 4515 O O . SER B 1 277 ? -18.25 -19.828 -14.133 1 78.38 277 SER B O 1
ATOM 4517 N N . ARG B 1 278 ? -18.156 -17.672 -14.641 1 74.69 278 ARG B N 1
ATOM 4518 C CA . ARG B 1 278 ? -18.234 -17.922 -16.078 1 74.69 278 ARG B CA 1
ATOM 4519 C C . ARG B 1 278 ? -16.875 -18.266 -16.656 1 74.69 278 ARG B C 1
ATOM 4521 O O . ARG B 1 278 ? -16.781 -18.812 -17.75 1 74.69 278 ARG B O 1
ATOM 4528 N N . HIS B 1 279 ? -15.828 -17.953 -15.82 1 68.94 279 HIS B N 1
ATOM 4529 C CA . HIS B 1 279 ? -14.484 -18.172 -16.344 1 68.94 279 HIS B CA 1
ATOM 4530 C C . HIS B 1 279 ? -13.859 -19.422 -15.734 1 68.94 279 HIS B C 1
ATOM 4532 O O . HIS B 1 279 ? -13.805 -19.562 -14.516 1 68.94 279 HIS B O 1
ATOM 4538 N N . PRO B 1 280 ? -13.508 -20.297 -16.656 1 62.5 280 PRO B N 1
ATOM 4539 C CA . PRO B 1 280 ? -12.82 -21.484 -16.125 1 62.5 280 PRO B CA 1
ATOM 4540 C C . PRO B 1 280 ? -11.461 -21.141 -15.516 1 62.5 280 PRO B C 1
ATOM 4542 O O . PRO B 1 280 ? -10.766 -20.234 -15.984 1 62.5 280 PRO B O 1
ATOM 4545 N N . VAL B 1 281 ? -11.227 -21.812 -14.414 1 74 281 VAL B N 1
ATOM 4546 C CA . VAL B 1 281 ? -9.914 -21.688 -13.781 1 74 281 VAL B CA 1
ATOM 4547 C C . VAL B 1 281 ? -9.18 -23.031 -13.828 1 74 281 VAL B C 1
ATOM 4549 O O . VAL B 1 281 ? -9.805 -24.078 -14.031 1 74 281 VAL B O 1
ATOM 4552 N N . SER B 1 282 ? -7.871 -22.969 -13.727 1 74.69 282 SER B N 1
ATOM 4553 C CA . SER B 1 282 ? -7.059 -24.188 -13.734 1 74.69 282 SER B CA 1
ATOM 4554 C C . SER B 1 282 ? -7.461 -25.125 -12.594 1 74.69 282 SER B C 1
ATOM 4556 O O . SER B 1 282 ? -8.133 -24.703 -11.648 1 74.69 282 SER B O 1
ATOM 4558 N N . SER B 1 283 ? -7.098 -26.406 -12.742 1 76.94 283 SER B N 1
ATOM 4559 C CA . SER B 1 283 ? -7.375 -27.391 -11.695 1 76.94 283 SER B CA 1
ATOM 4560 C C . SER B 1 283 ? -6.719 -26.984 -10.375 1 76.94 283 SER B C 1
ATOM 4562 O O . SER B 1 283 ? -7.301 -27.172 -9.305 1 76.94 283 SER B O 1
ATOM 4564 N N . ALA B 1 284 ? -5.535 -26.469 -10.516 1 82.44 284 ALA B N 1
ATOM 4565 C CA . ALA B 1 284 ? -4.816 -26.016 -9.328 1 82.44 284 ALA B CA 1
ATOM 4566 C C . ALA B 1 284 ? -5.566 -24.891 -8.633 1 82.44 284 ALA B C 1
ATOM 4568 O O . ALA B 1 284 ? -5.711 -24.891 -7.41 1 82.44 284 ALA B O 1
ATOM 4569 N N . ALA B 1 285 ? -6.059 -23.938 -9.406 1 86.56 285 ALA B N 1
ATOM 4570 C CA . ALA B 1 285 ? -6.809 -22.812 -8.859 1 86.56 285 ALA B CA 1
ATOM 4571 C C . ALA B 1 285 ? -8.117 -23.281 -8.219 1 86.56 285 ALA B C 1
ATOM 4573 O O . ALA B 1 285 ? -8.508 -22.766 -7.168 1 86.56 285 ALA B O 1
ATOM 4574 N N . ARG B 1 286 ? -8.734 -24.203 -8.836 1 83.81 286 ARG B N 1
ATOM 4575 C CA . ARG B 1 286 ? -9.969 -24.766 -8.297 1 83.81 286 ARG B CA 1
ATOM 4576 C C . ARG B 1 286 ? -9.719 -25.469 -6.973 1 83.81 286 ARG B C 1
ATOM 4578 O O . ARG B 1 286 ? -10.523 -25.359 -6.039 1 83.81 286 ARG B O 1
ATOM 4585 N N . LYS B 1 287 ? -8.703 -26.219 -6.926 1 85.5 287 LYS B N 1
ATOM 4586 C CA . LYS B 1 287 ? -8.344 -26.922 -5.695 1 85.5 287 LYS B CA 1
ATOM 4587 C C . LYS B 1 287 ? -8.086 -25.938 -4.555 1 85.5 287 LYS B C 1
ATOM 4589 O O . LYS B 1 287 ? -8.555 -26.141 -3.434 1 85.5 287 LYS B O 1
ATOM 4594 N N . LEU B 1 288 ? -7.336 -24.906 -4.848 1 90.06 288 LEU B N 1
ATOM 4595 C CA . LEU B 1 288 ? -7.039 -23.922 -3.824 1 90.06 288 LEU B CA 1
ATOM 4596 C C . LEU B 1 288 ? -8.312 -23.203 -3.383 1 90.06 288 LEU B C 1
ATOM 4598 O O . LEU B 1 288 ? -8.516 -22.969 -2.188 1 90.06 288 LEU B O 1
ATOM 4602 N N . ARG B 1 289 ? -9.102 -22.844 -4.324 1 89.31 289 ARG B N 1
ATOM 4603 C CA . ARG B 1 289 ? -10.359 -22.156 -4.004 1 89.31 289 ARG B CA 1
ATOM 4604 C C . ARG B 1 289 ? -11.219 -23.016 -3.078 1 89.31 289 ARG B C 1
ATOM 4606 O O . ARG B 1 289 ? -11.82 -22.5 -2.133 1 89.31 289 ARG B O 1
ATOM 4613 N N . LYS B 1 290 ? -11.281 -24.266 -3.359 1 86.31 290 LYS B N 1
ATOM 4614 C CA . LYS B 1 290 ? -12.047 -25.188 -2.52 1 86.31 290 LYS B CA 1
ATOM 4615 C C . LYS B 1 290 ? -11.461 -25.266 -1.111 1 86.31 290 LYS B C 1
ATOM 4617 O O . LYS B 1 290 ? -12.203 -25.266 -0.127 1 86.31 290 LYS B O 1
ATOM 4622 N N . THR B 1 291 ? -10.156 -25.312 -1.07 1 86.81 291 THR B N 1
ATOM 4623 C CA . THR B 1 291 ? -9.477 -25.391 0.218 1 86.81 291 THR B CA 1
ATOM 4624 C C . THR B 1 291 ? -9.75 -24.125 1.039 1 86.81 291 THR B C 1
ATOM 4626 O O . THR B 1 291 ? -9.938 -24.203 2.256 1 86.81 291 THR B O 1
ATOM 4629 N N . ILE B 1 292 ? -9.75 -23 0.36 1 90.94 292 ILE B N 1
ATOM 4630 C CA . ILE B 1 292 ? -9.977 -21.719 1.029 1 90.94 292 ILE B CA 1
ATOM 4631 C C . ILE B 1 292 ? -11.438 -21.609 1.459 1 90.94 292 ILE B C 1
ATOM 4633 O O . ILE B 1 292 ? -11.742 -21.094 2.531 1 90.94 292 ILE B O 1
ATOM 4637 N N . GLY B 1 293 ? -12.312 -21.953 0.537 1 82.12 293 GLY B N 1
ATOM 4638 C CA . GLY B 1 293 ? -13.742 -21.875 0.792 1 82.12 293 GLY B CA 1
ATOM 4639 C C . GLY B 1 293 ? -14.234 -22.922 1.776 1 82.12 293 GLY B C 1
ATOM 4640 O O . GLY B 1 293 ? -15.258 -22.734 2.43 1 82.12 293 GLY B O 1
ATOM 4641 N N . GLU B 1 294 ? -13.773 -24.141 1.703 1 64.12 294 GLU B N 1
ATOM 4642 C CA . GLU B 1 294 ? -14.227 -25.219 2.578 1 64.12 294 GLU B CA 1
ATOM 4643 C C . GLU B 1 294 ? -14.039 -24.859 4.047 1 64.12 294 GLU B C 1
ATOM 4645 O O . GLU B 1 294 ? -12.914 -24.625 4.492 1 64.12 294 GLU B O 1
ATOM 4650 N N . ILE B 1 295 ? -14.695 -23.781 4.402 1 51.03 295 ILE B N 1
ATOM 4651 C CA . ILE B 1 295 ? -14.883 -23.422 5.805 1 51.03 295 ILE B CA 1
ATOM 4652 C C . ILE B 1 295 ? -14.836 -24.672 6.672 1 51.03 295 ILE B C 1
ATOM 4654 O O . ILE B 1 295 ? -15.453 -25.688 6.34 1 51.03 295 ILE B O 1
ATOM 4658 N N . ASN B 1 296 ? -13.836 -24.797 7.527 1 42.62 296 ASN B N 1
ATOM 4659 C CA . ASN B 1 296 ? -14.016 -25.703 8.656 1 42.62 296 ASN B CA 1
ATOM 4660 C C . ASN B 1 296 ? -15.414 -25.578 9.25 1 42.62 296 ASN B C 1
ATOM 4662 O O . ASN B 1 296 ? -15.773 -24.547 9.805 1 42.62 296 ASN B O 1
ATOM 4666 N N . TYR B 1 297 ? -16.516 -25.891 8.727 1 35.16 297 TYR B N 1
ATOM 4667 C CA . TYR B 1 297 ? -17.672 -26.312 9.508 1 35.16 297 TYR B CA 1
ATOM 4668 C C . TYR B 1 297 ? -17.234 -26.984 10.805 1 35.16 297 TYR B C 1
ATOM 4670 O O . TYR B 1 297 ? -18.078 -27.469 11.562 1 35.16 297 TYR B O 1
ATOM 4678 N N . GLY B 1 298 ? -16.094 -27.469 11.023 1 32.16 298 GLY B N 1
ATOM 4679 C CA . GLY B 1 298 ? -16 -28.188 12.289 1 32.16 298 GLY B CA 1
ATOM 4680 C C . GLY B 1 298 ? -16.234 -27.297 13.492 1 32.16 298 GLY B C 1
ATOM 4681 O O . GLY B 1 298 ? -16.344 -27.797 14.617 1 32.16 298 GLY B O 1
ATOM 4682 N N . GLU B 1 299 ? -15.688 -26.109 13.75 1 29.27 299 GLU B N 1
ATOM 4683 C CA . GLU B 1 299 ? -15.875 -25.734 15.148 1 29.27 299 GLU B CA 1
ATOM 4684 C C . GLU B 1 299 ? -17.297 -25.25 15.406 1 29.27 299 GLU B C 1
ATOM 4686 O O . GLU B 1 299 ? -17.578 -24.625 16.438 1 29.27 299 GLU B O 1
ATOM 4691 N N . ASN B 1 300 ? -18.359 -25.469 14.562 1 22.23 300 ASN B N 1
ATOM 4692 C CA . ASN B 1 300 ? -19.5 -25.719 15.438 1 22.23 300 ASN B CA 1
ATOM 4693 C C . ASN B 1 300 ? -19.438 -27.125 16.031 1 22.23 300 ASN B C 1
ATOM 4695 O O . ASN B 1 300 ? -19.125 -28.094 15.344 1 22.23 300 ASN B O 1
#